Protein AF-A0A933DGE7-F1 (afdb_monomer_lite)

pLDDT: mean 88.8, std 14.91, range [28.47, 98.62]

Sequence (410 aa):
MTINRAILLAAWLMPRGAAAQETPPLGPQDVALLETTIRLQEKTGAEVWPGFDSYRPVVLFFNDNGQFLLNAQTAPSYYQVYSATAPFWSKTSWWTKELRKQDGSFFSDDEFNKSVINSAYSSEETGYRFPYSIFLIDSLERYRRKGHPWTAEDWMAIFWHEVFHVYQDSQYKPELTASEKTSIEPIKNLLDDPVYLELLQQEQALMKEALLQPKLPKKNETVCQKYLPQRRLRHEGLKIKGRQGALQNELFYEVSEGTARYVEEITALTAAKLPAIELKKLDAGLYGGPDYSRFQKFKSRPLAYHYAQVDQFPQGTPYYYVTGFSLALLLDQLDPAWKKDIFQTENFFDAKLESYCQKYQQELIAQKRAQAKKHAEMKKRAQQKRLKEAKNPENAKQHDQRRTDNQLPR

Secondary structure (DSSP, 8-state):
------------------------SS-HHHHHHHHHHHHHHHHHHHHHSTTGGG---EEEEEETTEEEEES-S---TT-EE--SS--TT-SSEEEESS-B-TTSPBPPHHHHHHS--EEEE-TTTTTTSSSS-EEEEE-HHHHHHTT----HHHHHHHHHHHHHHHHHHHHS-GGGS-TTTS-SHHHHHHHT-HHHHHHHHHHHHHHHHHHH--SHHHHHHIIIIIIHHHHHHHHHHHHHTT-HHHHHHHHHHHHHHHHHHHHHHHHHHHHHTS-HHHHHHH--SSS-SS---TTHHHHTS-HHHHHHHTT---TTS-HHHHHHHHHHHHHHHH-TTGGGTGGGSTTHHHHHHHHHHHHHHHHHHHHHHHHHHHHHHHHHHHHHHHHHHHT-HHHHHHHHHHHHHT----

Foldseek 3Di:
DDDDDDDDDPDPPDPPPPPPPPDQLQDLLLLLLVLLLLLLQLVCVCVLFNPRNVQDFFEFEDDQSFTKTFQAPDAPPQWDWRPPDHHPNGPTMTTHSFAADLLRHGDDPCCQQQPFAWAKDACVRSVVNDVAIYTYHYDPVSCVSNVNPDDSLNVSLSVQLRSVLSVLNVLADPVLVPPLLQDCVLQPVLQPDVVNVVLVLLLLVLLLVLLPDPDPVVSLCSLLVPNLVSVVVSQVVCVVVVSPSNSSNLLSLLQSLQSSNSRSLSSLLSSVPDDLVVSVVSRPCNPVDSDCCRSVVSVVCPPNNLSNCLSPDPPPRRNSNSNSNSLVSSCCVQPVCLSVCQSPDPSRSSVVSVVSSVVVVVVVVVVVVVVVVVVVVVVVVVVVVVVVCVPDVVSVVVVVVVVVVVPDDD

Radius of gyration: 33.35 Å; chains: 1; bounding box: 102×51×155 Å

Structure (mmCIF, N/CA/C/O backbone):
data_AF-A0A933DGE7-F1
#
_entry.id   AF-A0A933DGE7-F1
#
loop_
_atom_site.group_PDB
_atom_site.id
_atom_site.type_symbol
_atom_site.label_atom_id
_atom_site.label_alt_id
_atom_site.label_comp_id
_atom_site.label_asym_id
_atom_site.label_entity_id
_atom_site.label_seq_id
_atom_site.pdbx_PDB_ins_code
_atom_site.Cartn_x
_atom_site.Cartn_y
_atom_site.Cartn_z
_atom_site.occupancy
_atom_site.B_iso_or_equiv
_atom_site.auth_seq_id
_atom_site.auth_comp_id
_atom_site.auth_asym_id
_atom_site.auth_atom_id
_atom_site.pdbx_PDB_model_num
ATOM 1 N N . MET A 1 1 ? 58.328 -17.829 -79.009 1.00 36.62 1 MET A N 1
ATOM 2 C CA . MET A 1 1 ? 57.147 -18.694 -78.818 1.00 36.62 1 MET A CA 1
ATOM 3 C C . MET A 1 1 ? 57.373 -19.450 -77.517 1.00 36.62 1 MET A C 1
ATOM 5 O O . MET A 1 1 ? 58.036 -20.474 -77.513 1.00 36.62 1 MET A O 1
ATOM 9 N N . THR A 1 2 ? 56.946 -18.864 -76.400 1.00 29.45 2 THR A N 1
ATOM 10 C CA . THR A 1 2 ? 57.132 -19.425 -75.054 1.00 29.45 2 THR A CA 1
ATOM 11 C C . THR A 1 2 ? 56.019 -18.847 -74.190 1.00 29.45 2 THR A C 1
ATOM 13 O O . THR A 1 2 ? 56.002 -17.654 -73.902 1.00 29.45 2 THR A O 1
ATOM 16 N N . ILE A 1 3 ? 55.021 -19.678 -73.892 1.00 29.75 3 ILE A N 1
ATOM 17 C CA . ILE A 1 3 ? 53.828 -19.318 -73.123 1.00 29.75 3 ILE A CA 1
ATOM 18 C C . ILE A 1 3 ? 54.120 -19.639 -71.656 1.00 29.75 3 ILE A C 1
ATOM 20 O O . ILE A 1 3 ? 54.246 -20.806 -71.292 1.00 29.75 3 ILE A O 1
ATOM 24 N N . ASN A 1 4 ? 54.217 -18.604 -70.820 1.00 28.47 4 ASN A N 1
ATOM 25 C CA . ASN A 1 4 ? 54.231 -18.739 -69.366 1.00 28.47 4 ASN A CA 1
ATOM 26 C C . ASN A 1 4 ? 52.800 -18.986 -68.868 1.00 28.47 4 ASN A C 1
ATOM 28 O O . ASN A 1 4 ? 51.921 -18.140 -69.025 1.00 28.47 4 ASN A O 1
ATOM 32 N N . ARG A 1 5 ? 52.572 -20.153 -68.257 1.00 35.66 5 ARG A N 1
ATOM 33 C CA . ARG A 1 5 ? 51.358 -20.476 -67.498 1.00 35.66 5 ARG A CA 1
ATOM 34 C C . ARG A 1 5 ? 51.486 -19.901 -66.087 1.00 35.66 5 ARG A C 1
ATOM 36 O O . ARG A 1 5 ? 52.197 -20.466 -65.263 1.00 35.66 5 ARG A O 1
ATOM 43 N N . ALA A 1 6 ? 50.767 -18.820 -65.804 1.00 32.69 6 ALA A N 1
ATOM 44 C CA . ALA A 1 6 ? 50.463 -18.399 -64.442 1.00 32.69 6 ALA A CA 1
ATOM 45 C C . ALA A 1 6 ? 49.058 -18.906 -64.082 1.00 32.69 6 ALA A C 1
ATOM 47 O O . ALA A 1 6 ? 48.059 -18.450 -64.634 1.00 32.69 6 ALA A O 1
ATOM 48 N N . ILE A 1 7 ? 48.997 -19.893 -63.188 1.00 36.25 7 ILE A N 1
ATOM 49 C CA . ILE A 1 7 ? 47.763 -20.360 -62.553 1.00 36.25 7 ILE A CA 1
ATOM 50 C C . ILE A 1 7 ? 47.460 -19.380 -61.414 1.00 36.25 7 ILE A C 1
ATOM 52 O O . ILE A 1 7 ? 48.142 -19.380 -60.392 1.00 36.25 7 ILE A O 1
ATOM 56 N N . LEU A 1 8 ? 46.456 -18.527 -61.607 1.00 35.97 8 LEU A N 1
ATOM 57 C CA . LEU A 1 8 ? 45.871 -17.684 -60.565 1.00 35.97 8 LEU A CA 1
ATOM 58 C C . LEU A 1 8 ? 44.787 -18.498 -59.844 1.00 35.97 8 LEU A C 1
ATOM 60 O O . LEU A 1 8 ? 43.696 -18.706 -60.372 1.00 35.97 8 LEU A O 1
ATOM 64 N N . LEU A 1 9 ? 45.105 -18.981 -58.640 1.00 39.12 9 LEU A N 1
ATOM 65 C CA . LEU A 1 9 ? 44.121 -19.483 -57.682 1.00 39.12 9 LEU A CA 1
ATOM 66 C C . LEU A 1 9 ? 43.303 -18.291 -57.160 1.00 39.12 9 LEU A C 1
ATOM 68 O O . LEU A 1 9 ? 43.772 -17.517 -56.327 1.00 39.12 9 LEU A O 1
ATOM 72 N N . ALA A 1 10 ? 42.071 -18.146 -57.643 1.00 40.09 10 ALA A N 1
ATOM 73 C CA . ALA A 1 10 ? 41.085 -17.251 -57.053 1.00 40.09 10 ALA A CA 1
ATOM 74 C C . ALA A 1 10 ? 40.515 -17.899 -55.780 1.00 40.09 10 ALA A C 1
ATOM 76 O O . ALA A 1 10 ? 39.552 -18.664 -55.827 1.00 40.09 10 ALA A O 1
ATOM 77 N N . ALA A 1 11 ? 41.127 -17.606 -54.632 1.00 41.44 11 ALA A N 1
ATOM 78 C CA . ALA A 1 11 ? 40.528 -17.867 -53.331 1.00 41.44 11 ALA A CA 1
ATOM 79 C C . ALA A 1 11 ? 39.369 -16.879 -53.111 1.00 41.44 11 ALA A C 1
ATOM 81 O O . ALA A 1 11 ? 39.581 -15.700 -52.830 1.00 41.44 11 ALA A O 1
ATOM 82 N N . TRP A 1 12 ? 38.135 -17.364 -53.256 1.00 43.34 12 TRP A N 1
ATOM 83 C CA . TRP A 1 12 ? 36.921 -16.682 -52.806 1.00 43.34 12 TRP A CA 1
ATOM 84 C C . TRP A 1 12 ? 36.924 -16.595 -51.271 1.00 43.34 12 TRP A C 1
ATOM 86 O O . TRP A 1 12 ? 36.406 -17.463 -50.571 1.00 43.34 12 TRP A O 1
ATOM 96 N N . LEU A 1 13 ? 37.526 -15.537 -50.733 1.00 44.84 13 LEU A N 1
ATOM 97 C CA . LEU A 1 13 ? 37.311 -15.097 -49.358 1.00 44.84 13 LEU A CA 1
ATOM 98 C C . LEU A 1 13 ? 35.974 -14.351 -49.309 1.00 44.84 13 LEU A C 1
ATOM 100 O O . LEU A 1 13 ? 35.931 -13.128 -49.418 1.00 44.84 13 LEU A O 1
ATOM 104 N N . MET A 1 14 ? 34.865 -15.081 -49.162 1.00 45.72 14 MET A N 1
ATOM 105 C CA . MET A 1 14 ? 33.646 -14.445 -48.662 1.00 45.72 14 MET A CA 1
ATOM 106 C C . MET A 1 14 ? 33.913 -14.018 -47.214 1.00 45.72 14 MET A C 1
ATOM 108 O O . MET A 1 14 ? 34.300 -14.874 -46.407 1.00 45.72 14 MET A O 1
ATOM 112 N N . PRO A 1 15 ? 33.712 -12.743 -46.840 1.00 53.47 15 PRO A N 1
ATOM 113 C CA . PRO A 1 15 ? 33.705 -12.375 -45.440 1.00 53.47 15 PRO A CA 1
ATOM 114 C C . PRO A 1 15 ? 32.522 -13.105 -44.805 1.00 53.47 15 PRO A C 1
ATOM 116 O O . PRO A 1 15 ? 31.362 -12.782 -45.057 1.00 53.47 15 PRO A O 1
ATOM 119 N N . ARG A 1 16 ? 32.807 -14.123 -43.986 1.00 50.28 16 ARG A N 1
ATOM 120 C CA . ARG A 1 16 ? 31.865 -14.568 -42.961 1.00 50.28 16 ARG A CA 1
ATOM 121 C C . ARG A 1 16 ? 31.674 -13.366 -42.046 1.00 50.28 16 ARG A C 1
ATOM 123 O O . ARG A 1 16 ? 32.448 -13.176 -41.113 1.00 50.28 16 ARG A O 1
ATOM 130 N N . GLY A 1 17 ? 30.692 -12.525 -42.363 1.00 49.88 17 GLY A N 1
ATOM 131 C CA . GLY A 1 17 ? 30.129 -11.595 -41.406 1.00 49.88 17 GLY A CA 1
ATOM 132 C C . GLY A 1 17 ? 29.643 -12.453 -40.257 1.00 49.88 17 GLY A C 1
ATOM 133 O O . GLY A 1 17 ? 28.605 -13.101 -40.365 1.00 49.88 17 GLY A O 1
ATOM 134 N N . ALA A 1 18 ? 30.454 -12.558 -39.206 1.00 50.00 18 ALA A N 1
ATOM 135 C CA . ALA A 1 18 ? 29.975 -13.030 -37.930 1.00 50.00 18 ALA A CA 1
ATOM 136 C C . ALA A 1 18 ? 28.840 -12.070 -37.592 1.00 50.00 18 ALA A C 1
ATOM 138 O O . ALA A 1 18 ? 29.098 -10.907 -37.284 1.00 50.00 18 ALA A O 1
ATOM 139 N N . ALA A 1 19 ? 27.595 -12.518 -37.782 1.00 54.19 19 ALA A N 1
ATOM 140 C CA . ALA A 1 19 ? 26.448 -11.843 -37.213 1.00 54.19 19 ALA A CA 1
ATOM 141 C C . ALA A 1 19 ? 26.829 -11.650 -35.752 1.00 54.19 19 ALA A C 1
ATOM 143 O O . ALA A 1 19 ? 27.069 -12.643 -35.057 1.00 54.19 19 ALA A O 1
ATOM 144 N N . ALA A 1 20 ? 27.057 -10.395 -35.353 1.00 50.19 20 ALA A N 1
ATOM 145 C CA . ALA A 1 20 ? 27.368 -10.081 -33.977 1.00 50.19 20 ALA A CA 1
ATOM 146 C C . ALA A 1 20 ? 26.287 -10.788 -33.169 1.00 50.19 20 ALA A C 1
ATOM 148 O O . ALA A 1 20 ? 25.104 -10.574 -33.427 1.00 50.19 20 ALA A O 1
ATOM 149 N N . GLN A 1 21 ? 26.689 -11.733 -32.318 1.00 48.62 21 GLN A N 1
ATOM 150 C CA . GLN A 1 21 ? 25.767 -12.362 -31.391 1.00 48.62 21 GLN A CA 1
ATOM 151 C C . GLN A 1 21 ? 25.242 -11.210 -30.549 1.00 48.62 21 GLN A C 1
ATOM 153 O O . GLN A 1 21 ? 25.953 -10.712 -29.678 1.00 48.62 21 GLN A O 1
ATOM 158 N N . GLU A 1 22 ? 24.065 -10.703 -30.915 1.00 62.47 22 GLU A N 1
ATOM 159 C CA . GLU A 1 22 ? 23.420 -9.627 -30.193 1.00 62.47 22 GLU A CA 1
ATOM 160 C C . GLU A 1 22 ? 23.268 -10.138 -28.768 1.00 62.47 22 GLU A C 1
ATOM 162 O O . GLU A 1 22 ? 22.634 -11.169 -28.524 1.00 62.47 22 GLU A O 1
ATOM 167 N N . THR A 1 23 ? 23.967 -9.481 -27.843 1.00 55.69 23 THR A N 1
ATOM 168 C CA . THR A 1 23 ? 23.901 -9.776 -26.418 1.00 55.69 23 THR A CA 1
ATOM 169 C C . THR A 1 23 ? 22.427 -9.902 -26.045 1.00 55.69 23 THR A C 1
ATOM 171 O O . THR A 1 23 ? 21.660 -9.018 -26.439 1.00 55.69 23 THR A O 1
ATOM 174 N N . PRO A 1 24 ? 21.998 -10.973 -25.344 1.00 62.00 24 PRO A N 1
ATOM 175 C CA . PRO A 1 24 ? 20.593 -11.166 -25.022 1.00 62.00 24 PRO A CA 1
ATOM 176 C C . PRO A 1 24 ? 20.057 -9.887 -24.370 1.00 62.00 24 PRO A C 1
ATOM 178 O O . PRO A 1 24 ? 20.612 -9.456 -23.356 1.00 62.00 24 PRO A O 1
ATOM 181 N N . PRO A 1 25 ? 19.020 -9.260 -24.954 1.00 75.94 25 PRO A N 1
ATOM 182 C CA . PRO A 1 25 ? 18.558 -7.959 -24.494 1.00 75.94 25 PRO A CA 1
ATOM 183 C C . PRO A 1 25 ? 18.224 -7.934 -22.987 1.00 75.94 25 PRO A C 1
ATOM 185 O O . PRO A 1 25 ? 18.604 -6.998 -22.284 1.00 75.94 25 PRO A O 1
ATOM 188 N N . LEU A 1 26 ? 17.597 -8.986 -22.449 1.00 89.50 26 LEU A N 1
ATOM 189 C CA . LEU A 1 26 ? 17.353 -9.139 -21.013 1.00 89.50 26 LEU A CA 1
ATOM 190 C C . LEU A 1 26 ? 18.420 -10.046 -20.378 1.00 89.50 26 LEU A C 1
ATOM 192 O O . LEU A 1 26 ? 18.598 -11.191 -20.800 1.00 89.50 26 LEU A O 1
ATOM 196 N N . GLY A 1 27 ? 19.140 -9.540 -19.373 1.00 90.25 27 GLY A N 1
ATOM 197 C CA . GLY A 1 27 ? 20.215 -10.287 -18.717 1.00 90.25 27 GLY A CA 1
ATOM 198 C C . GLY A 1 27 ? 19.685 -11.410 -17.807 1.00 90.25 27 GLY A C 1
ATOM 199 O O . GLY A 1 27 ? 18.633 -11.241 -17.191 1.00 90.25 27 GLY A O 1
ATOM 200 N N . PRO A 1 28 ? 20.412 -12.534 -17.624 1.00 90.44 28 PRO A N 1
ATOM 201 C CA . PRO A 1 28 ? 19.978 -13.622 -16.737 1.00 90.44 28 PRO A CA 1
ATOM 202 C C . PRO A 1 28 ? 19.710 -13.190 -15.287 1.00 90.44 28 PRO A C 1
ATOM 204 O O . PRO A 1 28 ? 18.831 -13.744 -14.636 1.00 90.44 28 PRO A O 1
ATOM 207 N N . GLN A 1 29 ? 20.442 -12.189 -14.784 1.00 90.62 29 GLN A N 1
ATOM 208 C CA . GLN A 1 29 ? 20.232 -11.641 -13.439 1.00 90.62 29 GLN A CA 1
ATOM 209 C C . GLN A 1 29 ? 18.919 -10.855 -13.329 1.00 90.62 29 GLN A C 1
ATOM 211 O O . GLN A 1 29 ? 18.218 -11.003 -12.331 1.00 90.62 29 GLN A O 1
ATOM 216 N N . ASP A 1 30 ? 18.556 -10.077 -14.357 1.00 93.56 30 ASP A N 1
ATOM 217 C CA . ASP A 1 30 ? 17.275 -9.358 -14.411 1.00 93.56 30 ASP A CA 1
ATOM 218 C C . ASP A 1 30 ? 16.108 -10.353 -14.394 1.00 93.56 30 ASP A C 1
ATOM 220 O O . ASP A 1 30 ? 15.163 -10.202 -13.620 1.00 93.56 30 ASP A O 1
ATOM 224 N N . VAL A 1 31 ? 16.209 -11.413 -15.208 1.00 93.44 31 VAL A N 1
ATOM 225 C CA . VAL A 1 31 ? 15.219 -12.500 -15.246 1.00 93.44 31 VAL A CA 1
ATOM 226 C C . VAL A 1 31 ? 15.112 -13.164 -13.877 1.00 93.44 31 VAL A C 1
ATOM 228 O O . VAL A 1 31 ? 14.017 -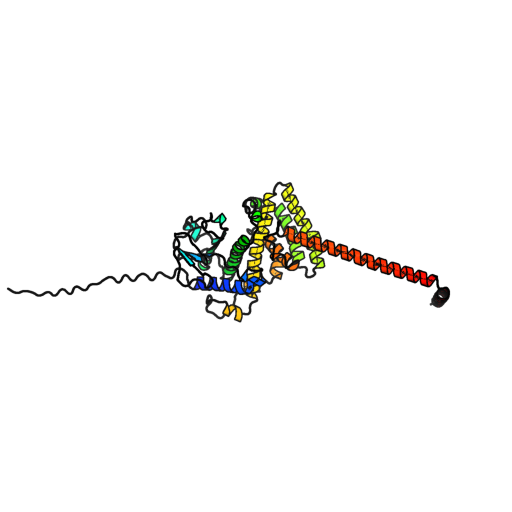13.244 -13.327 1.00 93.44 31 VAL A O 1
ATOM 231 N N . ALA A 1 32 ? 16.236 -13.583 -13.288 1.00 92.69 32 ALA A N 1
ATOM 232 C CA . ALA A 1 32 ? 16.243 -14.236 -11.983 1.00 92.69 32 ALA A CA 1
ATOM 233 C C . ALA A 1 32 ? 15.641 -13.350 -10.878 1.00 92.69 32 ALA A C 1
ATOM 235 O O . ALA A 1 32 ? 14.919 -13.853 -10.012 1.00 92.69 32 ALA A O 1
ATOM 236 N N . LEU A 1 33 ? 15.896 -12.037 -10.915 1.00 94.12 33 LEU A N 1
ATOM 237 C CA . LEU A 1 33 ? 15.302 -11.073 -9.992 1.00 94.12 33 LEU A CA 1
ATOM 238 C C . LEU A 1 33 ? 13.787 -11.001 -10.163 1.00 94.12 33 LEU A C 1
ATOM 240 O O . LEU A 1 33 ? 13.070 -11.286 -9.208 1.00 94.12 33 LEU A O 1
ATOM 244 N N . LEU A 1 34 ? 13.303 -10.720 -11.374 1.00 95.31 34 LEU A N 1
ATOM 245 C CA . LEU A 1 34 ? 11.872 -10.651 -11.688 1.00 95.31 34 LEU A CA 1
ATOM 246 C C . LEU A 1 34 ? 11.128 -11.938 -11.305 1.00 95.31 34 LEU A C 1
ATOM 248 O O . LEU A 1 34 ? 10.048 -11.887 -10.714 1.00 95.31 34 LEU A O 1
ATOM 252 N N . GLU A 1 35 ? 11.697 -13.102 -11.621 1.00 94.62 35 GLU A N 1
ATOM 253 C CA . GLU A 1 35 ? 11.099 -14.392 -11.284 1.00 94.62 35 GLU A CA 1
ATOM 254 C C . GLU A 1 35 ? 11.044 -14.630 -9.777 1.00 94.62 35 GLU A C 1
ATOM 256 O O . GLU A 1 35 ? 10.017 -15.077 -9.265 1.00 94.62 35 GLU A O 1
ATOM 261 N N . THR A 1 36 ? 12.123 -14.312 -9.059 1.00 94.25 36 THR A N 1
ATOM 262 C CA . THR A 1 36 ? 12.162 -14.447 -7.599 1.00 94.25 36 THR A CA 1
ATOM 263 C C . THR A 1 36 ? 11.130 -13.525 -6.946 1.00 94.25 36 THR A C 1
ATOM 265 O O . THR A 1 36 ? 10.401 -13.967 -6.056 1.00 94.25 36 THR A O 1
ATOM 268 N N . THR A 1 37 ? 11.001 -12.280 -7.417 1.00 95.75 37 THR A N 1
ATOM 269 C CA . THR A 1 37 ? 10.006 -11.314 -6.926 1.00 95.75 37 THR A CA 1
ATOM 270 C C . THR A 1 37 ? 8.577 -11.827 -7.089 1.00 95.75 37 THR A C 1
ATOM 272 O O . THR A 1 37 ? 7.795 -11.786 -6.137 1.00 95.75 37 THR A O 1
ATOM 275 N N . ILE A 1 38 ? 8.239 -12.366 -8.266 1.00 97.00 38 ILE A N 1
ATOM 276 C CA . ILE A 1 38 ? 6.896 -12.895 -8.539 1.00 97.00 38 ILE A CA 1
ATOM 277 C C . ILE A 1 38 ? 6.621 -14.188 -7.771 1.00 97.00 38 ILE A C 1
ATOM 279 O O . ILE A 1 38 ? 5.532 -14.347 -7.231 1.00 97.00 38 ILE A O 1
ATOM 283 N N . ARG A 1 39 ? 7.595 -15.094 -7.639 1.00 96.06 39 ARG A N 1
ATOM 284 C CA . ARG A 1 39 ? 7.428 -16.315 -6.828 1.00 96.06 39 ARG A CA 1
ATOM 285 C C . ARG A 1 39 ? 7.211 -16.004 -5.351 1.00 96.06 39 ARG A C 1
ATOM 287 O O . ARG A 1 39 ? 6.452 -16.692 -4.672 1.00 96.06 39 ARG A O 1
ATOM 294 N N . LEU A 1 40 ? 7.879 -14.974 -4.835 1.00 96.12 40 LEU A N 1
ATOM 295 C CA . LEU A 1 40 ? 7.635 -14.488 -3.481 1.00 96.12 40 LEU A CA 1
ATOM 296 C C . LEU A 1 40 ? 6.232 -13.887 -3.360 1.00 96.12 40 LEU A C 1
ATOM 298 O O . LEU A 1 40 ? 5.529 -14.246 -2.422 1.00 96.12 40 LEU A O 1
ATOM 302 N N . GLN A 1 41 ? 5.792 -13.079 -4.331 1.00 97.69 41 GLN A N 1
ATOM 303 C CA . GLN A 1 41 ? 4.418 -12.567 -4.382 1.00 97.69 41 GLN A CA 1
ATOM 304 C C . GLN A 1 41 ? 3.382 -13.703 -4.415 1.00 97.69 41 GLN A C 1
ATOM 306 O O . GLN A 1 41 ? 2.431 -13.677 -3.647 1.00 97.69 41 GLN A O 1
ATOM 311 N N . GLU A 1 42 ? 3.575 -14.734 -5.241 1.00 97.44 42 GLU A N 1
ATOM 312 C CA . GLU A 1 42 ? 2.730 -15.940 -5.267 1.00 97.44 42 GLU A CA 1
ATOM 313 C C . GLU A 1 42 ? 2.662 -16.619 -3.904 1.00 97.44 42 GLU A C 1
ATOM 315 O O . GLU A 1 42 ? 1.614 -17.102 -3.477 1.00 97.44 42 GLU A O 1
ATOM 320 N N . LYS A 1 43 ? 3.801 -16.669 -3.212 1.00 97.81 43 LYS A N 1
ATOM 321 C CA . LYS A 1 43 ? 3.917 -17.365 -1.939 1.00 97.81 43 LYS A CA 1
ATOM 322 C C . LYS A 1 43 ? 3.243 -16.617 -0.792 1.00 97.81 43 LYS A C 1
ATOM 324 O O . LYS A 1 43 ? 2.699 -17.271 0.097 1.00 97.81 43 LYS A O 1
ATOM 329 N N . THR A 1 44 ? 3.340 -15.292 -0.762 1.00 97.62 44 THR A N 1
ATOM 330 C CA . THR A 1 44 ? 2.950 -14.477 0.400 1.00 97.62 44 THR A CA 1
ATOM 331 C C . THR A 1 44 ? 1.736 -13.590 0.136 1.00 97.62 44 THR A C 1
ATOM 333 O O . THR A 1 44 ? 1.059 -13.193 1.081 1.00 97.62 44 THR A O 1
ATOM 336 N N . GLY A 1 45 ? 1.412 -13.314 -1.127 1.00 97.94 45 GLY A N 1
ATOM 337 C CA . GLY A 1 45 ? 0.446 -12.298 -1.534 1.00 97.94 45 GLY A CA 1
ATOM 338 C C . GLY A 1 45 ? -0.949 -12.506 -0.957 1.00 97.94 45 GLY A C 1
ATOM 339 O O . GLY A 1 45 ? -1.520 -11.553 -0.447 1.00 97.94 45 GLY A O 1
ATOM 340 N N . ALA A 1 46 ? -1.465 -13.739 -0.930 1.00 97.88 46 ALA A N 1
ATOM 341 C CA . ALA A 1 46 ? -2.806 -14.038 -0.416 1.00 97.88 46 ALA A CA 1
ATOM 342 C C . ALA A 1 46 ? -2.953 -13.773 1.094 1.00 97.88 46 ALA A C 1
ATOM 344 O O . ALA A 1 46 ? -4.047 -13.454 1.558 1.00 97.88 46 ALA A O 1
ATOM 345 N N . GLU A 1 47 ? -1.864 -13.910 1.862 1.00 97.50 47 GLU A N 1
ATOM 346 C CA . GLU A 1 47 ? -1.831 -13.576 3.293 1.00 97.50 47 GLU A CA 1
ATOM 347 C C . GLU A 1 47 ? -1.840 -12.055 3.501 1.00 97.50 47 GLU A C 1
ATOM 349 O O . GLU A 1 47 ? -2.460 -11.552 4.438 1.00 97.50 47 GLU A O 1
ATOM 354 N N . VAL A 1 48 ? -1.173 -11.322 2.608 1.00 98.00 48 VAL A N 1
ATOM 355 C CA . VAL A 1 48 ? -1.034 -9.864 2.671 1.00 98.00 48 VAL A CA 1
ATOM 356 C C . VAL A 1 48 ? -2.319 -9.179 2.204 1.00 98.00 48 VAL A C 1
ATOM 358 O O . VAL A 1 48 ? -2.911 -8.379 2.937 1.00 98.00 48 VAL A O 1
ATOM 361 N N . TRP A 1 49 ? -2.769 -9.510 0.994 1.00 98.44 49 TRP A N 1
ATOM 362 C CA . TRP A 1 49 ? -3.930 -8.923 0.341 1.00 98.44 49 TRP A CA 1
ATOM 363 C C . TRP A 1 49 ? -4.686 -9.961 -0.509 1.00 98.44 49 TRP A C 1
ATOM 365 O O . TRP A 1 49 ? -4.091 -10.578 -1.395 1.00 98.44 49 TRP A O 1
ATOM 375 N N . PRO A 1 50 ? -6.006 -10.151 -0.308 1.00 97.88 50 PRO A N 1
ATOM 376 C CA . PRO A 1 50 ? -6.774 -11.140 -1.065 1.00 97.88 50 PRO A CA 1
ATOM 377 C C . PRO A 1 50 ? -6.668 -10.941 -2.584 1.00 97.88 50 PRO A C 1
ATOM 379 O O . PRO A 1 50 ? -7.003 -9.871 -3.081 1.00 97.88 50 PRO A O 1
ATOM 382 N N . GLY A 1 51 ? -6.233 -11.978 -3.309 1.00 97.56 51 GLY A N 1
ATOM 383 C CA . GLY A 1 51 ? -6.100 -11.986 -4.773 1.00 97.56 51 GLY A CA 1
ATOM 384 C C . GLY A 1 51 ? -4.739 -11.524 -5.307 1.00 97.56 51 GLY A C 1
ATOM 385 O O . GLY A 1 51 ? -4.427 -11.782 -6.473 1.00 97.56 51 GLY A O 1
ATOM 386 N N . PHE A 1 52 ? -3.904 -10.894 -4.476 1.00 97.94 52 PHE A N 1
ATOM 387 C CA . PHE A 1 52 ? -2.631 -10.317 -4.914 1.00 97.94 52 PHE A CA 1
ATOM 388 C C . PHE A 1 52 ? -1.585 -11.364 -5.329 1.00 97.94 52 PHE A C 1
ATOM 390 O O . PHE A 1 52 ? -0.800 -11.128 -6.244 1.00 97.94 52 PHE A O 1
ATOM 397 N N . ASP A 1 53 ? -1.609 -12.556 -4.736 1.00 98.06 53 ASP A N 1
ATOM 398 C CA . ASP A 1 53 ? -0.765 -13.705 -5.100 1.00 98.06 53 ASP A CA 1
ATOM 399 C C . ASP A 1 53 ? -0.894 -14.117 -6.572 1.00 98.06 53 ASP A C 1
ATOM 401 O O . ASP A 1 53 ? 0.080 -14.528 -7.211 1.00 98.06 53 ASP A O 1
ATOM 405 N N . SER A 1 54 ? -2.092 -13.973 -7.132 1.00 97.31 54 SER A N 1
ATOM 406 C CA . SER A 1 54 ? -2.408 -14.380 -8.503 1.00 97.31 54 SER A CA 1
ATOM 407 C C . SER A 1 54 ? -2.309 -13.245 -9.527 1.00 97.31 54 SER A C 1
ATOM 409 O O . SER A 1 54 ? -2.353 -13.494 -10.731 1.00 97.31 54 SER A O 1
ATOM 411 N N . TYR A 1 55 ? -2.145 -12.001 -9.070 1.00 97.31 55 TYR A N 1
ATOM 412 C CA . TYR A 1 55 ? -2.155 -10.831 -9.939 1.00 97.31 55 TYR A CA 1
ATOM 413 C C . TYR A 1 55 ? -0.835 -10.653 -10.705 1.00 97.31 55 TYR A C 1
ATOM 415 O O . TYR A 1 55 ? 0.248 -10.638 -10.116 1.00 97.31 55 TYR A O 1
ATOM 423 N N . ARG A 1 56 ? -0.908 -10.511 -12.034 1.00 95.31 56 ARG A N 1
ATOM 424 C CA . ARG A 1 56 ? 0.256 -10.327 -12.918 1.00 95.31 56 ARG A CA 1
ATOM 425 C C . ARG A 1 56 ? 0.035 -9.103 -13.807 1.00 95.31 56 ARG A C 1
ATOM 427 O O . ARG A 1 56 ? -0.680 -9.232 -14.803 1.00 95.31 56 ARG A O 1
ATOM 434 N N . PRO A 1 57 ? 0.610 -7.935 -13.478 1.00 93.75 57 PRO A N 1
ATOM 435 C CA . PRO A 1 57 ? 0.451 -6.755 -14.316 1.00 93.75 57 PRO A CA 1
ATOM 436 C C . PRO A 1 57 ? 1.321 -6.839 -15.569 1.00 93.75 57 PRO A C 1
ATOM 438 O O . PRO A 1 57 ? 2.158 -7.736 -15.718 1.00 93.75 57 PRO A O 1
ATOM 441 N N . VAL A 1 58 ? 1.131 -5.870 -16.459 1.00 96.62 58 VAL A N 1
ATOM 442 C CA . VAL A 1 58 ? 2.101 -5.583 -17.509 1.00 96.62 58 VAL A CA 1
ATOM 443 C C . VAL A 1 58 ? 3.224 -4.738 -16.921 1.00 96.62 58 VAL A C 1
ATOM 445 O O . VAL A 1 58 ? 2.977 -3.698 -16.309 1.00 96.62 58 VAL A O 1
ATOM 448 N N . VAL A 1 59 ? 4.462 -5.192 -17.110 1.00 97.06 59 VAL A N 1
ATOM 449 C CA . VAL A 1 59 ? 5.653 -4.516 -16.582 1.00 97.06 59 VAL A CA 1
ATOM 450 C C . VAL A 1 59 ? 6.478 -3.972 -17.732 1.00 97.06 59 VAL A C 1
ATOM 452 O O . VAL A 1 59 ? 6.859 -4.709 -18.641 1.00 97.06 59 VAL A O 1
ATOM 455 N N . LEU A 1 60 ? 6.777 -2.682 -17.668 1.00 97.25 60 LEU A N 1
ATOM 456 C CA . LEU A 1 60 ? 7.664 -1.984 -18.572 1.00 97.25 60 LEU A CA 1
ATOM 457 C C . LEU A 1 60 ? 9.040 -1.830 -17.913 1.00 97.25 60 LEU A C 1
ATOM 459 O O . LEU A 1 60 ? 9.310 -0.894 -17.167 1.00 97.25 60 LEU A O 1
ATOM 463 N N . PHE A 1 61 ? 9.897 -2.813 -18.154 1.00 97.50 61 PHE A N 1
ATOM 464 C CA . PHE A 1 61 ? 11.203 -2.945 -17.523 1.00 97.50 61 PHE A CA 1
ATOM 465 C C . PHE A 1 61 ? 12.298 -2.279 -18.363 1.00 97.50 61 PHE A C 1
ATOM 467 O O . PHE A 1 61 ? 12.342 -2.455 -19.582 1.00 97.50 61 PHE A O 1
ATOM 474 N N . PHE A 1 62 ? 13.208 -1.547 -17.721 1.00 97.00 62 PHE A N 1
ATOM 475 C CA . PHE A 1 62 ? 14.310 -0.844 -18.381 1.00 97.00 62 PHE A CA 1
ATOM 476 C C . PHE A 1 62 ? 15.668 -1.372 -17.919 1.00 97.00 62 PHE A C 1
ATOM 478 O O . PHE A 1 62 ? 15.969 -1.385 -16.728 1.00 97.00 62 PHE A O 1
ATOM 485 N N . ASN A 1 63 ? 16.539 -1.733 -18.859 1.00 95.38 63 ASN A N 1
ATOM 486 C CA . ASN A 1 63 ? 17.958 -1.979 -18.592 1.00 95.38 63 ASN A CA 1
ATOM 487 C C . ASN A 1 63 ? 18.829 -1.247 -19.630 1.00 95.38 63 ASN A C 1
ATOM 489 O O . ASN A 1 63 ? 18.342 -0.398 -20.373 1.00 95.38 63 ASN A O 1
ATOM 493 N N . ASP A 1 64 ? 20.130 -1.531 -19.669 1.00 92.69 64 ASP A N 1
ATOM 494 C CA . ASP A 1 64 ? 21.043 -0.851 -20.605 1.00 92.69 64 ASP A CA 1
ATOM 495 C C . ASP A 1 64 ? 20.870 -1.254 -22.065 1.00 92.69 64 ASP A C 1
ATOM 497 O O . ASP A 1 64 ? 21.317 -0.547 -22.966 1.00 92.69 64 ASP A O 1
ATOM 501 N N . ASN A 1 65 ? 20.222 -2.387 -22.304 1.00 92.94 65 ASN A N 1
ATOM 502 C CA . ASN A 1 65 ? 19.998 -2.913 -23.640 1.00 92.94 65 ASN A CA 1
ATOM 503 C C . ASN A 1 65 ? 18.658 -2.442 -24.224 1.00 92.94 65 ASN A C 1
ATOM 505 O O . ASN A 1 65 ? 18.373 -2.709 -25.394 1.00 92.94 65 ASN A O 1
ATOM 509 N N . GLY A 1 66 ? 17.828 -1.754 -23.434 1.00 94.56 66 GLY A N 1
ATOM 510 C CA . GLY A 1 66 ? 16.599 -1.126 -23.900 1.00 94.56 66 GLY A CA 1
ATOM 511 C C . GLY A 1 66 ? 15.421 -1.302 -22.950 1.00 94.56 66 GLY A C 1
ATOM 512 O O . GLY A 1 66 ? 15.564 -1.364 -21.727 1.00 94.56 66 GLY A O 1
ATOM 513 N N . GLN A 1 67 ? 14.241 -1.361 -23.556 1.00 95.69 67 GLN A N 1
ATOM 514 C CA . GLN A 1 67 ? 12.947 -1.352 -22.893 1.00 95.69 67 GLN A CA 1
ATOM 515 C C . GLN A 1 67 ? 12.179 -2.638 -23.211 1.00 95.69 67 GLN A C 1
ATOM 517 O O . GLN A 1 67 ? 12.053 -3.041 -24.370 1.00 95.69 67 GLN A O 1
ATOM 522 N N . PHE A 1 68 ? 11.640 -3.267 -22.172 1.00 96.56 68 PHE A N 1
ATOM 523 C CA . PHE A 1 68 ? 10.975 -4.564 -22.225 1.00 96.56 68 PHE A CA 1
ATOM 524 C C . PHE A 1 68 ? 9.546 -4.424 -21.740 1.00 96.56 68 PHE A C 1
ATOM 526 O O . PHE A 1 68 ? 9.315 -3.928 -20.646 1.00 96.56 68 PHE A O 1
ATOM 533 N N . LEU A 1 69 ? 8.592 -4.891 -22.532 1.00 96.38 69 LEU A N 1
ATOM 534 C CA . LEU A 1 69 ? 7.192 -4.957 -22.145 1.00 96.38 69 LEU A CA 1
ATOM 535 C C . LEU A 1 69 ? 6.845 -6.417 -21.846 1.00 96.38 69 LEU A C 1
ATOM 537 O O . LEU A 1 69 ? 6.772 -7.248 -22.752 1.00 96.38 69 LEU A O 1
ATOM 541 N N . LEU A 1 70 ? 6.688 -6.735 -20.567 1.00 96.56 70 LEU A N 1
ATOM 542 C CA . LEU A 1 70 ? 6.502 -8.088 -20.051 1.00 96.56 70 LEU A CA 1
ATOM 543 C C . LEU A 1 70 ? 5.022 -8.343 -19.752 1.00 96.56 70 LEU A C 1
ATOM 545 O O . LEU A 1 70 ? 4.343 -7.479 -19.203 1.00 96.56 70 LEU A O 1
ATOM 549 N N . ASN A 1 71 ? 4.545 -9.546 -20.080 1.00 95.94 71 ASN A N 1
ATOM 550 C CA . ASN A 1 71 ? 3.173 -10.026 -19.882 1.00 95.94 71 ASN A CA 1
ATOM 551 C C . ASN A 1 71 ? 2.094 -9.218 -20.627 1.00 95.94 71 ASN A C 1
ATOM 553 O O . ASN A 1 71 ? 0.919 -9.228 -20.266 1.00 95.94 71 ASN A O 1
ATOM 557 N N . ALA A 1 72 ? 2.482 -8.540 -21.704 1.00 95.62 72 ALA A N 1
ATOM 558 C CA . ALA A 1 72 ? 1.580 -7.768 -22.545 1.00 95.62 72 ALA A CA 1
ATOM 559 C C . ALA A 1 72 ? 1.014 -8.605 -23.695 1.00 95.62 72 ALA A C 1
ATOM 561 O O . ALA A 1 72 ? 1.764 -9.197 -24.472 1.00 95.62 72 ALA A O 1
ATOM 562 N N . GLN A 1 73 ? -0.310 -8.593 -23.862 1.00 94.12 73 GLN A N 1
ATOM 563 C CA . GLN A 1 73 ? -0.970 -9.273 -24.987 1.00 94.12 73 GLN A CA 1
ATOM 564 C C . GLN A 1 73 ? -0.693 -8.584 -26.330 1.00 94.12 73 GLN A C 1
ATOM 566 O O . GLN A 1 73 ? -0.549 -9.246 -27.354 1.00 94.12 73 GLN A O 1
ATOM 571 N N . THR A 1 74 ? -0.604 -7.256 -26.313 1.00 95.06 74 THR A N 1
ATOM 572 C CA . THR A 1 74 ? -0.320 -6.403 -27.469 1.00 95.06 74 THR A CA 1
ATOM 573 C C . THR A 1 74 ? 0.707 -5.352 -27.079 1.00 95.06 74 THR A C 1
ATOM 575 O O . THR A 1 74 ? 0.798 -4.982 -25.908 1.00 95.06 74 THR A O 1
ATOM 578 N N . ALA A 1 75 ? 1.465 -4.859 -28.054 1.00 95.38 75 ALA A N 1
ATOM 579 C CA . ALA A 1 75 ? 2.420 -3.778 -27.862 1.00 95.38 75 ALA A CA 1
ATOM 580 C C . ALA A 1 75 ? 2.301 -2.742 -28.991 1.00 95.38 75 ALA A C 1
ATOM 582 O O . ALA A 1 75 ? 1.857 -3.086 -30.092 1.00 95.38 75 ALA A O 1
ATOM 583 N N . PRO A 1 76 ? 2.714 -1.485 -28.751 1.00 95.06 76 PRO A N 1
ATOM 584 C CA . PRO A 1 76 ? 2.889 -0.503 -29.815 1.00 95.06 76 PRO A CA 1
ATOM 585 C C . PRO A 1 76 ? 3.794 -1.012 -30.948 1.00 95.06 76 PRO A C 1
ATOM 587 O O . PRO A 1 76 ? 4.712 -1.795 -30.720 1.00 95.06 76 PRO A O 1
ATOM 590 N N . SER A 1 77 ? 3.590 -0.514 -32.171 1.00 95.25 77 SER A N 1
ATOM 591 C CA . SER A 1 77 ? 4.234 -1.037 -33.391 1.00 95.25 77 SER A CA 1
ATOM 592 C C . SER A 1 77 ? 5.764 -0.927 -33.445 1.00 95.25 77 SER A C 1
ATOM 594 O O . SER A 1 77 ? 6.379 -1.545 -34.306 1.00 95.25 77 SER A O 1
ATOM 596 N N . TYR A 1 78 ? 6.381 -0.124 -32.574 1.00 94.19 78 TYR A N 1
ATOM 597 C CA . TYR A 1 78 ? 7.841 0.000 -32.453 1.00 94.19 78 TYR A CA 1
ATOM 598 C C . TYR A 1 78 ? 8.467 -1.047 -31.519 1.00 94.19 78 TYR A C 1
ATOM 600 O O . TYR A 1 78 ? 9.686 -1.062 -31.339 1.00 94.19 78 TYR A O 1
ATOM 608 N N . TYR A 1 79 ? 7.652 -1.901 -30.900 1.00 95.50 79 TYR A N 1
ATOM 609 C CA . TYR A 1 79 ? 8.127 -3.096 -30.224 1.00 95.50 79 TYR A CA 1
ATOM 610 C C . TYR A 1 79 ? 8.192 -4.271 -31.190 1.00 95.50 79 TYR A C 1
ATOM 612 O O . TYR A 1 79 ? 7.331 -4.450 -32.049 1.00 95.50 79 TYR A O 1
ATOM 620 N N . GLN A 1 80 ? 9.174 -5.134 -30.968 1.00 94.44 80 GLN A N 1
ATOM 621 C CA . GLN A 1 80 ? 9.255 -6.443 -31.598 1.00 94.44 80 GLN A CA 1
ATOM 622 C C . GLN A 1 80 ? 9.065 -7.550 -30.565 1.00 94.44 80 GLN A C 1
ATOM 624 O O . GLN A 1 80 ? 9.353 -7.370 -29.379 1.00 94.44 80 GLN A O 1
ATOM 629 N N . VAL A 1 81 ? 8.560 -8.698 -31.017 1.00 93.12 81 VAL A N 1
ATOM 630 C CA . VAL A 1 81 ? 8.366 -9.869 -30.157 1.00 93.12 81 VAL A CA 1
ATOM 631 C C . VAL A 1 81 ? 9.718 -10.311 -29.603 1.00 93.12 81 VAL A C 1
ATOM 633 O O . VAL A 1 81 ? 10.678 -10.507 -30.346 1.00 93.12 81 VAL A O 1
ATOM 636 N N . TYR A 1 82 ? 9.783 -10.483 -28.288 1.00 89.19 82 TYR A N 1
ATOM 637 C CA . TYR A 1 82 ? 10.963 -10.943 -27.575 1.00 89.19 82 TYR A CA 1
ATOM 638 C C . TYR A 1 82 ? 10.789 -12.415 -27.196 1.00 89.19 82 TYR A C 1
ATOM 640 O O . TYR A 1 82 ? 10.058 -12.744 -26.264 1.00 89.19 82 TYR A O 1
ATOM 648 N N . SER A 1 83 ? 11.451 -13.307 -27.937 1.00 78.06 83 SER A N 1
ATOM 649 C CA . SER A 1 83 ? 11.317 -14.765 -27.786 1.00 78.06 83 SER A CA 1
ATOM 650 C C . SER A 1 83 ? 12.462 -15.435 -27.017 1.00 78.06 83 SER A C 1
ATOM 652 O O . SER A 1 83 ? 12.513 -16.662 -26.957 1.00 78.06 83 SER A O 1
ATOM 654 N N . ALA A 1 84 ? 13.419 -14.666 -26.487 1.00 80.19 84 ALA A N 1
ATOM 655 C CA . ALA A 1 84 ? 14.500 -15.208 -25.661 1.00 80.19 84 ALA A CA 1
ATOM 656 C C . ALA A 1 84 ? 13.997 -15.532 -24.235 1.00 80.19 84 ALA A C 1
ATOM 658 O O . ALA A 1 84 ? 12.792 -15.560 -23.996 1.00 80.19 84 ALA A O 1
ATOM 659 N N . THR A 1 85 ? 14.904 -15.818 -23.295 1.00 80.31 85 THR A N 1
ATOM 660 C CA . THR A 1 85 ? 14.609 -16.127 -21.881 1.00 80.31 85 THR A CA 1
ATOM 661 C C . THR A 1 85 ? 13.843 -14.994 -21.192 1.00 80.31 85 THR A C 1
ATOM 663 O O . THR A 1 85 ? 14.429 -14.135 -20.540 1.00 80.31 85 THR A O 1
ATOM 666 N N . ALA A 1 86 ? 12.525 -14.980 -21.360 1.00 85.88 86 ALA A N 1
ATOM 667 C CA . ALA A 1 86 ? 11.602 -14.140 -20.619 1.00 85.88 86 ALA A CA 1
ATOM 668 C C . ALA A 1 86 ? 11.288 -14.771 -19.249 1.00 85.88 86 ALA A C 1
ATOM 670 O O . ALA A 1 86 ? 11.387 -15.993 -19.112 1.00 85.88 86 ALA A O 1
ATOM 671 N N . PRO A 1 87 ? 10.868 -13.970 -18.251 1.00 90.19 87 PRO A N 1
ATOM 672 C CA . PRO A 1 87 ? 10.385 -14.504 -16.981 1.00 90.19 87 PRO A CA 1
ATOM 673 C C . PRO A 1 87 ? 9.213 -15.475 -17.179 1.00 90.19 87 PRO A C 1
ATOM 675 O O . PRO A 1 87 ? 8.318 -15.193 -17.977 1.00 90.19 87 PRO A O 1
ATOM 678 N N . PHE A 1 88 ? 9.167 -16.567 -16.410 1.00 92.94 88 PHE A N 1
ATOM 679 C CA . PHE A 1 88 ? 8.181 -17.653 -16.571 1.00 92.94 88 PHE A CA 1
ATOM 680 C C . PHE A 1 88 ? 6.704 -17.216 -16.592 1.00 92.94 88 PHE A C 1
ATOM 682 O O . PHE A 1 88 ? 5.862 -17.900 -17.171 1.00 92.94 88 PHE A O 1
ATOM 689 N N . TRP A 1 89 ? 6.368 -16.112 -15.918 1.00 92.19 89 TRP A N 1
ATOM 690 C CA . TRP A 1 89 ? 5.000 -15.602 -15.799 1.00 92.19 89 TRP A CA 1
ATOM 691 C C . TRP A 1 89 ? 4.578 -14.740 -16.997 1.00 92.19 89 TRP A C 1
ATOM 693 O O . TRP A 1 89 ? 3.387 -14.496 -17.185 1.00 92.19 89 TRP A O 1
ATOM 703 N N . SER A 1 90 ? 5.533 -14.289 -17.815 1.00 93.19 90 SER A N 1
ATOM 704 C CA . SER A 1 90 ? 5.275 -13.498 -19.014 1.00 93.19 90 SER A CA 1
ATOM 705 C C . SER A 1 90 ? 4.954 -14.421 -20.187 1.00 93.19 90 SER A C 1
ATOM 707 O O . SER A 1 90 ? 5.846 -15.039 -20.767 1.00 93.19 90 SER A O 1
ATOM 709 N N . LYS A 1 91 ? 3.673 -14.509 -20.565 1.00 91.31 91 LYS A N 1
ATOM 710 C CA . LYS A 1 91 ? 3.252 -15.313 -21.731 1.00 91.31 91 LYS A CA 1
ATOM 711 C C . LYS A 1 91 ? 3.804 -14.768 -23.047 1.00 91.31 91 LYS A C 1
ATOM 713 O O . LYS A 1 91 ? 4.176 -15.538 -23.926 1.00 91.31 91 LYS A O 1
ATOM 718 N N . THR A 1 92 ? 3.840 -13.444 -23.156 1.00 93.56 92 THR A N 1
ATOM 719 C CA . THR A 1 92 ? 4.356 -12.718 -24.313 1.00 93.56 92 THR A CA 1
ATOM 720 C C . THR A 1 92 ? 5.187 -11.555 -23.805 1.00 93.56 92 THR A C 1
ATOM 722 O O . THR A 1 92 ? 4.737 -10.783 -22.955 1.00 93.56 92 THR A O 1
ATOM 725 N N . SER A 1 93 ? 6.392 -11.433 -24.346 1.00 94.88 93 SER A N 1
ATOM 726 C CA . SER A 1 93 ? 7.305 -10.340 -24.047 1.00 94.88 93 SER A CA 1
ATOM 727 C C . SER A 1 93 ? 7.622 -9.585 -25.323 1.00 94.88 93 SER A C 1
ATOM 729 O O . SER A 1 93 ? 7.697 -10.169 -26.407 1.00 94.88 93 SER A O 1
ATOM 731 N N . TRP A 1 94 ? 7.850 -8.290 -25.183 1.00 95.88 94 TRP A N 1
ATOM 732 C CA . TRP A 1 94 ? 8.224 -7.419 -26.282 1.00 95.88 94 TRP A CA 1
ATOM 733 C C . TRP A 1 94 ? 9.448 -6.606 -25.909 1.00 95.88 94 TRP A C 1
ATOM 735 O O . TRP A 1 94 ? 9.682 -6.324 -24.735 1.00 95.88 94 TRP A O 1
ATOM 745 N N . TRP A 1 95 ? 10.228 -6.221 -26.907 1.00 95.44 95 TRP A N 1
ATOM 746 C CA . TRP A 1 95 ? 11.445 -5.451 -26.710 1.00 95.44 95 TRP A CA 1
ATOM 747 C C . TRP A 1 95 ? 11.565 -4.346 -27.752 1.00 95.44 95 TRP A C 1
ATOM 749 O O . TRP A 1 95 ? 11.132 -4.492 -28.895 1.00 95.44 95 TRP A O 1
ATOM 759 N N . THR A 1 96 ? 12.171 -3.239 -27.348 1.00 94.75 96 THR A N 1
ATOM 760 C CA . THR A 1 96 ? 12.670 -2.210 -28.250 1.00 94.75 96 THR A CA 1
ATOM 761 C C . THR A 1 96 ? 13.949 -1.607 -27.678 1.00 94.75 96 THR A C 1
ATOM 763 O O . THR A 1 96 ? 14.141 -1.538 -26.462 1.00 94.75 96 THR A O 1
ATOM 766 N N . LYS A 1 97 ? 14.846 -1.174 -28.565 1.00 94.06 97 LYS A N 1
ATOM 767 C CA . LYS A 1 97 ? 16.047 -0.423 -28.179 1.00 94.06 97 LYS A CA 1
ATOM 768 C C . LYS A 1 97 ? 15.724 1.044 -27.879 1.00 94.06 97 LYS A C 1
ATOM 770 O O . LYS A 1 97 ? 16.491 1.719 -27.201 1.00 94.06 97 LYS A O 1
ATOM 775 N N . GLU A 1 98 ? 14.608 1.541 -28.407 1.00 94.25 98 GLU A N 1
ATOM 776 C CA . GLU A 1 98 ? 14.159 2.909 -28.186 1.00 94.25 98 GLU A CA 1
ATOM 777 C C . GLU A 1 98 ? 13.651 3.084 -26.756 1.00 94.25 98 GLU A C 1
ATOM 779 O O . GLU A 1 98 ? 12.844 2.298 -26.276 1.00 94.25 98 GLU A O 1
ATOM 784 N N . LEU A 1 99 ? 14.099 4.138 -26.080 1.00 95.38 99 LEU A N 1
ATOM 785 C CA . LEU A 1 99 ? 13.708 4.416 -24.705 1.00 95.38 99 LEU A CA 1
ATOM 786 C C . LEU A 1 99 ? 12.551 5.405 -24.707 1.00 95.38 99 LEU A C 1
ATOM 788 O O . LEU A 1 99 ? 12.732 6.593 -24.987 1.00 95.38 99 LEU A O 1
ATOM 792 N N . ARG A 1 100 ? 11.351 4.909 -24.414 1.00 95.69 100 ARG A N 1
ATOM 793 C CA . ARG A 1 100 ? 10.118 5.693 -24.473 1.00 95.69 100 ARG A CA 1
ATOM 794 C C . ARG A 1 100 ? 9.402 5.743 -23.132 1.00 95.69 100 ARG A C 1
ATOM 796 O O . ARG A 1 100 ? 9.314 4.742 -22.419 1.00 95.69 100 ARG A O 1
ATOM 803 N N . LYS A 1 101 ? 8.859 6.922 -22.841 1.00 95.00 101 LYS A N 1
ATOM 804 C CA . LYS A 1 101 ? 7.952 7.213 -21.730 1.00 95.00 101 LYS A CA 1
ATOM 805 C C . LYS A 1 101 ? 6.607 6.506 -21.929 1.00 95.00 101 LYS A C 1
ATOM 807 O O . LYS A 1 101 ? 6.321 5.962 -22.999 1.00 95.00 101 LYS A O 1
ATOM 812 N N . GLN A 1 102 ? 5.764 6.545 -20.904 1.00 92.94 102 GLN A N 1
ATOM 813 C CA . GLN A 1 102 ? 4.418 5.969 -20.904 1.00 92.94 102 GLN A CA 1
ATOM 814 C C . GLN A 1 102 ? 3.494 6.572 -21.980 1.00 92.94 102 GLN A C 1
ATOM 816 O O . GLN A 1 102 ? 2.667 5.863 -22.545 1.00 92.94 102 GLN A O 1
ATOM 821 N N . ASP A 1 103 ? 3.689 7.846 -22.336 1.00 92.38 103 ASP A N 1
ATOM 822 C CA . ASP A 1 103 ? 2.971 8.538 -23.421 1.00 92.38 103 ASP A CA 1
ATOM 823 C C . ASP A 1 103 ? 3.539 8.220 -24.829 1.00 92.38 103 ASP A C 1
ATOM 825 O O . ASP A 1 103 ? 2.992 8.613 -25.867 1.00 92.38 103 ASP A O 1
ATOM 829 N N . GLY A 1 104 ? 4.640 7.464 -24.885 1.00 93.19 104 GLY A N 1
ATOM 830 C CA . GLY A 1 104 ? 5.378 7.087 -26.087 1.00 93.19 104 GLY A CA 1
ATOM 831 C C . GLY A 1 104 ? 6.347 8.140 -26.614 1.00 93.19 104 GLY A C 1
ATOM 832 O O . GLY A 1 104 ? 7.007 7.878 -27.625 1.00 93.19 104 GLY A O 1
ATOM 833 N N . SER A 1 105 ? 6.465 9.299 -25.964 1.00 95.69 105 SER A N 1
ATOM 834 C CA . SER A 1 105 ? 7.562 10.232 -26.220 1.00 95.69 105 SER A CA 1
ATOM 835 C C . SER A 1 105 ? 8.902 9.596 -25.836 1.00 95.69 105 SER A C 1
ATOM 837 O O . SER A 1 105 ? 8.960 8.646 -25.055 1.00 95.69 105 SER A O 1
ATOM 839 N N . PHE A 1 106 ? 9.998 10.074 -26.419 1.00 96.69 106 PHE A N 1
ATOM 840 C CA . PHE A 1 106 ? 11.326 9.571 -26.076 1.00 96.69 106 PHE A CA 1
ATOM 841 C C . PHE A 1 106 ? 11.794 10.150 -24.743 1.00 96.69 106 PHE A C 1
ATOM 843 O O . PHE A 1 106 ? 11.565 11.328 -24.458 1.00 96.69 106 PHE A O 1
ATOM 850 N N . PHE A 1 107 ? 12.495 9.340 -23.954 1.00 95.56 107 PHE A N 1
ATOM 851 C CA . PHE A 1 107 ? 13.349 9.888 -22.909 1.00 95.56 107 PHE A CA 1
ATOM 852 C C . PHE A 1 107 ? 14.514 10.643 -23.550 1.00 95.56 107 PHE A C 1
ATOM 854 O O . PHE A 1 107 ? 15.120 10.167 -24.511 1.00 95.56 107 PHE A O 1
ATOM 861 N N . SER A 1 108 ? 14.856 11.802 -22.997 1.00 95.56 108 SER A N 1
ATOM 862 C CA . SER A 1 108 ? 16.193 12.356 -23.191 1.00 95.56 108 SER A CA 1
ATOM 863 C C . SER A 1 108 ? 17.230 11.505 -22.455 1.00 95.56 108 SER A C 1
ATOM 865 O O . SER A 1 108 ? 16.917 10.847 -21.457 1.00 95.56 108 SER A O 1
ATOM 867 N N . ASP A 1 109 ? 18.485 11.554 -22.909 1.00 91.81 109 ASP A N 1
ATOM 868 C CA . ASP A 1 109 ? 19.590 10.871 -22.226 1.00 91.81 109 ASP A CA 1
ATOM 869 C C . ASP A 1 109 ? 19.712 11.317 -20.764 1.00 91.81 109 ASP A C 1
ATOM 871 O O . ASP A 1 109 ? 20.039 10.514 -19.893 1.00 91.81 109 ASP A O 1
ATOM 875 N N . ASP A 1 110 ? 19.427 12.591 -20.486 1.00 94.12 110 ASP A N 1
ATOM 876 C CA . ASP A 1 110 ? 19.496 13.146 -19.139 1.00 94.12 110 ASP A CA 1
ATOM 877 C C . ASP A 1 110 ? 18.404 12.571 -18.235 1.00 94.12 110 ASP A C 1
ATOM 879 O O . ASP A 1 110 ? 18.708 12.040 -17.168 1.00 94.12 110 ASP A O 1
ATOM 883 N N . GLU A 1 111 ? 17.147 12.601 -18.693 1.00 93.19 111 GLU A N 1
ATOM 884 C CA . GLU A 1 111 ? 16.016 12.014 -17.967 1.00 93.19 111 GLU A CA 1
ATOM 885 C C . GLU A 1 111 ? 16.260 10.525 -17.704 1.00 93.19 111 GLU A C 1
ATOM 887 O O . GLU A 1 111 ? 16.148 10.072 -16.566 1.00 93.19 111 GLU A O 1
ATOM 892 N N . PHE A 1 112 ? 16.642 9.762 -18.734 1.00 93.12 112 PHE A N 1
ATOM 893 C CA . PHE A 1 112 ? 16.817 8.320 -18.596 1.00 93.12 112 PHE A CA 1
ATOM 894 C C . PHE A 1 112 ? 17.966 7.955 -17.656 1.00 93.12 112 PHE A C 1
ATOM 896 O O . PHE A 1 112 ? 17.867 6.972 -16.916 1.00 93.12 112 PHE A O 1
ATOM 903 N N . ASN A 1 113 ? 19.070 8.703 -17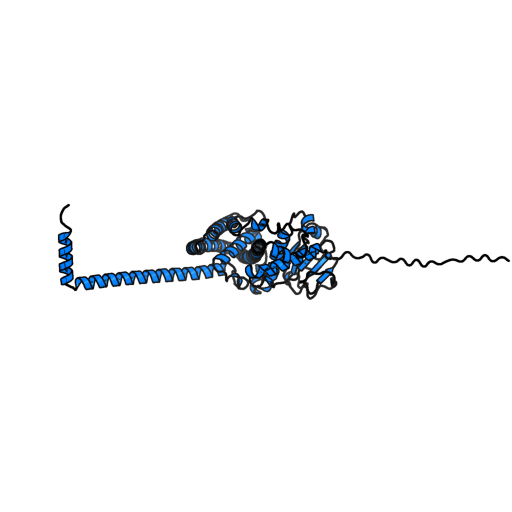.681 1.00 92.00 113 ASN A N 1
ATOM 904 C CA . ASN A 1 113 ? 20.255 8.363 -16.899 1.00 92.00 113 ASN A CA 1
ATOM 905 C C . ASN A 1 113 ? 20.257 8.963 -15.493 1.00 92.00 113 ASN A C 1
ATOM 907 O O . ASN A 1 113 ? 20.930 8.403 -14.631 1.00 92.00 113 ASN A O 1
ATOM 911 N N . LYS A 1 114 ? 19.507 10.040 -15.229 1.00 91.50 114 LYS A N 1
ATOM 912 C CA . LYS A 1 114 ? 19.465 10.679 -13.903 1.00 91.50 114 LYS A CA 1
ATOM 913 C C . LYS A 1 114 ? 18.215 10.359 -13.096 1.00 91.50 114 LYS A C 1
ATOM 915 O O . LYS A 1 114 ? 18.323 10.212 -11.883 1.00 91.50 114 LYS A O 1
ATOM 920 N N . SER A 1 115 ? 17.049 10.243 -13.729 1.00 90.38 115 SER A N 1
ATOM 921 C CA . SER A 1 115 ? 15.800 10.010 -13.000 1.00 90.38 115 SER A CA 1
ATOM 922 C C . SER A 1 115 ? 15.580 8.529 -12.770 1.00 90.38 115 SER A C 1
ATOM 924 O O . SER A 1 115 ? 15.704 7.727 -13.691 1.00 90.38 115 SER A O 1
ATOM 926 N N . VAL A 1 116 ? 15.240 8.154 -11.544 1.00 91.62 116 VAL A N 1
ATOM 927 C CA . VAL A 1 116 ? 14.758 6.810 -11.230 1.00 91.62 116 VAL A CA 1
ATOM 928 C C . VAL A 1 116 ? 13.393 6.586 -11.876 1.00 91.62 116 VAL A C 1
ATOM 930 O O . VAL A 1 116 ? 12.540 7.469 -11.835 1.00 91.62 116 VAL A O 1
ATOM 933 N N . ILE A 1 117 ? 13.194 5.399 -12.449 1.00 93.25 117 ILE A N 1
ATOM 934 C CA . ILE A 1 117 ? 11.912 4.978 -13.009 1.00 93.25 117 ILE A CA 1
ATOM 935 C C . ILE A 1 117 ? 11.324 3.878 -12.117 1.00 93.25 117 ILE A C 1
ATOM 937 O O . ILE A 1 117 ? 11.854 2.768 -12.081 1.00 93.25 117 ILE A O 1
ATOM 941 N N . ASN A 1 118 ? 10.238 4.201 -11.418 1.00 94.25 118 ASN A N 1
ATOM 942 C CA . ASN A 1 118 ? 9.354 3.306 -10.662 1.00 94.25 118 ASN A CA 1
ATOM 943 C C . ASN A 1 118 ? 7.981 3.959 -10.543 1.00 94.25 118 ASN A C 1
ATOM 945 O O . ASN A 1 118 ? 7.722 4.693 -9.596 1.00 94.25 118 ASN A O 1
ATOM 949 N N . SER A 1 119 ? 7.120 3.775 -11.533 1.00 95.25 119 SER A N 1
ATOM 950 C CA . SER A 1 119 ? 5.781 4.363 -11.458 1.00 95.25 119 SER A CA 1
ATOM 951 C C . SER A 1 119 ? 4.769 3.506 -12.189 1.00 95.25 119 SER A C 1
ATOM 953 O O . SER A 1 119 ? 5.020 3.045 -13.309 1.00 95.25 119 SER A O 1
ATOM 955 N N . ALA A 1 120 ? 3.626 3.299 -11.550 1.00 95.50 120 ALA A N 1
ATOM 956 C CA . ALA A 1 120 ? 2.429 2.787 -12.188 1.00 95.50 120 ALA A CA 1
ATOM 957 C C . ALA A 1 120 ? 1.663 3.900 -12.918 1.00 95.50 120 ALA A C 1
ATOM 959 O O . ALA A 1 120 ? 1.648 5.047 -12.481 1.00 95.50 120 ALA A O 1
ATOM 960 N N . TYR A 1 121 ? 1.021 3.537 -14.027 1.00 93.50 121 TYR A N 1
ATOM 961 C CA . TYR A 1 121 ? 0.147 4.409 -14.804 1.00 93.50 121 TYR A CA 1
ATOM 962 C C . TYR A 1 121 ? -1.097 3.639 -15.233 1.00 93.50 121 TYR A C 1
ATOM 964 O O . TYR A 1 121 ? -0.992 2.491 -15.684 1.00 93.50 121 TYR A O 1
ATOM 972 N N . SER A 1 122 ? -2.260 4.276 -15.143 1.00 92.38 122 SER A N 1
ATOM 973 C CA . SER A 1 122 ? -3.498 3.747 -15.709 1.00 92.38 122 SER A CA 1
ATOM 974 C C . SER A 1 122 ? -3.484 3.787 -17.240 1.00 92.38 122 SER A C 1
ATOM 976 O O . SER A 1 122 ? -2.668 4.474 -17.865 1.00 92.38 122 SER A O 1
ATOM 978 N N . SER A 1 123 ? -4.411 3.072 -17.879 1.00 91.25 123 SER A N 1
ATOM 979 C CA . SER A 1 123 ? -4.548 3.118 -19.341 1.00 91.25 123 SER A CA 1
ATOM 980 C C . SER A 1 123 ? -4.782 4.550 -19.856 1.00 91.25 123 SER A C 1
ATOM 982 O O . SER A 1 123 ? -4.187 4.968 -20.852 1.00 91.25 123 SER A O 1
ATOM 984 N N . GLU A 1 124 ? -5.559 5.337 -19.119 1.00 89.94 124 GLU A N 1
ATOM 985 C CA . GLU A 1 124 ? -5.893 6.733 -19.370 1.00 89.94 124 GLU A CA 1
ATOM 986 C C . GLU A 1 124 ? -4.652 7.628 -19.302 1.00 89.94 124 GLU A C 1
ATOM 988 O O . GLU A 1 124 ? -4.435 8.453 -20.191 1.00 89.94 124 GLU A O 1
ATOM 993 N N . GLU A 1 125 ? -3.803 7.436 -18.290 1.00 89.06 125 GLU A N 1
ATOM 994 C CA . GLU A 1 125 ? -2.559 8.195 -18.103 1.00 89.06 125 GLU A CA 1
ATOM 995 C C . GLU A 1 125 ? -1.523 7.902 -19.195 1.00 89.06 125 GLU A C 1
ATOM 997 O O . GLU A 1 125 ? -0.683 8.748 -19.506 1.00 89.06 125 GLU A O 1
ATOM 1002 N N . THR A 1 126 ? -1.612 6.736 -19.841 1.00 89.25 126 THR A N 1
ATOM 1003 C CA . THR A 1 126 ? -0.812 6.421 -21.037 1.00 89.25 126 THR A CA 1
ATOM 1004 C C . THR A 1 126 ? -1.392 7.010 -22.329 1.00 89.25 126 THR A C 1
ATOM 1006 O O . THR A 1 126 ? -0.854 6.778 -23.414 1.00 89.25 126 THR A O 1
ATOM 1009 N N . GLY A 1 127 ? -2.520 7.727 -22.258 1.00 90.25 127 GLY A N 1
ATOM 1010 C CA . GLY A 1 127 ? -3.271 8.167 -23.434 1.00 90.25 127 GLY A CA 1
ATOM 1011 C C . GLY A 1 127 ? -3.820 6.994 -24.250 1.00 90.25 127 GLY A C 1
ATOM 1012 O O . GLY A 1 127 ? -3.874 7.075 -25.477 1.00 90.25 127 GLY A O 1
ATOM 1013 N N . TYR A 1 128 ? -4.159 5.883 -23.582 1.00 91.44 128 TYR A N 1
ATOM 1014 C CA . TYR A 1 128 ? -4.586 4.606 -24.169 1.00 91.44 128 TYR A CA 1
ATOM 1015 C C . TYR A 1 128 ? -3.589 3.981 -25.149 1.00 91.44 128 TYR A C 1
ATOM 1017 O O . TYR A 1 128 ? -3.935 3.100 -25.940 1.00 91.44 128 TYR A O 1
ATOM 1025 N N . ARG A 1 129 ? -2.324 4.411 -25.101 1.00 90.38 129 ARG A N 1
ATOM 1026 C CA . ARG A 1 129 ? -1.243 3.790 -25.870 1.00 90.38 129 ARG A CA 1
ATOM 1027 C C . ARG A 1 129 ? -1.026 2.343 -25.429 1.00 90.38 129 ARG A C 1
ATOM 1029 O O . ARG A 1 129 ? -0.672 1.497 -26.253 1.00 90.38 129 ARG A O 1
ATOM 1036 N N . PHE A 1 130 ? -1.287 2.070 -24.155 1.00 91.75 130 PHE A N 1
ATOM 1037 C CA . PHE A 1 130 ? -1.477 0.733 -23.626 1.00 91.75 130 PHE A CA 1
ATOM 1038 C C . PHE A 1 130 ? -2.963 0.564 -23.271 1.00 91.75 130 PHE A C 1
ATOM 1040 O O . PHE A 1 130 ? -3.516 1.405 -22.564 1.00 91.75 130 PHE A O 1
ATOM 1047 N N . PRO A 1 131 ? -3.641 -0.504 -23.735 1.00 90.25 131 PRO A N 1
ATOM 1048 C CA . PRO A 1 131 ? -5.056 -0.742 -23.427 1.00 90.25 131 PRO A CA 1
ATOM 1049 C C . PRO A 1 131 ? -5.269 -1.303 -22.007 1.00 90.25 131 PRO A C 1
ATOM 1051 O O . PRO A 1 131 ? -6.293 -1.915 -21.719 1.00 90.25 131 PRO A O 1
ATOM 1054 N N . TYR A 1 132 ? -4.262 -1.175 -21.150 1.00 92.75 132 TYR A N 1
ATOM 1055 C CA . TYR A 1 132 ? -4.188 -1.695 -19.795 1.00 92.75 132 TYR A CA 1
ATOM 1056 C C . TYR A 1 132 ? -3.235 -0.810 -18.995 1.00 92.75 132 TYR A C 1
ATOM 1058 O O . TYR A 1 132 ? -2.380 -0.123 -19.558 1.00 92.75 132 TYR A O 1
ATOM 1066 N N . SER A 1 133 ? -3.362 -0.879 -17.681 1.00 94.81 133 SER A N 1
ATOM 1067 C CA . SER A 1 133 ? -2.486 -0.186 -16.746 1.00 94.81 133 SER A CA 1
ATOM 1068 C C . SER A 1 133 ? -1.126 -0.877 -16.695 1.00 94.81 133 SER A C 1
ATOM 1070 O O . SER A 1 133 ? -1.020 -2.105 -16.806 1.00 94.81 133 SER A O 1
ATOM 1072 N N . ILE A 1 134 ? -0.072 -0.078 -16.591 1.00 95.75 134 ILE A N 1
ATOM 1073 C CA . ILE A 1 134 ? 1.315 -0.532 -16.679 1.00 95.75 134 ILE A CA 1
ATOM 1074 C C . ILE A 1 134 ? 2.106 -0.059 -15.475 1.00 95.75 134 ILE A C 1
ATOM 1076 O O . ILE A 1 134 ? 1.807 0.970 -14.883 1.00 95.75 134 ILE A O 1
ATOM 1080 N N . PHE A 1 135 ? 3.168 -0.786 -15.163 1.00 95.25 135 PHE A N 1
ATOM 1081 C CA . PHE A 1 135 ? 4.163 -0.365 -14.190 1.00 95.25 135 PHE A CA 1
ATOM 1082 C C . PHE A 1 135 ? 5.539 -0.296 -14.846 1.00 95.25 135 PHE A C 1
ATOM 1084 O O . PHE A 1 135 ? 5.989 -1.271 -15.445 1.00 95.25 135 PHE A O 1
ATOM 1091 N N . LEU A 1 136 ? 6.202 0.855 -14.739 1.00 97.00 136 LEU A N 1
ATOM 1092 C CA . LEU A 1 136 ? 7.542 1.100 -15.258 1.00 97.00 136 LEU A CA 1
ATOM 1093 C C . LEU A 1 136 ? 8.582 0.909 -14.160 1.00 97.00 136 LEU A C 1
ATOM 1095 O O . LEU A 1 136 ? 8.447 1.535 -13.116 1.00 97.00 136 LEU A O 1
ATOM 1099 N N . ILE A 1 137 ? 9.651 0.147 -14.414 1.00 97.75 137 ILE A N 1
ATOM 1100 C CA . ILE A 1 137 ? 10.753 -0.004 -13.452 1.00 97.75 137 ILE A CA 1
ATOM 1101 C C . ILE A 1 137 ? 12.131 -0.140 -14.102 1.00 97.75 137 ILE A C 1
ATOM 1103 O O . ILE A 1 137 ? 12.321 -0.890 -15.060 1.00 97.75 137 ILE A O 1
ATOM 1107 N N . ASP A 1 138 ? 13.115 0.563 -13.547 1.00 97.62 138 ASP A N 1
ATOM 1108 C CA . ASP A 1 138 ? 14.533 0.364 -13.852 1.00 97.62 138 ASP A CA 1
ATOM 1109 C C . ASP A 1 138 ? 15.064 -0.965 -13.286 1.00 97.62 138 ASP A C 1
ATOM 1111 O O . ASP A 1 138 ? 14.722 -1.379 -12.181 1.00 97.62 138 ASP A O 1
ATOM 1115 N N . SER A 1 139 ? 16.000 -1.603 -13.988 1.00 96.56 139 SER A N 1
ATOM 1116 C CA . SER A 1 139 ? 16.804 -2.706 -13.446 1.00 96.56 139 SER A CA 1
ATOM 1117 C C . SER A 1 139 ? 17.560 -2.283 -12.181 1.00 96.56 139 SER A C 1
ATOM 1119 O O . SER A 1 139 ? 17.958 -1.124 -12.025 1.00 96.56 139 SER A O 1
ATOM 1121 N N . LEU A 1 140 ? 17.836 -3.242 -11.295 1.00 95.12 140 LEU A N 1
ATOM 1122 C CA . LEU A 1 140 ? 18.585 -2.997 -10.059 1.00 95.12 140 LEU A CA 1
ATOM 1123 C C . LEU A 1 140 ? 19.957 -2.345 -10.309 1.00 95.12 140 LEU A C 1
ATOM 1125 O O . LEU A 1 140 ? 20.388 -1.482 -9.546 1.00 95.12 140 LEU A O 1
ATOM 1129 N N . GLU A 1 141 ? 20.646 -2.722 -11.386 1.00 94.56 141 GLU A N 1
ATOM 1130 C CA . GLU A 1 141 ? 21.949 -2.139 -11.716 1.00 94.56 141 GLU A CA 1
ATOM 1131 C C . GLU A 1 141 ? 21.838 -0.661 -12.117 1.00 94.56 141 GLU A C 1
ATOM 1133 O O . GLU A 1 141 ? 22.666 0.169 -11.734 1.00 94.56 141 GLU A O 1
ATOM 1138 N N . ARG A 1 142 ? 20.762 -0.291 -12.820 1.00 95.00 142 ARG A N 1
ATOM 1139 C CA . ARG A 1 142 ? 20.490 1.110 -13.160 1.00 95.00 142 ARG A CA 1
ATOM 1140 C C . ARG A 1 142 ? 20.222 1.952 -11.921 1.00 95.00 142 ARG A C 1
ATOM 1142 O O . ARG A 1 142 ? 20.784 3.040 -11.816 1.00 95.00 142 ARG A O 1
ATOM 1149 N N . TYR A 1 143 ? 19.459 1.432 -10.961 1.00 94.56 143 TYR A N 1
ATOM 1150 C CA . TYR A 1 143 ? 19.289 2.069 -9.651 1.00 94.56 143 TYR A CA 1
ATOM 1151 C C . TYR A 1 143 ? 20.629 2.366 -8.972 1.00 94.56 143 TYR A C 1
ATOM 1153 O O . TYR A 1 143 ? 20.880 3.496 -8.547 1.00 94.56 143 TYR A O 1
ATOM 1161 N N . ARG A 1 144 ? 21.522 1.372 -8.930 1.00 94.38 144 ARG A N 1
ATOM 1162 C CA . ARG A 1 144 ? 22.845 1.508 -8.305 1.00 94.38 144 ARG A CA 1
ATOM 1163 C C . ARG A 1 144 ? 23.701 2.573 -8.972 1.00 94.38 144 ARG A C 1
ATOM 1165 O O . ARG A 1 144 ? 24.283 3.403 -8.276 1.00 94.38 144 ARG A O 1
ATOM 1172 N N . ARG A 1 145 ? 23.730 2.618 -10.306 1.00 94.94 145 ARG A N 1
ATOM 1173 C CA . ARG A 1 145 ? 24.467 3.663 -11.039 1.00 94.94 145 ARG A CA 1
ATOM 1174 C C . ARG A 1 145 ? 23.905 5.065 -10.849 1.00 94.94 145 ARG A C 1
ATOM 1176 O O . ARG A 1 145 ? 24.668 6.022 -10.900 1.00 94.94 145 ARG A O 1
ATOM 1183 N N . LYS A 1 146 ? 22.606 5.185 -10.576 1.00 94.94 146 LYS A N 1
ATOM 1184 C CA . LYS A 1 146 ? 21.949 6.453 -10.222 1.00 94.94 146 LYS A CA 1
ATOM 1185 C C . LYS A 1 146 ? 22.222 6.890 -8.778 1.00 94.94 146 LYS A C 1
ATOM 1187 O O . LYS A 1 146 ? 21.654 7.871 -8.317 1.00 94.94 146 LYS A O 1
ATOM 1192 N N . GLY A 1 147 ? 23.095 6.184 -8.054 1.00 94.62 147 GLY A N 1
ATOM 1193 C CA . GLY A 1 147 ? 23.477 6.528 -6.686 1.00 94.62 147 GLY A CA 1
ATOM 1194 C C . GLY A 1 147 ? 22.508 6.015 -5.622 1.00 94.62 147 GLY A C 1
ATOM 1195 O O . GLY A 1 147 ? 22.637 6.397 -4.461 1.00 94.62 147 GLY A O 1
ATOM 1196 N N . HIS A 1 148 ? 21.567 5.136 -5.980 1.00 92.75 148 HIS A N 1
ATOM 1197 C CA . HIS A 1 148 ? 20.682 4.480 -5.021 1.00 92.75 148 HIS A CA 1
ATOM 1198 C C . HIS A 1 148 ? 21.296 3.132 -4.619 1.00 92.75 148 HIS A C 1
ATOM 1200 O O . HIS A 1 148 ? 21.287 2.203 -5.428 1.00 92.75 148 HIS A O 1
ATOM 1206 N N . PRO A 1 149 ? 21.833 2.974 -3.391 1.00 91.38 149 PRO A N 1
ATOM 1207 C CA . PRO A 1 149 ? 22.518 1.754 -2.956 1.00 91.38 149 PRO A CA 1
ATOM 1208 C C . PRO A 1 149 ? 21.518 0.641 -2.601 1.00 91.38 149 PRO A C 1
ATOM 1210 O O . PRO A 1 149 ? 21.585 0.041 -1.531 1.00 91.38 149 PRO A O 1
ATOM 1213 N N . TRP A 1 150 ? 20.547 0.400 -3.479 1.00 91.44 150 TRP A N 1
ATOM 1214 C CA . TRP A 1 150 ? 19.486 -0.566 -3.260 1.00 91.44 150 TRP A CA 1
ATOM 1215 C C . TRP A 1 150 ? 20.025 -1.992 -3.314 1.00 91.44 150 TRP A C 1
ATOM 1217 O O . TRP A 1 150 ? 20.841 -2.387 -4.164 1.00 91.44 150 TRP A O 1
ATOM 1227 N N . THR A 1 151 ? 19.534 -2.776 -2.366 1.00 92.00 151 THR A N 1
ATOM 1228 C CA . THR A 1 151 ? 19.608 -4.232 -2.397 1.00 92.00 151 THR A CA 1
ATOM 1229 C C . THR A 1 151 ? 18.530 -4.777 -3.336 1.00 92.00 151 THR A C 1
ATOM 1231 O O . THR A 1 151 ? 17.637 -4.042 -3.765 1.00 92.00 151 THR A O 1
ATOM 1234 N N . ALA A 1 152 ? 18.595 -6.063 -3.684 1.00 92.19 152 ALA A N 1
ATOM 1235 C CA . ALA A 1 152 ? 17.516 -6.639 -4.484 1.00 92.19 152 ALA A CA 1
ATOM 1236 C C . ALA A 1 152 ? 16.210 -6.718 -3.678 1.00 92.19 152 ALA A C 1
ATOM 1238 O O . ALA A 1 152 ? 15.141 -6.632 -4.261 1.00 92.19 152 ALA A O 1
ATOM 1239 N N . GLU A 1 153 ? 16.281 -6.790 -2.349 1.00 92.06 153 GLU A N 1
ATOM 1240 C CA . GLU A 1 153 ? 15.125 -6.720 -1.462 1.00 92.06 153 GLU A CA 1
ATOM 1241 C C . GLU A 1 153 ? 14.456 -5.342 -1.473 1.00 92.06 153 GLU A C 1
ATOM 1243 O O . GLU A 1 153 ? 13.231 -5.277 -1.473 1.00 92.06 153 GLU A O 1
ATOM 1248 N N . ASP A 1 154 ? 15.232 -4.252 -1.515 1.00 93.12 154 ASP A N 1
ATOM 1249 C CA . ASP A 1 154 ? 14.670 -2.901 -1.676 1.00 93.12 154 ASP A CA 1
ATOM 1250 C C . ASP A 1 154 ? 13.967 -2.771 -3.038 1.00 93.12 154 ASP A C 1
ATOM 1252 O O . ASP A 1 154 ? 12.862 -2.245 -3.129 1.00 93.12 154 ASP A O 1
ATOM 1256 N N . TRP A 1 155 ? 14.576 -3.324 -4.090 1.00 95.62 155 TRP A N 1
ATOM 1257 C CA . TRP A 1 155 ? 13.984 -3.355 -5.427 1.00 95.62 155 TRP A CA 1
ATOM 1258 C C . TRP A 1 155 ? 12.711 -4.212 -5.488 1.00 95.62 155 TRP A C 1
ATOM 1260 O O . TRP A 1 155 ? 11.723 -3.795 -6.083 1.00 95.62 155 TRP A O 1
ATOM 1270 N N . MET A 1 156 ? 12.701 -5.386 -4.844 1.00 96.12 156 MET A N 1
ATOM 1271 C CA . MET A 1 156 ? 11.523 -6.258 -4.725 1.00 96.12 156 MET A CA 1
ATOM 1272 C C . MET A 1 156 ? 10.373 -5.561 -3.996 1.00 96.12 156 MET A C 1
ATOM 1274 O O . MET A 1 156 ? 9.228 -5.675 -4.423 1.00 96.12 156 MET A O 1
ATOM 1278 N N . ALA A 1 157 ? 10.680 -4.840 -2.915 1.00 95.94 157 ALA A N 1
ATOM 1279 C CA . ALA A 1 157 ? 9.697 -4.091 -2.144 1.00 95.94 157 ALA A CA 1
ATOM 1280 C C . ALA A 1 157 ? 9.005 -3.034 -3.022 1.00 95.94 157 ALA A C 1
ATOM 1282 O O . ALA A 1 157 ? 7.784 -3.065 -3.171 1.00 95.94 157 ALA A O 1
ATOM 1283 N N . ILE A 1 158 ? 9.787 -2.195 -3.708 1.00 96.44 158 ILE A N 1
ATOM 1284 C CA . ILE A 1 158 ? 9.256 -1.196 -4.646 1.00 96.44 158 ILE A CA 1
ATOM 1285 C C . ILE A 1 158 ? 8.523 -1.841 -5.820 1.00 96.44 158 ILE A C 1
ATOM 1287 O O . ILE A 1 158 ? 7.482 -1.346 -6.237 1.00 96.44 158 ILE A O 1
ATOM 1291 N N . PHE A 1 159 ? 9.000 -2.978 -6.326 1.00 97.56 159 PHE A N 1
ATOM 1292 C CA . PHE A 1 159 ? 8.261 -3.725 -7.336 1.00 97.56 159 PHE A CA 1
ATOM 1293 C C . PHE A 1 159 ? 6.856 -4.093 -6.836 1.00 97.56 159 PHE A C 1
ATOM 1295 O O . PHE A 1 159 ? 5.886 -3.863 -7.550 1.00 97.56 159 PHE A O 1
ATOM 1302 N N . TRP A 1 160 ? 6.712 -4.626 -5.618 1.00 98.25 160 TRP A N 1
ATOM 1303 C CA . TRP A 1 160 ? 5.390 -4.958 -5.075 1.00 98.25 160 TRP A CA 1
ATOM 1304 C C . TRP A 1 160 ? 4.521 -3.726 -4.817 1.00 98.25 160 TRP A C 1
ATOM 1306 O O . TRP A 1 160 ? 3.324 -3.809 -5.082 1.00 98.25 160 TRP A O 1
ATOM 1316 N N . HIS A 1 161 ? 5.101 -2.613 -4.347 1.00 98.31 161 HIS A N 1
ATOM 1317 C CA . HIS A 1 161 ? 4.399 -1.330 -4.174 1.00 98.31 161 HIS A CA 1
ATOM 1318 C C . HIS A 1 161 ? 3.713 -0.911 -5.477 1.00 98.31 161 HIS A C 1
ATOM 1320 O O . HIS A 1 161 ? 2.499 -0.736 -5.538 1.00 98.31 161 HIS A O 1
ATOM 1326 N N . GLU A 1 162 ? 4.481 -0.855 -6.558 1.00 97.50 162 GLU A N 1
ATOM 1327 C CA . GLU A 1 162 ? 3.999 -0.350 -7.839 1.00 97.50 162 GLU A CA 1
ATOM 1328 C C . GLU A 1 162 ? 3.090 -1.347 -8.567 1.00 97.50 162 GLU A C 1
ATOM 1330 O O . GLU A 1 162 ? 2.072 -0.970 -9.146 1.00 97.50 162 GLU A O 1
ATOM 1335 N N . VAL A 1 163 ? 3.383 -2.650 -8.483 1.00 97.69 163 VAL A N 1
ATOM 1336 C CA . VAL A 1 163 ? 2.459 -3.695 -8.955 1.00 97.69 163 VAL A CA 1
ATOM 1337 C C . VAL A 1 163 ? 1.117 -3.603 -8.229 1.00 97.69 163 VAL A C 1
ATOM 1339 O O . VAL A 1 163 ? 0.072 -3.862 -8.834 1.00 97.69 163 VAL A O 1
ATOM 1342 N N . PHE A 1 164 ? 1.119 -3.205 -6.956 1.00 98.31 164 PHE A N 1
ATOM 1343 C CA . PHE A 1 164 ? -0.111 -3.015 -6.210 1.00 98.31 164 PHE A CA 1
ATOM 1344 C C . PHE A 1 164 ? -0.910 -1.794 -6.677 1.00 98.31 164 PHE A C 1
ATOM 1346 O O . PHE A 1 164 ? -2.133 -1.875 -6.688 1.00 98.31 164 PHE A O 1
ATOM 1353 N N . HIS A 1 165 ? -0.282 -0.723 -7.167 1.00 97.44 165 HIS A N 1
ATOM 1354 C CA . HIS A 1 165 ? -1.016 0.365 -7.826 1.00 97.44 165 HIS A CA 1
ATOM 1355 C C . HIS A 1 165 ? -1.752 -0.102 -9.087 1.00 97.44 165 HIS A C 1
ATOM 1357 O O . HIS A 1 165 ? -2.929 0.208 -9.267 1.00 97.44 165 HIS A O 1
ATOM 1363 N N . VAL A 1 166 ? -1.119 -0.936 -9.920 1.00 96.75 166 VAL A N 1
ATOM 1364 C CA . VAL A 1 166 ? -1.803 -1.528 -11.087 1.00 96.75 166 VAL A CA 1
ATOM 1365 C C . VAL A 1 166 ? -2.954 -2.446 -10.640 1.00 96.75 166 VAL A C 1
ATOM 1367 O O . VAL A 1 166 ? -4.029 -2.458 -11.245 1.00 96.75 166 VAL A O 1
ATOM 1370 N N . TYR A 1 167 ? -2.767 -3.188 -9.539 1.00 97.19 167 TYR A N 1
ATOM 1371 C CA . TYR A 1 167 ? -3.841 -3.971 -8.927 1.00 97.19 167 TYR A CA 1
ATOM 1372 C C . TYR A 1 167 ? -5.001 -3.073 -8.485 1.00 97.19 167 TYR A C 1
ATOM 1374 O O . TYR A 1 167 ? -6.136 -3.336 -8.872 1.00 97.19 167 TYR A O 1
ATOM 1382 N N . GLN A 1 168 ? -4.732 -2.008 -7.728 1.00 96.00 168 GLN A N 1
ATOM 1383 C CA . GLN A 1 168 ? -5.733 -1.050 -7.253 1.00 96.00 168 GLN A CA 1
ATOM 1384 C C . GLN A 1 168 ? -6.555 -0.465 -8.397 1.00 96.00 168 GLN A C 1
ATOM 1386 O O . GLN A 1 168 ? -7.778 -0.439 -8.300 1.00 96.00 168 GLN A O 1
ATOM 1391 N N . ASP A 1 169 ? -5.904 -0.058 -9.486 1.00 94.25 169 ASP A N 1
ATOM 1392 C CA . ASP A 1 169 ? -6.568 0.490 -10.667 1.00 94.25 169 ASP A CA 1
ATOM 1393 C C . ASP A 1 169 ? -7.614 -0.480 -11.243 1.00 94.25 169 ASP A C 1
ATOM 1395 O O . ASP A 1 169 ? -8.756 -0.100 -11.491 1.00 94.25 169 ASP A O 1
ATOM 1399 N N . SER A 1 170 ? -7.298 -1.781 -11.287 1.00 93.38 170 SER A N 1
ATOM 1400 C CA . SER A 1 170 ? -8.263 -2.819 -11.689 1.00 93.38 170 SER A CA 1
ATOM 1401 C C . SER A 1 170 ? -9.414 -3.044 -10.698 1.00 93.38 170 SER A C 1
ATOM 1403 O O . SER A 1 170 ? -10.393 -3.718 -11.027 1.00 93.38 170 SER A O 1
ATOM 1405 N N . GLN A 1 171 ? -9.274 -2.553 -9.466 1.00 95.00 171 GLN A N 1
ATOM 1406 C CA . GLN A 1 171 ? -10.222 -2.749 -8.373 1.00 95.00 171 GLN A CA 1
ATOM 1407 C C . GLN A 1 171 ? -11.015 -1.493 -8.025 1.00 95.00 171 GLN A C 1
ATOM 1409 O O . GLN A 1 171 ? -11.951 -1.604 -7.236 1.00 95.00 171 GLN A O 1
ATOM 1414 N N . TYR A 1 172 ? -10.671 -0.310 -8.526 1.00 93.25 172 TYR A N 1
ATOM 1415 C CA . TYR A 1 172 ? -11.434 0.891 -8.211 1.00 93.25 172 TYR A CA 1
ATOM 1416 C C . TYR A 1 172 ? -12.775 0.909 -8.942 1.00 93.25 172 TYR A C 1
ATOM 1418 O O . TYR A 1 172 ? -12.911 0.477 -10.086 1.00 93.25 172 TYR A O 1
ATOM 1426 N N . LYS A 1 173 ? -13.790 1.469 -8.281 1.00 89.94 173 LYS A N 1
ATOM 1427 C CA . LYS A 1 173 ? -14.981 1.940 -8.993 1.00 89.94 173 LYS A CA 1
ATOM 1428 C C . LYS A 1 173 ? -14.617 3.167 -9.839 1.00 89.94 173 LYS A C 1
ATOM 1430 O O . LYS A 1 173 ? -13.984 4.068 -9.281 1.00 89.94 173 LYS A O 1
ATOM 1435 N N . PRO A 1 174 ? -15.054 3.266 -11.109 1.00 86.25 174 PRO A N 1
ATOM 1436 C CA . PRO A 1 174 ? -14.727 4.404 -11.973 1.00 86.25 174 PRO A CA 1
ATOM 1437 C C . PRO A 1 174 ? -15.047 5.778 -11.359 1.00 86.25 174 PRO A C 1
ATOM 1439 O O . PRO A 1 174 ? -14.337 6.753 -11.583 1.00 86.25 174 PRO A O 1
ATOM 1442 N N . GLU A 1 175 ? -16.085 5.880 -10.522 1.00 86.00 175 GLU A N 1
ATOM 1443 C CA . GLU A 1 175 ? -16.472 7.139 -9.873 1.00 86.00 175 GLU A CA 1
ATOM 1444 C C . GLU A 1 175 ? -15.479 7.595 -8.786 1.00 86.00 175 GLU A C 1
ATOM 1446 O O . GLU A 1 175 ? -15.503 8.755 -8.354 1.00 86.00 175 GLU A O 1
ATOM 1451 N N . LEU A 1 176 ? -14.615 6.695 -8.307 1.00 83.06 176 LEU A N 1
ATOM 1452 C CA . LEU A 1 176 ? -13.599 6.971 -7.289 1.00 83.06 176 LEU A CA 1
ATOM 1453 C C . LEU A 1 176 ? -12.265 7.428 -7.889 1.00 83.06 176 LEU A C 1
ATOM 1455 O O . LEU A 1 176 ? -11.502 8.075 -7.178 1.00 83.06 176 LEU A O 1
ATOM 1459 N N . THR A 1 177 ? -12.024 7.167 -9.176 1.00 79.88 177 THR A N 1
ATOM 1460 C CA . THR A 1 177 ? -10.782 7.498 -9.902 1.00 79.88 177 THR A CA 1
ATOM 1461 C C . THR A 1 177 ? -10.944 8.635 -10.912 1.00 79.88 177 THR A C 1
ATOM 1463 O O . THR A 1 177 ? -10.054 8.879 -11.721 1.00 79.88 177 THR A O 1
ATOM 1466 N N . ALA A 1 178 ? -12.058 9.374 -10.865 1.00 75.38 178 ALA A N 1
ATOM 1467 C CA . ALA A 1 178 ? -12.230 10.574 -11.682 1.00 75.38 178 ALA A CA 1
ATOM 1468 C C . ALA A 1 178 ? -11.051 11.550 -11.480 1.00 75.38 178 ALA A C 1
ATOM 1470 O O . ALA A 1 178 ? -10.661 11.817 -10.344 1.00 75.38 178 ALA A O 1
ATOM 1471 N N . SER A 1 179 ? -10.521 12.112 -12.572 1.00 64.19 179 SER A N 1
ATOM 1472 C CA . SER A 1 179 ? -9.250 12.864 -12.614 1.00 64.19 179 SER A CA 1
ATOM 1473 C C . SER A 1 179 ? -9.134 14.029 -11.623 1.00 64.19 179 SER A C 1
ATOM 1475 O O . SER A 1 179 ? -8.037 14.411 -11.227 1.00 64.19 179 SER A O 1
ATOM 1477 N N . GLU A 1 180 ? -10.254 14.615 -11.198 1.00 59.56 180 GLU A N 1
ATOM 1478 C CA . GLU A 1 180 ? -10.262 15.671 -10.177 1.00 59.56 180 GLU A CA 1
ATOM 1479 C C . GLU A 1 180 ? -9.800 15.160 -8.798 1.00 59.56 180 GLU A C 1
ATOM 1481 O O . GLU A 1 180 ? -9.177 15.914 -8.048 1.00 59.56 180 GLU A O 1
ATOM 1486 N N . LYS A 1 181 ? -10.052 13.876 -8.495 1.00 69.00 181 LYS A N 1
ATOM 1487 C CA . LYS A 1 181 ? -9.720 13.209 -7.223 1.00 69.00 181 LYS A CA 1
ATOM 1488 C C . LYS A 1 181 ? -8.277 12.703 -7.147 1.00 69.00 181 LYS A C 1
ATOM 1490 O O . LYS A 1 181 ? -7.776 12.438 -6.058 1.00 69.00 181 LYS A O 1
ATOM 1495 N N . THR A 1 182 ? -7.613 12.553 -8.292 1.00 78.00 182 THR A N 1
ATOM 1496 C CA . THR A 1 182 ? -6.261 11.977 -8.397 1.00 78.00 182 THR A CA 1
ATOM 1497 C C . THR A 1 182 ? -5.175 13.035 -8.609 1.00 78.00 182 THR A C 1
ATOM 1499 O O . THR A 1 182 ? -4.007 12.707 -8.783 1.00 78.00 182 THR A O 1
ATOM 1502 N N . SER A 1 183 ? -5.531 14.324 -8.576 1.00 83.94 183 SER A N 1
ATOM 1503 C CA . SER A 1 183 ? -4.573 15.426 -8.696 1.00 83.94 183 SER A CA 1
ATOM 1504 C C . SER A 1 183 ? -3.810 15.664 -7.389 1.00 83.94 183 SER A C 1
ATOM 1506 O O . SER A 1 183 ? -4.401 15.882 -6.332 1.00 83.94 183 SER A O 1
ATOM 1508 N N . ILE A 1 184 ? -2.481 15.720 -7.453 1.00 87.50 184 ILE A N 1
ATOM 1509 C CA . ILE A 1 184 ? -1.647 16.079 -6.296 1.00 87.50 184 ILE A CA 1
ATOM 1510 C C . ILE A 1 184 ? -1.736 17.576 -5.944 1.00 87.50 184 ILE A C 1
ATOM 1512 O O . ILE A 1 184 ? -1.491 17.965 -4.802 1.00 87.50 184 ILE A O 1
ATOM 1516 N N . GLU A 1 185 ? -2.100 18.442 -6.900 1.00 90.00 185 GLU A N 1
ATOM 1517 C CA . GLU A 1 185 ? -1.998 19.899 -6.722 1.00 90.00 185 GLU A CA 1
ATOM 1518 C C . GLU A 1 185 ? -2.779 20.440 -5.515 1.00 90.00 185 GLU A C 1
ATOM 1520 O O . GLU A 1 185 ? -2.206 21.210 -4.739 1.00 90.00 185 GLU A O 1
ATOM 1525 N N . PRO A 1 186 ? -4.036 20.020 -5.263 1.00 89.62 186 PRO A N 1
ATOM 1526 C CA . PRO A 1 186 ? -4.795 20.509 -4.116 1.00 89.62 186 PRO A CA 1
ATOM 1527 C C . PRO A 1 186 ? -4.162 20.195 -2.757 1.00 89.62 186 PRO A C 1
ATOM 1529 O O . PRO A 1 186 ? -4.415 20.930 -1.802 1.00 89.62 186 PRO A O 1
ATOM 1532 N N . ILE A 1 187 ? -3.334 19.148 -2.656 1.00 92.44 187 ILE A N 1
ATOM 1533 C CA . ILE A 1 187 ? -2.690 18.765 -1.393 1.00 92.44 187 ILE A CA 1
ATOM 1534 C C . ILE A 1 187 ? -1.265 19.286 -1.240 1.00 92.44 187 ILE A C 1
ATOM 1536 O O . ILE A 1 187 ? -0.767 19.280 -0.117 1.00 92.44 187 ILE A O 1
ATOM 1540 N N . LYS A 1 188 ? -0.620 19.810 -2.294 1.00 91.69 188 LYS A N 1
ATOM 1541 C CA . LYS A 1 188 ? 0.751 20.348 -2.187 1.00 91.69 188 LYS A CA 1
ATOM 1542 C C . LYS A 1 188 ? 0.878 21.405 -1.097 1.00 91.69 188 LYS A C 1
ATOM 1544 O O . LYS A 1 188 ? 1.770 21.329 -0.264 1.00 91.69 188 LYS A O 1
ATOM 1549 N N . ASN A 1 189 ? -0.081 22.326 -1.034 1.00 89.38 189 ASN A N 1
ATOM 1550 C CA . ASN A 1 189 ? -0.096 23.377 -0.014 1.00 89.38 189 ASN A CA 1
ATOM 1551 C C . ASN A 1 189 ? -0.299 22.842 1.413 1.00 89.38 189 ASN A C 1
ATOM 1553 O O . ASN A 1 189 ? -0.042 23.569 2.366 1.00 89.38 189 ASN A O 1
ATOM 1557 N N . LEU A 1 190 ? -0.798 21.612 1.579 1.00 91.12 190 LEU A N 1
ATOM 1558 C CA . LEU A 1 190 ? -0.931 20.972 2.890 1.00 91.12 190 LEU A CA 1
ATOM 1559 C C . LEU A 1 190 ? 0.381 20.336 3.357 1.00 91.12 190 LEU A C 1
ATOM 1561 O O . LEU A 1 190 ? 0.576 20.203 4.562 1.00 91.12 190 LEU A O 1
ATOM 1565 N N . LEU A 1 191 ? 1.270 19.957 2.431 1.00 88.94 191 LEU A N 1
ATOM 1566 C CA . LEU A 1 191 ? 2.555 19.329 2.757 1.00 88.94 191 LEU A CA 1
ATOM 1567 C C . LEU A 1 191 ? 3.476 20.267 3.547 1.00 88.94 191 LEU A C 1
ATOM 1569 O O . LEU A 1 191 ? 4.282 19.780 4.332 1.00 88.94 191 LEU A O 1
ATOM 1573 N N . ASP A 1 192 ? 3.302 21.581 3.382 1.00 88.31 192 ASP A N 1
ATOM 1574 C CA . ASP A 1 192 ? 4.117 22.619 4.021 1.00 88.31 192 ASP A CA 1
ATOM 1575 C C . ASP A 1 192 ? 3.331 23.490 5.026 1.00 88.31 192 ASP A C 1
ATOM 1577 O O . ASP A 1 192 ? 3.872 24.460 5.556 1.00 88.31 192 ASP A O 1
ATOM 1581 N N . ASP A 1 193 ? 2.053 23.191 5.302 1.00 92.19 193 ASP A N 1
ATOM 1582 C CA . ASP A 1 193 ? 1.223 23.967 6.242 1.00 92.19 193 ASP A CA 1
ATOM 1583 C C . ASP A 1 193 ? 1.504 23.506 7.690 1.00 92.19 193 ASP A C 1
ATOM 1585 O O . ASP A 1 193 ? 1.049 22.434 8.096 1.00 92.19 193 ASP A O 1
ATOM 1589 N N . PRO A 1 194 ? 2.236 24.284 8.515 1.00 93.06 194 PRO A N 1
ATOM 1590 C CA . PRO A 1 194 ? 2.708 23.812 9.817 1.00 93.06 194 PRO A CA 1
ATOM 1591 C C . PRO A 1 194 ? 1.567 23.542 10.802 1.00 93.06 194 PRO A C 1
ATOM 1593 O O . PRO A 1 194 ? 1.649 22.608 11.596 1.00 93.06 194 PRO A O 1
ATOM 1596 N N . VAL A 1 195 ? 0.482 24.321 10.731 1.00 93.25 195 VAL A N 1
ATOM 1597 C CA . VAL A 1 195 ? -0.701 24.120 11.583 1.00 93.25 195 VAL A CA 1
ATOM 1598 C C . VAL A 1 195 ? -1.395 22.818 11.199 1.00 93.25 195 VAL A C 1
ATOM 1600 O O . VAL A 1 195 ? -1.855 22.063 12.052 1.00 93.25 195 VAL A O 1
ATOM 1603 N N . TYR A 1 196 ? -1.470 22.549 9.899 1.00 94.12 196 TYR A N 1
ATOM 1604 C CA . TYR A 1 196 ? -2.043 21.319 9.383 1.00 94.12 196 TYR A CA 1
ATOM 1605 C C . TYR A 1 196 ? -1.223 20.082 9.788 1.00 94.12 196 TYR A C 1
ATOM 1607 O O . TYR A 1 196 ? -1.784 19.108 10.296 1.00 94.12 196 TYR A O 1
ATOM 1615 N N . LEU A 1 197 ? 0.103 20.150 9.642 1.00 93.75 197 LEU A N 1
ATOM 1616 C CA . LEU A 1 197 ? 1.021 19.083 10.045 1.00 93.75 197 LEU A CA 1
ATOM 1617 C C . LEU A 1 197 ? 0.996 18.826 11.558 1.00 93.75 197 LEU A C 1
ATOM 1619 O O . LEU A 1 197 ? 1.064 17.674 11.978 1.00 93.75 197 LEU A O 1
ATOM 1623 N N . GLU A 1 198 ? 0.842 19.862 12.388 1.00 94.88 198 GLU A N 1
ATOM 1624 C CA . GLU A 1 198 ? 0.692 19.694 13.837 1.00 94.88 198 GLU A CA 1
ATOM 1625 C C . GLU A 1 198 ? -0.574 18.893 14.189 1.00 94.88 198 GLU A C 1
ATOM 1627 O O . GLU A 1 198 ? -0.524 17.972 15.009 1.00 94.88 198 GLU A O 1
ATOM 1632 N N . LEU A 1 199 ? -1.705 19.182 13.538 1.00 96.06 199 LEU A N 1
ATOM 1633 C CA . LEU A 1 199 ? -2.945 18.423 13.735 1.00 96.06 199 LEU A CA 1
ATOM 1634 C C . LEU A 1 199 ? -2.796 16.962 13.285 1.00 96.06 199 LEU A C 1
ATOM 1636 O O . LEU A 1 199 ? -3.238 16.054 13.993 1.00 96.06 199 LEU A O 1
ATOM 1640 N N . LEU A 1 200 ? -2.130 16.722 12.150 1.00 96.56 200 LEU A N 1
ATOM 1641 C CA . LEU A 1 200 ? -1.804 15.369 11.688 1.00 96.56 200 LEU A CA 1
ATOM 1642 C C . LEU A 1 200 ? -0.897 14.623 12.672 1.00 96.56 200 LEU A C 1
ATOM 1644 O O . LEU A 1 200 ? -1.110 13.440 12.935 1.00 96.56 200 LEU A O 1
ATOM 1648 N N . GLN A 1 201 ? 0.087 15.305 13.256 1.00 96.56 201 GLN A N 1
ATOM 1649 C CA . GLN A 1 201 ? 0.971 14.730 14.266 1.00 96.56 201 GLN A CA 1
ATOM 1650 C C . GLN A 1 201 ? 0.196 14.308 15.523 1.00 96.56 201 GLN A C 1
ATOM 1652 O O . GLN A 1 201 ? 0.439 13.229 16.067 1.00 96.56 201 GLN A O 1
ATOM 1657 N N . GLN A 1 202 ? -0.770 15.119 15.966 1.00 97.31 202 GLN A N 1
ATOM 1658 C CA . GLN A 1 202 ? -1.659 14.774 17.082 1.00 97.31 202 GLN A CA 1
ATOM 1659 C C . GLN A 1 202 ? -2.517 13.537 16.763 1.00 97.31 202 GLN A C 1
ATOM 1661 O O . GLN A 1 202 ? -2.670 12.651 17.607 1.00 97.31 202 GLN A O 1
ATOM 1666 N N . GLU A 1 203 ? -3.034 13.431 15.536 1.00 97.88 203 GLU A N 1
ATOM 1667 C CA . GLU A 1 203 ? -3.751 12.237 15.075 1.00 97.88 203 GLU A CA 1
ATOM 1668 C C . GLU A 1 203 ? -2.862 10.994 15.048 1.00 97.88 203 GLU A C 1
ATOM 1670 O O . GLU A 1 203 ? -3.271 9.942 15.543 1.00 97.88 203 GLU A O 1
ATOM 1675 N N . GLN A 1 204 ? -1.640 11.095 14.516 1.00 98.00 204 GLN A N 1
ATOM 1676 C CA . GLN A 1 204 ? -0.726 9.954 14.465 1.00 98.00 204 GLN A CA 1
ATOM 1677 C C . GLN A 1 204 ? -0.225 9.530 15.851 1.00 98.00 204 GLN A C 1
ATOM 1679 O O . GLN A 1 204 ? 0.002 8.342 16.077 1.00 98.00 204 GLN A O 1
ATOM 1684 N N . ALA A 1 205 ? -0.140 10.442 16.823 1.00 98.06 205 ALA A N 1
ATOM 1685 C CA . ALA A 1 205 ? 0.129 10.070 18.212 1.00 98.06 205 ALA A CA 1
ATOM 1686 C C . ALA A 1 205 ? -0.994 9.185 18.796 1.00 98.06 205 ALA A C 1
ATOM 1688 O O . ALA A 1 205 ? -0.716 8.167 19.435 1.00 98.06 205 ALA A O 1
ATOM 1689 N N . LEU A 1 206 ? -2.264 9.515 18.523 1.00 98.50 206 LEU A N 1
ATOM 1690 C CA . LEU A 1 206 ? -3.414 8.680 18.903 1.00 98.50 206 LEU A CA 1
ATOM 1691 C C . LEU A 1 206 ? -3.444 7.354 18.127 1.00 98.50 206 LEU A C 1
ATOM 1693 O O . LEU A 1 206 ? -3.799 6.317 18.690 1.00 98.50 206 LEU A O 1
ATOM 1697 N N . MET A 1 207 ? -3.043 7.371 16.853 1.00 98.31 207 MET A N 1
ATOM 1698 C CA . MET A 1 207 ? -2.901 6.174 16.021 1.00 98.31 207 MET A CA 1
ATOM 1699 C C . MET A 1 207 ? -1.851 5.214 16.593 1.00 98.31 207 MET A C 1
ATOM 1701 O O . MET A 1 207 ? -2.120 4.025 16.766 1.00 98.31 207 MET A O 1
ATOM 1705 N N . LYS A 1 208 ? -0.680 5.735 16.973 1.00 98.38 208 LYS A N 1
ATOM 1706 C CA . LYS A 1 208 ? 0.373 4.984 17.664 1.00 98.38 208 LYS A CA 1
ATOM 1707 C C . LYS A 1 208 ? -0.111 4.413 18.988 1.00 98.38 208 LYS A C 1
ATOM 1709 O O . LYS A 1 208 ? 0.106 3.231 19.249 1.00 98.38 208 LYS A O 1
ATOM 1714 N N . GLU A 1 209 ? -0.792 5.224 19.808 1.00 98.19 209 GLU A N 1
ATOM 1715 C CA . GLU A 1 209 ? -1.414 4.754 21.051 1.00 98.19 209 GLU A CA 1
ATOM 1716 C C . GLU A 1 209 ? -2.312 3.547 20.758 1.00 98.19 209 GLU A C 1
ATOM 1718 O O . GLU A 1 209 ? -2.147 2.510 21.397 1.00 98.19 209 GLU A O 1
ATOM 1723 N N . ALA A 1 210 ? -3.208 3.652 19.770 1.00 98.25 210 ALA A N 1
ATOM 1724 C CA . ALA A 1 210 ? -4.143 2.594 19.396 1.00 98.25 210 ALA A CA 1
ATOM 1725 C C . ALA A 1 210 ? -3.444 1.321 18.889 1.00 98.25 210 ALA A C 1
ATOM 1727 O O . ALA A 1 210 ? -3.758 0.232 19.374 1.00 98.25 210 ALA A O 1
ATOM 1728 N N . LEU A 1 211 ? -2.487 1.438 17.963 1.00 98.06 211 LEU A N 1
ATOM 1729 C CA . LEU A 1 211 ? -1.756 0.302 17.383 1.00 98.06 211 LEU A CA 1
ATOM 1730 C C . LEU A 1 211 ? -0.954 -0.482 18.427 1.00 98.06 211 LEU A C 1
ATOM 1732 O O . LEU A 1 211 ? -0.848 -1.708 18.336 1.00 98.06 211 LEU A O 1
ATOM 1736 N N . LEU A 1 212 ? -0.431 0.214 19.441 1.00 97.06 212 LEU A N 1
ATOM 1737 C CA . LEU A 1 212 ? 0.295 -0.386 20.559 1.00 97.06 212 LEU A CA 1
ATOM 1738 C C . LEU A 1 212 ? -0.628 -0.970 21.644 1.00 97.06 212 LEU A C 1
ATOM 1740 O O . LEU A 1 212 ? -0.140 -1.689 22.517 1.00 97.06 212 LEU A O 1
ATOM 1744 N N . GLN A 1 213 ? -1.948 -0.721 21.617 1.00 97.50 213 GLN A N 1
ATOM 1745 C CA . GLN A 1 213 ? -2.873 -1.333 22.578 1.00 97.50 213 GLN A CA 1
ATOM 1746 C C . GLN A 1 213 ? -3.105 -2.824 22.263 1.00 97.50 213 GLN A C 1
ATOM 1748 O O . GLN A 1 213 ? -3.720 -3.156 21.245 1.00 97.50 213 GLN A O 1
ATOM 1753 N N . PRO A 1 214 ? -2.761 -3.758 23.173 1.00 94.12 214 PRO A N 1
ATOM 1754 C CA . PRO A 1 214 ? -3.022 -5.181 22.949 1.00 94.12 214 PRO A CA 1
ATOM 1755 C C . PRO A 1 214 ? -4.495 -5.555 23.175 1.00 94.12 214 PRO A C 1
ATOM 1757 O O . PRO A 1 214 ? -4.969 -6.568 22.668 1.00 94.12 214 PRO A O 1
ATOM 1760 N N . LYS A 1 215 ? -5.235 -4.764 23.966 1.00 95.31 215 LYS A N 1
ATOM 1761 C CA . LYS A 1 215 ? -6.620 -5.062 24.360 1.00 95.31 215 LYS A CA 1
ATOM 1762 C C . LYS A 1 215 ? -7.609 -4.275 23.510 1.00 95.31 215 LYS A C 1
ATOM 1764 O O . LYS A 1 215 ? -7.628 -3.046 23.573 1.00 95.31 215 LYS A O 1
ATOM 1769 N N . LEU A 1 216 ? -8.498 -4.996 22.825 1.00 93.69 216 LEU A N 1
ATOM 1770 C CA . LEU A 1 216 ? -9.502 -4.412 21.936 1.00 93.69 216 LEU A CA 1
ATOM 1771 C C . LEU A 1 216 ? -10.383 -3.335 22.604 1.00 93.69 216 LEU A C 1
ATOM 1773 O O . LEU A 1 216 ? -10.524 -2.278 22.010 1.00 93.69 216 LEU A O 1
ATOM 1777 N N . PRO A 1 217 ? -10.892 -3.479 23.849 1.00 94.88 217 PRO A N 1
ATOM 1778 C CA . PRO A 1 217 ? -11.721 -2.427 24.451 1.00 94.88 217 PRO A CA 1
ATOM 1779 C C . PRO A 1 217 ? -11.014 -1.071 24.592 1.00 94.88 217 PRO A C 1
ATOM 1781 O O . PRO A 1 217 ? -11.600 -0.041 24.273 1.00 94.88 217 PRO A O 1
ATOM 1784 N N . LYS A 1 218 ? -9.743 -1.068 25.023 1.00 96.12 218 LYS A N 1
ATOM 1785 C CA . LYS A 1 218 ? -8.946 0.165 25.137 1.00 96.12 218 LYS A CA 1
ATOM 1786 C C . LYS A 1 218 ? -8.616 0.742 23.765 1.00 96.12 218 LYS A C 1
ATOM 1788 O O . LYS A 1 218 ? -8.692 1.946 23.577 1.00 96.12 218 LYS A O 1
ATOM 1793 N N . LYS A 1 219 ? -8.297 -0.124 22.800 1.00 97.69 219 LYS A N 1
ATOM 1794 C CA . LYS A 1 219 ? -8.084 0.280 21.408 1.00 97.69 219 LYS A CA 1
ATOM 1795 C C . LYS A 1 219 ? -9.328 0.951 20.829 1.00 97.69 219 LYS A C 1
ATOM 1797 O O . LYS A 1 219 ? -9.226 2.040 20.285 1.00 97.69 219 LYS A O 1
ATOM 1802 N N . ASN A 1 220 ? -10.502 0.354 21.024 1.00 97.31 220 ASN A N 1
ATOM 1803 C CA . ASN A 1 220 ? -11.774 0.891 20.546 1.00 97.31 220 ASN A CA 1
ATOM 1804 C C . ASN A 1 220 ? -12.107 2.231 21.201 1.00 97.31 220 ASN A C 1
ATOM 1806 O O . ASN A 1 220 ? -12.649 3.115 20.545 1.00 97.31 220 ASN A O 1
ATOM 1810 N N . GLU A 1 221 ? -11.778 2.402 22.481 1.00 96.44 221 GLU A N 1
ATOM 1811 C CA . GLU A 1 221 ? -11.878 3.694 23.157 1.00 96.44 221 GLU A CA 1
ATOM 1812 C C . GLU A 1 221 ? -10.971 4.741 22.495 1.00 96.44 221 GLU A C 1
ATOM 1814 O O . GLU A 1 221 ? -11.472 5.770 22.046 1.00 96.44 221 GLU A O 1
ATOM 1819 N N . THR A 1 222 ? -9.671 4.463 22.347 1.00 98.12 222 THR A N 1
ATOM 1820 C CA . THR A 1 222 ? -8.722 5.382 21.698 1.00 98.12 222 THR A CA 1
ATOM 1821 C C . THR A 1 222 ? -9.153 5.720 20.267 1.00 98.12 222 THR A C 1
ATOM 1823 O O . THR A 1 222 ? -9.216 6.893 19.908 1.00 98.12 222 THR A O 1
ATOM 1826 N N . VAL A 1 223 ? -9.529 4.725 19.462 1.00 98.31 223 VAL A N 1
ATOM 1827 C CA . VAL A 1 223 ? -9.921 4.925 18.059 1.00 98.31 223 VAL A CA 1
ATOM 1828 C C . VAL A 1 223 ? -11.237 5.695 17.953 1.00 98.31 223 VAL A C 1
ATOM 1830 O O . VAL A 1 223 ? -11.299 6.744 17.315 1.00 98.31 223 VAL A O 1
ATOM 1833 N N . CYS A 1 224 ? -12.298 5.204 18.592 1.00 98.25 224 CYS A N 1
ATOM 1834 C CA . CYS A 1 224 ? -13.646 5.719 18.360 1.00 98.25 224 CYS A CA 1
ATOM 1835 C C . CYS A 1 224 ? -13.986 6.965 19.173 1.00 98.25 224 CYS A C 1
ATOM 1837 O O . CYS A 1 224 ? -14.903 7.692 18.793 1.00 98.25 224 CYS A O 1
ATOM 1839 N N . GLN A 1 225 ? -13.304 7.202 20.297 1.00 96.94 225 GLN A N 1
ATOM 1840 C CA . GLN A 1 225 ? -13.595 8.337 21.178 1.00 96.94 225 GLN A CA 1
ATOM 1841 C C . GLN A 1 225 ? -12.534 9.436 21.118 1.00 96.94 225 GLN A C 1
ATOM 1843 O O . GLN A 1 225 ? -12.842 10.559 21.507 1.00 96.94 225 GLN A O 1
ATOM 1848 N N . LYS A 1 226 ? -11.317 9.149 20.631 1.00 98.12 226 LYS A N 1
ATOM 1849 C CA . LYS A 1 226 ? -10.246 10.153 20.522 1.00 98.12 226 LYS A CA 1
ATOM 1850 C C . LYS A 1 226 ? -9.821 10.394 19.073 1.00 98.12 226 LYS A C 1
ATOM 1852 O O . LYS A 1 226 ? -10.001 11.500 18.574 1.00 98.12 226 LYS A O 1
ATOM 1857 N N . TYR A 1 227 ? -9.311 9.367 18.390 1.00 98.50 227 TYR A N 1
ATOM 1858 C CA . TYR A 1 227 ? -8.739 9.498 17.044 1.00 98.50 227 TYR A CA 1
ATOM 1859 C C . TYR A 1 227 ? -9.767 9.972 16.011 1.00 98.50 227 TYR A C 1
ATOM 1861 O O . TYR A 1 227 ? -9.565 10.995 15.364 1.00 98.50 227 TYR A O 1
ATOM 1869 N N . LEU A 1 228 ? -10.893 9.264 15.880 1.00 98.12 228 LEU A N 1
ATOM 1870 C CA . LEU A 1 228 ? -11.893 9.579 14.861 1.00 98.12 228 LEU A CA 1
ATOM 1871 C C . LEU A 1 228 ? -12.521 10.978 15.059 1.00 98.12 228 LEU A C 1
ATOM 1873 O O . LEU A 1 228 ? -12.651 11.704 14.073 1.00 98.12 228 LEU A O 1
ATOM 1877 N N . PRO A 1 229 ? -12.868 11.421 16.287 1.00 97.81 229 PRO A N 1
ATOM 1878 C CA . PRO A 1 229 ? -13.255 12.812 16.526 1.00 97.81 229 PRO A CA 1
ATOM 1879 C C . PRO A 1 229 ? -12.181 13.837 16.145 1.00 97.81 229 PRO A C 1
ATOM 1881 O O . PRO A 1 229 ? -12.518 14.819 15.489 1.00 97.81 229 PRO A O 1
ATOM 1884 N N . GLN A 1 230 ? -10.910 13.609 16.501 1.00 97.94 230 GLN A N 1
ATOM 1885 C CA . GLN A 1 230 ? -9.805 14.508 16.138 1.00 97.94 230 GLN A CA 1
ATOM 1886 C C . GLN A 1 230 ? -9.678 14.647 14.615 1.00 97.94 230 GLN A C 1
ATOM 1888 O O . GLN A 1 230 ? -9.638 15.758 14.088 1.00 97.94 230 GLN A O 1
ATOM 1893 N N . ARG A 1 231 ? -9.720 13.517 13.906 1.00 97.88 231 ARG A N 1
ATOM 1894 C CA . ARG A 1 231 ? -9.668 13.471 12.444 1.00 97.88 231 ARG A CA 1
ATOM 1895 C C . ARG A 1 231 ? -10.826 14.210 11.786 1.00 97.88 231 ARG A C 1
ATOM 1897 O O . ARG A 1 231 ? -10.617 15.019 10.886 1.00 97.88 231 ARG A O 1
ATOM 1904 N N . ARG A 1 232 ? -12.048 14.019 12.293 1.00 96.69 232 ARG A N 1
ATOM 1905 C CA . ARG A 1 232 ? -13.220 14.781 11.835 1.00 96.69 232 ARG A CA 1
ATOM 1906 C C . ARG A 1 232 ? -13.039 16.282 12.036 1.00 96.69 232 ARG A C 1
ATOM 1908 O O . ARG A 1 232 ? -13.363 17.041 11.131 1.00 96.69 232 ARG A O 1
ATOM 1915 N N . LEU A 1 233 ? -12.503 16.715 13.178 1.00 96.25 233 LEU A N 1
ATOM 1916 C CA . LEU A 1 233 ? -12.237 18.135 13.430 1.00 96.25 233 LEU A CA 1
ATOM 1917 C C . LEU A 1 233 ? -11.251 18.718 12.406 1.00 96.25 233 LEU A C 1
ATOM 1919 O O . LEU A 1 233 ? -11.509 19.799 11.873 1.00 96.25 233 LEU A O 1
ATOM 1923 N N . ARG A 1 234 ? -10.170 17.999 12.069 1.00 96.44 234 ARG A N 1
ATOM 1924 C CA . ARG A 1 234 ? -9.230 18.429 11.019 1.00 96.44 234 ARG A CA 1
ATOM 1925 C C . ARG A 1 234 ? -9.899 18.485 9.644 1.00 96.44 234 ARG A C 1
ATOM 1927 O O . ARG A 1 234 ? -9.764 19.492 8.947 1.00 96.44 234 ARG A O 1
ATOM 1934 N N . HIS A 1 235 ? -10.656 17.452 9.272 1.00 95.88 235 HIS A N 1
ATOM 1935 C CA . HIS A 1 235 ? -11.361 17.390 7.987 1.00 95.88 235 HIS A CA 1
ATOM 1936 C C . HIS A 1 235 ? -12.388 18.525 7.843 1.00 95.88 235 HIS A C 1
ATOM 1938 O O . HIS A 1 235 ? -12.439 19.185 6.805 1.00 95.88 235 HIS A O 1
ATOM 1944 N N . GLU A 1 236 ? -13.163 18.818 8.890 1.00 94.44 236 GLU A N 1
ATOM 1945 C CA . GLU A 1 236 ? -14.079 19.966 8.899 1.00 94.44 236 GLU A CA 1
ATOM 1946 C C . GLU A 1 236 ? -13.325 21.300 8.816 1.00 94.44 236 GLU A C 1
ATOM 1948 O O . GLU A 1 236 ? -13.739 22.203 8.089 1.00 94.44 236 GLU A O 1
ATOM 1953 N N . GLY A 1 237 ? -12.162 21.409 9.464 1.00 93.12 237 GLY A N 1
ATOM 1954 C CA . GLY A 1 237 ? -11.276 22.565 9.328 1.00 93.12 237 GLY A CA 1
ATOM 1955 C C . GLY A 1 237 ? -10.827 22.826 7.883 1.00 93.12 237 GLY A C 1
ATOM 1956 O O . GLY A 1 237 ? -10.771 23.983 7.461 1.00 93.12 237 GLY A O 1
ATOM 1957 N N . LEU A 1 238 ? -10.556 21.775 7.098 1.00 89.81 238 LEU A N 1
ATOM 1958 C CA . LEU A 1 238 ? -10.252 21.901 5.666 1.00 89.81 238 LEU A CA 1
ATOM 1959 C C . LEU A 1 238 ? -11.468 22.383 4.865 1.00 89.81 238 LEU A C 1
ATOM 1961 O O . LEU A 1 238 ? -11.332 23.287 4.036 1.00 89.81 238 LEU A O 1
ATOM 1965 N N . LYS A 1 239 ? -12.659 21.835 5.133 1.00 89.81 239 LYS A N 1
ATOM 1966 C CA . LYS A 1 239 ? -13.902 22.239 4.453 1.00 89.81 239 LYS A CA 1
ATOM 1967 C C . LYS A 1 239 ? -14.241 23.706 4.707 1.00 89.81 239 LYS A C 1
ATOM 1969 O O . LYS A 1 239 ? -14.507 24.436 3.757 1.00 89.81 239 LYS A O 1
ATOM 1974 N N . ILE A 1 240 ? -14.158 24.161 5.960 1.00 86.31 240 ILE A N 1
ATOM 1975 C CA . ILE A 1 240 ? -14.423 25.558 6.347 1.00 86.31 240 ILE A CA 1
ATOM 1976 C C . ILE A 1 240 ? -13.475 26.526 5.625 1.00 86.31 240 ILE A C 1
ATOM 1978 O O . ILE A 1 240 ? -13.882 27.614 5.227 1.00 86.31 240 ILE A O 1
ATOM 1982 N N . LYS A 1 241 ? -12.221 26.119 5.396 1.00 88.88 241 LYS A N 1
ATOM 1983 C CA . LYS A 1 241 ? -11.227 26.894 4.637 1.00 88.88 241 LYS A CA 1
ATOM 1984 C C . LYS A 1 241 ? -11.410 26.815 3.110 1.00 88.88 241 LYS A C 1
ATOM 1986 O O . LYS A 1 241 ? -10.532 27.271 2.382 1.00 88.88 241 LYS A O 1
ATOM 1991 N N . GLY A 1 242 ? -12.493 26.211 2.613 1.00 88.69 242 GLY A N 1
ATOM 1992 C CA . GLY A 1 242 ? -12.749 26.034 1.180 1.00 88.69 242 GLY A CA 1
ATOM 1993 C C . GLY A 1 242 ? -11.827 25.016 0.498 1.00 88.69 242 GLY A C 1
ATOM 1994 O O . GLY A 1 242 ? -11.713 25.016 -0.723 1.00 88.69 242 GLY A O 1
ATOM 1995 N N . ARG A 1 243 ? -11.155 24.140 1.259 1.00 90.44 243 ARG A N 1
ATOM 1996 C CA . ARG A 1 243 ? -10.171 23.163 0.753 1.00 90.44 243 ARG A CA 1
ATOM 1997 C C . ARG A 1 243 ? -10.777 21.767 0.545 1.00 90.44 243 ARG A C 1
ATOM 1999 O O . ARG A 1 243 ? -10.132 20.760 0.821 1.00 90.44 243 ARG A O 1
ATOM 2006 N N . GLN A 1 244 ? -12.021 21.684 0.066 1.00 90.38 244 GLN A N 1
ATOM 2007 C CA . GLN A 1 244 ? -12.714 20.398 -0.107 1.00 90.38 244 GLN A CA 1
ATOM 2008 C C . GLN A 1 244 ? -12.010 19.467 -1.110 1.00 90.38 244 GLN A C 1
ATOM 2010 O O . GLN A 1 244 ? -11.912 18.272 -0.845 1.00 90.38 244 GLN A O 1
ATOM 2015 N N . GLY A 1 245 ? -11.472 20.006 -2.210 1.00 90.69 245 GLY A N 1
ATOM 2016 C CA . GLY A 1 245 ? -10.690 19.212 -3.167 1.00 90.69 245 GLY A CA 1
ATOM 2017 C C . GLY A 1 245 ? -9.420 18.619 -2.543 1.00 90.69 245 GLY A C 1
ATOM 2018 O O . GLY A 1 245 ? -9.095 17.465 -2.787 1.00 90.69 245 GLY A O 1
ATOM 2019 N N . ALA A 1 246 ? -8.752 19.360 -1.651 1.00 92.69 246 ALA A N 1
ATOM 2020 C CA . ALA A 1 246 ? -7.583 18.854 -0.933 1.00 92.69 246 ALA A CA 1
ATOM 2021 C C . ALA A 1 246 ? -7.942 17.673 -0.018 1.00 92.69 246 ALA A C 1
ATOM 2023 O O . ALA A 1 246 ? -7.232 16.677 -0.006 1.00 92.69 246 ALA A O 1
ATOM 2024 N N . LEU A 1 247 ? -9.077 17.750 0.689 1.00 93.44 247 LEU A N 1
ATOM 2025 C CA . LEU A 1 247 ? -9.564 16.639 1.510 1.00 93.44 247 LEU A CA 1
ATOM 2026 C C . LEU A 1 247 ? -9.870 15.392 0.664 1.00 93.44 247 LEU A C 1
ATOM 2028 O O . LEU A 1 247 ? -9.505 14.288 1.050 1.00 93.44 247 LEU A O 1
ATOM 2032 N N .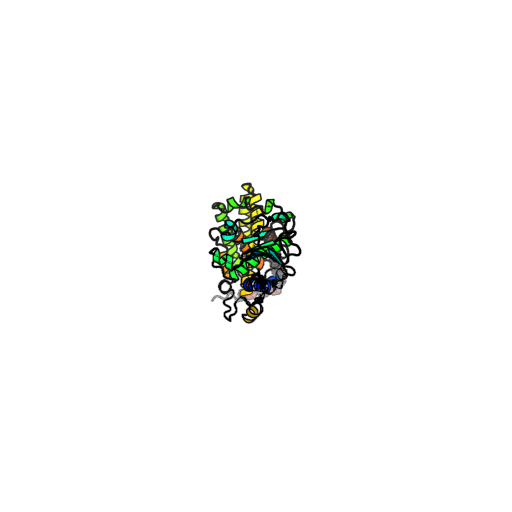 GLN A 1 248 ? -10.535 15.548 -0.483 1.00 92.56 248 GLN A N 1
ATOM 2033 C CA . GLN A 1 248 ? -10.845 14.410 -1.359 1.00 92.56 248 GLN A CA 1
ATOM 2034 C C . GLN A 1 248 ? -9.575 13.728 -1.876 1.00 92.56 248 GLN A C 1
ATOM 2036 O O . GLN A 1 248 ? -9.497 12.500 -1.858 1.00 92.56 248 GLN A O 1
ATOM 2041 N N . ASN A 1 249 ? -8.579 14.520 -2.268 1.00 93.12 249 ASN A N 1
ATOM 2042 C CA . ASN A 1 249 ? -7.324 14.003 -2.804 1.00 93.12 249 ASN A CA 1
ATOM 2043 C C . ASN A 1 249 ? -6.479 13.369 -1.701 1.00 93.12 249 ASN A C 1
ATOM 2045 O O . ASN A 1 249 ? -5.913 12.306 -1.909 1.00 93.12 249 ASN A O 1
ATOM 2049 N N . GLU A 1 250 ? -6.449 13.952 -0.502 1.00 95.12 250 GLU A N 1
ATOM 2050 C CA . GLU A 1 250 ? -5.817 13.327 0.660 1.00 95.12 250 GLU A CA 1
ATOM 2051 C C . GLU A 1 250 ? -6.408 11.948 0.956 1.00 95.12 250 GLU A C 1
ATOM 2053 O O . GLU A 1 250 ? -5.659 10.982 1.053 1.00 95.12 250 GLU A O 1
ATOM 2058 N N . LEU A 1 251 ? -7.739 11.837 1.044 1.00 95.19 251 LEU A N 1
ATOM 2059 C CA . LEU A 1 251 ? -8.407 10.559 1.305 1.00 95.19 251 LEU A CA 1
ATOM 2060 C C . LEU A 1 251 ? -8.089 9.515 0.224 1.00 95.19 251 LEU A C 1
ATOM 2062 O O . LEU A 1 251 ? -7.929 8.334 0.537 1.00 95.19 251 LEU A O 1
ATOM 2066 N N . PHE A 1 252 ? -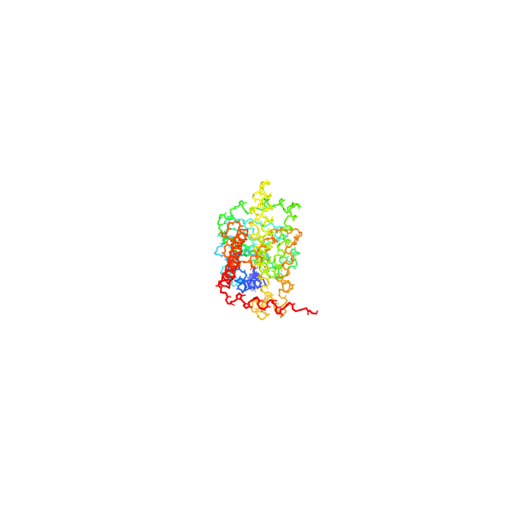7.999 9.946 -1.039 1.00 95.25 252 PHE A N 1
ATOM 2067 C CA . PHE A 1 252 ? -7.591 9.090 -2.149 1.00 95.25 252 PHE A CA 1
ATOM 2068 C C . PHE A 1 252 ? -6.132 8.636 -2.008 1.00 95.25 252 PHE A C 1
ATOM 2070 O O . PHE A 1 252 ? -5.871 7.434 -2.022 1.00 95.25 252 PHE A O 1
ATOM 2077 N N . TYR A 1 253 ? -5.189 9.564 -1.819 1.00 96.06 253 TYR A N 1
ATOM 2078 C CA . TYR A 1 253 ? -3.761 9.251 -1.703 1.00 96.06 253 TYR A CA 1
ATOM 2079 C C . TYR A 1 253 ? -3.434 8.430 -0.457 1.00 96.06 253 TYR A C 1
ATOM 2081 O O . TYR A 1 253 ? -2.580 7.552 -0.521 1.00 96.06 253 TYR A O 1
ATOM 2089 N N . GLU A 1 254 ? -4.129 8.641 0.661 1.00 97.38 254 GLU A N 1
ATOM 2090 C CA . GLU A 1 254 ? -3.986 7.783 1.836 1.00 97.38 254 GLU A CA 1
ATOM 2091 C C . GLU A 1 254 ? -4.343 6.330 1.513 1.00 97.38 254 GLU A C 1
ATOM 2093 O O . GLU A 1 254 ? -3.610 5.430 1.916 1.00 97.38 254 GLU A O 1
ATOM 2098 N N . VAL A 1 255 ? -5.419 6.064 0.763 1.00 97.31 255 VAL A N 1
ATOM 2099 C CA . VAL A 1 255 ? -5.709 4.688 0.333 1.00 97.31 255 VAL A CA 1
ATOM 2100 C C . VAL A 1 255 ? -4.739 4.211 -0.729 1.00 97.31 255 VAL A C 1
ATOM 2102 O O . VAL A 1 255 ? -4.183 3.130 -0.557 1.00 97.31 255 VAL A O 1
ATOM 2105 N N . SER A 1 256 ? -4.515 4.981 -1.790 1.00 96.56 256 SER A N 1
ATOM 2106 C CA . SER A 1 256 ? -3.652 4.574 -2.900 1.00 96.56 256 SER A CA 1
ATOM 2107 C C . SER A 1 256 ? -2.234 4.262 -2.410 1.00 96.56 256 SER A C 1
ATOM 2109 O O . SER A 1 256 ? -1.785 3.118 -2.450 1.00 96.56 256 SER A O 1
ATOM 2111 N N . GLU A 1 257 ? -1.555 5.242 -1.822 1.00 96.88 257 GLU A N 1
ATOM 2112 C CA . GLU A 1 257 ? -0.158 5.112 -1.397 1.00 96.88 257 GLU A CA 1
ATOM 2113 C C . GLU A 1 257 ? -0.029 4.331 -0.095 1.00 96.88 257 GLU A C 1
ATOM 2115 O O . GLU A 1 257 ? 0.888 3.532 0.079 1.00 96.88 257 GLU A O 1
ATOM 2120 N N . GLY A 1 258 ? -0.970 4.514 0.834 1.00 98.12 258 GLY A N 1
ATOM 2121 C CA . GLY A 1 258 ? -0.936 3.822 2.116 1.00 98.12 258 GLY A CA 1
ATOM 2122 C C . GLY A 1 258 ? -1.166 2.321 1.998 1.00 98.12 258 GLY A C 1
ATOM 2123 O O . GLY A 1 258 ? -0.503 1.553 2.698 1.00 98.12 258 GLY A O 1
ATOM 2124 N N . THR A 1 259 ? -2.069 1.877 1.114 1.00 98.50 259 THR A N 1
ATOM 2125 C CA . THR A 1 259 ? -2.267 0.436 0.888 1.00 98.50 259 THR A CA 1
ATOM 2126 C C . THR A 1 259 ? -1.174 -0.176 0.010 1.00 98.50 259 THR A C 1
ATOM 2128 O O . THR A 1 259 ? -0.802 -1.320 0.262 1.00 98.50 259 THR A O 1
ATOM 2131 N N . ALA A 1 260 ? -0.584 0.575 -0.928 1.00 98.31 260 ALA A N 1
ATOM 2132 C CA . ALA A 1 260 ? 0.605 0.135 -1.664 1.00 98.31 260 ALA A CA 1
ATOM 2133 C C . ALA A 1 260 ? 1.811 -0.049 -0.733 1.00 98.31 260 ALA A C 1
ATOM 2135 O O . ALA A 1 260 ? 2.377 -1.143 -0.680 1.00 98.31 260 ALA A O 1
ATOM 2136 N N . ARG A 1 261 ? 2.083 0.929 0.140 1.00 97.88 261 ARG A N 1
ATOM 2137 C CA . ARG A 1 261 ? 3.110 0.812 1.185 1.00 97.88 261 ARG A CA 1
ATOM 2138 C C . ARG A 1 261 ? 2.815 -0.314 2.177 1.00 97.88 261 ARG A C 1
ATOM 2140 O O . ARG A 1 261 ? 3.725 -0.986 2.659 1.00 97.88 261 ARG A O 1
ATOM 2147 N N . TYR A 1 262 ? 1.541 -0.538 2.505 1.00 98.38 262 TYR A N 1
ATOM 2148 C CA . TYR A 1 262 ? 1.141 -1.691 3.309 1.00 98.38 262 TYR A CA 1
ATOM 2149 C C . TYR A 1 262 ? 1.537 -3.001 2.621 1.00 98.38 262 TYR A C 1
ATOM 2151 O O . TYR A 1 262 ? 2.146 -3.863 3.253 1.00 98.38 262 TYR A O 1
ATOM 2159 N N . VAL A 1 263 ? 1.226 -3.156 1.334 1.00 98.56 263 VAL A N 1
ATOM 2160 C CA . VAL A 1 263 ? 1.579 -4.364 0.586 1.00 98.56 263 VAL A CA 1
ATOM 2161 C C . VAL A 1 263 ? 3.088 -4.517 0.460 1.00 98.56 263 VAL A C 1
ATOM 2163 O O . VAL A 1 263 ? 3.579 -5.617 0.699 1.00 98.56 263 VAL A O 1
ATOM 2166 N N . GLU A 1 264 ? 3.824 -3.444 0.185 1.00 97.56 264 GLU A N 1
ATOM 2167 C CA . GLU A 1 264 ? 5.289 -3.414 0.186 1.00 97.56 264 GLU A CA 1
ATOM 2168 C C . GLU A 1 264 ? 5.867 -4.007 1.484 1.00 97.56 264 GLU A C 1
ATOM 2170 O O . GLU A 1 264 ? 6.545 -5.041 1.471 1.00 97.56 264 GLU A O 1
ATOM 2175 N N . GLU A 1 265 ? 5.559 -3.375 2.619 1.00 97.00 265 GLU A N 1
ATOM 2176 C CA . GLU A 1 265 ? 6.173 -3.693 3.909 1.00 97.00 265 GLU A CA 1
ATOM 2177 C C . GLU A 1 265 ? 5.710 -5.059 4.429 1.00 97.00 265 GLU A C 1
ATOM 2179 O O . GLU A 1 265 ? 6.520 -5.871 4.885 1.00 97.00 265 GLU A O 1
ATOM 2184 N N . ILE A 1 266 ? 4.411 -5.368 4.342 1.00 97.69 266 ILE A N 1
ATOM 2185 C CA . ILE A 1 266 ? 3.883 -6.634 4.865 1.00 97.69 266 ILE A CA 1
ATOM 2186 C C . ILE A 1 266 ? 4.305 -7.816 3.983 1.00 97.69 266 ILE A C 1
ATOM 2188 O O . ILE A 1 266 ? 4.639 -8.869 4.527 1.00 97.69 266 ILE A O 1
ATOM 2192 N N . THR A 1 267 ? 4.397 -7.659 2.657 1.00 97.38 267 THR A N 1
ATOM 2193 C CA . THR A 1 267 ? 4.938 -8.713 1.776 1.00 97.38 267 THR A CA 1
ATOM 2194 C C . THR A 1 267 ? 6.399 -8.996 2.105 1.00 97.38 267 THR A C 1
ATOM 2196 O O . THR A 1 267 ? 6.768 -10.162 2.280 1.00 97.38 267 THR A O 1
ATOM 2199 N N . ALA A 1 268 ? 7.215 -7.951 2.277 1.00 95.81 268 ALA A N 1
ATOM 2200 C CA . ALA A 1 268 ? 8.615 -8.094 2.659 1.00 95.81 268 ALA A CA 1
ATOM 2201 C C . ALA A 1 268 ? 8.774 -8.761 4.037 1.00 95.81 268 ALA A C 1
ATOM 2203 O O . ALA A 1 268 ? 9.590 -9.673 4.194 1.00 95.81 268 ALA A O 1
ATOM 2204 N N . LEU A 1 269 ? 7.958 -8.385 5.028 1.00 95.38 269 LEU A N 1
ATOM 2205 C CA . LEU A 1 269 ? 7.952 -9.013 6.354 1.00 95.38 269 LEU A CA 1
ATOM 2206 C C . LEU A 1 269 ? 7.500 -10.474 6.324 1.00 95.38 269 LEU A C 1
ATOM 2208 O O . LEU A 1 269 ? 8.043 -11.300 7.061 1.00 95.38 269 LEU A O 1
ATOM 2212 N N . THR A 1 270 ? 6.509 -10.815 5.506 1.00 96.00 270 THR A N 1
ATOM 2213 C CA . THR A 1 270 ? 6.042 -12.198 5.361 1.00 96.00 270 THR A CA 1
ATOM 2214 C C . THR A 1 270 ? 7.091 -13.047 4.645 1.00 96.00 270 THR A C 1
ATOM 2216 O O . THR A 1 270 ? 7.419 -14.136 5.119 1.00 96.00 270 THR A O 1
ATOM 2219 N N . ALA A 1 271 ? 7.722 -12.520 3.591 1.00 94.62 271 ALA A N 1
ATOM 2220 C CA . ALA A 1 271 ? 8.851 -13.163 2.919 1.00 94.62 271 ALA A CA 1
ATOM 2221 C C . ALA A 1 271 ? 10.034 -13.386 3.878 1.00 94.62 271 ALA A C 1
ATOM 2223 O O . ALA A 1 271 ? 10.630 -14.463 3.901 1.00 94.62 271 ALA A O 1
ATOM 2224 N N . ALA A 1 272 ? 10.325 -12.407 4.737 1.00 92.88 272 ALA A N 1
ATOM 2225 C CA . ALA A 1 272 ? 11.372 -12.483 5.750 1.00 92.88 272 ALA A CA 1
ATOM 2226 C C . ALA A 1 272 ? 11.167 -13.617 6.769 1.00 92.88 272 ALA A C 1
ATOM 2228 O O . ALA A 1 272 ? 12.139 -14.118 7.336 1.00 92.88 272 ALA A O 1
ATOM 2229 N N . LYS A 1 273 ? 9.921 -14.036 7.013 1.00 93.44 273 LYS A N 1
ATOM 2230 C CA . LYS A 1 273 ? 9.586 -15.133 7.936 1.00 93.44 273 LYS A CA 1
ATOM 2231 C C . LYS A 1 273 ? 9.680 -16.515 7.288 1.00 93.44 273 LYS A C 1
ATOM 2233 O O . LYS A 1 273 ? 9.613 -17.514 8.006 1.00 93.44 273 LYS A O 1
ATOM 2238 N N . LEU A 1 274 ? 9.826 -16.601 5.963 1.00 93.00 274 LEU A N 1
ATOM 2239 C CA . LEU A 1 274 ? 9.925 -17.886 5.278 1.00 93.00 274 LEU A CA 1
ATOM 2240 C C . LEU A 1 274 ? 11.190 -18.647 5.721 1.00 93.00 274 LEU A C 1
ATOM 2242 O O . LEU A 1 274 ? 12.266 -18.051 5.845 1.00 93.00 274 LEU A O 1
ATOM 2246 N N . PRO A 1 275 ? 11.104 -19.976 5.922 1.00 91.00 275 PRO A N 1
ATOM 2247 C CA . PRO A 1 275 ? 12.277 -20.798 6.193 1.00 91.00 275 PRO A CA 1
ATOM 2248 C C . PRO A 1 275 ? 13.324 -20.675 5.079 1.00 91.00 275 PRO A C 1
ATOM 2250 O O . PRO A 1 275 ? 12.978 -20.613 3.899 1.00 91.00 275 PRO A O 1
ATOM 2253 N N . ALA A 1 276 ? 14.614 -20.732 5.426 1.00 88.00 276 ALA A N 1
ATOM 2254 C CA . ALA A 1 276 ? 15.706 -20.615 4.449 1.00 88.00 276 ALA A CA 1
ATOM 2255 C C . ALA A 1 276 ? 15.602 -21.639 3.300 1.00 88.00 276 ALA A C 1
ATOM 2257 O O . ALA A 1 276 ? 15.891 -21.314 2.151 1.00 88.00 276 ALA A O 1
ATOM 2258 N N . ILE A 1 277 ? 15.129 -22.858 3.591 1.00 89.25 277 ILE A N 1
ATOM 2259 C CA . ILE A 1 277 ? 14.904 -23.897 2.576 1.00 89.25 277 ILE A CA 1
ATOM 2260 C C . ILE A 1 277 ? 13.818 -23.507 1.563 1.00 89.25 277 ILE A C 1
ATOM 2262 O O . ILE A 1 277 ? 13.937 -23.844 0.390 1.00 89.25 277 ILE A O 1
ATOM 2266 N N . GLU A 1 278 ? 12.785 -22.780 1.989 1.00 91.75 278 GLU A N 1
ATOM 2267 C CA . GLU A 1 278 ? 11.734 -22.284 1.097 1.00 91.75 278 GLU A CA 1
ATOM 2268 C C . GLU A 1 278 ? 12.253 -21.114 0.263 1.00 91.75 278 GLU A C 1
ATOM 2270 O O . GLU A 1 278 ? 12.116 -21.126 -0.956 1.00 91.75 278 GLU A O 1
ATOM 2275 N N . LEU A 1 279 ? 12.963 -20.164 0.881 1.00 88.62 279 LEU A N 1
ATOM 2276 C CA . LEU A 1 279 ? 13.615 -19.071 0.153 1.00 88.62 279 LEU A CA 1
ATOM 2277 C C . LEU A 1 279 ? 14.575 -19.597 -0.925 1.00 88.62 279 LEU A C 1
ATOM 2279 O O . LEU A 1 279 ? 14.583 -19.086 -2.043 1.00 88.62 279 LEU A O 1
ATOM 2283 N N . LYS A 1 280 ? 15.333 -20.661 -0.634 1.00 87.19 280 LYS A N 1
ATOM 2284 C CA . LYS A 1 280 ? 16.196 -21.334 -1.614 1.00 87.19 280 LYS A CA 1
ATOM 2285 C C . LYS A 1 280 ? 15.431 -21.867 -2.826 1.00 87.19 280 LYS A C 1
ATOM 2287 O O . LYS A 1 280 ? 15.933 -21.752 -3.934 1.00 87.19 280 LYS A O 1
ATOM 2292 N N . LYS A 1 281 ? 14.241 -22.444 -2.634 1.00 90.06 281 LYS A N 1
ATOM 2293 C CA . LYS A 1 281 ? 13.413 -22.967 -3.737 1.00 90.06 281 LYS A CA 1
ATOM 2294 C C . LYS A 1 281 ? 12.838 -21.854 -4.615 1.00 90.06 281 LYS A C 1
ATOM 2296 O O . LYS A 1 281 ? 12.630 -22.060 -5.808 1.00 90.06 281 LYS A O 1
ATOM 2301 N N . LEU A 1 282 ? 12.554 -20.698 -4.016 1.00 88.69 282 LEU A N 1
ATOM 2302 C CA . LEU A 1 282 ? 11.994 -19.541 -4.717 1.00 88.69 282 LEU A CA 1
ATOM 2303 C C . LEU A 1 282 ? 13.066 -18.724 -5.456 1.00 88.69 282 LEU A C 1
ATOM 2305 O O . LEU A 1 282 ? 12.715 -17.948 -6.336 1.00 88.69 282 LEU A O 1
ATOM 2309 N N . ASP A 1 283 ? 14.348 -18.919 -5.131 1.00 84.88 283 ASP A N 1
ATOM 2310 C CA . ASP A 1 283 ? 15.474 -18.276 -5.809 1.00 84.88 283 ASP A CA 1
ATOM 2311 C C . ASP A 1 283 ? 15.662 -18.816 -7.227 1.00 84.88 283 ASP A C 1
ATOM 2313 O O . ASP A 1 283 ? 16.071 -19.963 -7.413 1.00 84.88 283 ASP A O 1
ATOM 2317 N N . ALA A 1 284 ? 15.442 -17.973 -8.230 1.00 83.25 284 ALA A N 1
ATOM 2318 C CA . ALA A 1 284 ? 15.691 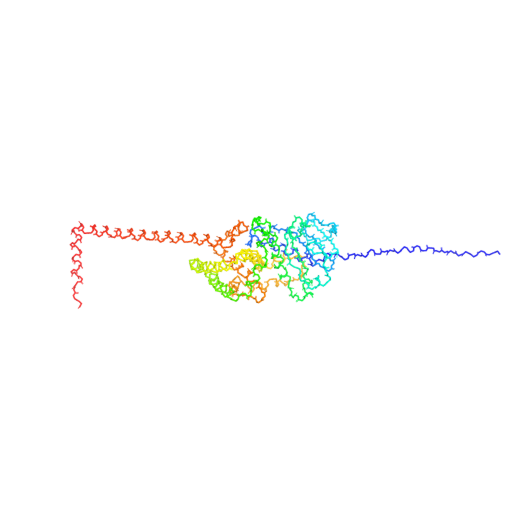-18.304 -9.631 1.00 83.25 284 ALA A CA 1
ATOM 2319 C C . ALA A 1 284 ? 17.183 -18.192 -10.026 1.00 83.25 284 ALA A C 1
ATOM 2321 O O . ALA A 1 284 ? 17.517 -17.929 -11.177 1.00 83.25 284 ALA A O 1
ATOM 2322 N N . GLY A 1 285 ? 18.097 -18.395 -9.071 1.00 80.44 285 GLY A N 1
ATOM 2323 C CA . GLY A 1 285 ? 19.544 -18.325 -9.285 1.00 80.44 285 GLY A CA 1
ATOM 2324 C C . GLY A 1 285 ? 20.128 -16.917 -9.173 1.00 80.44 285 GLY A C 1
ATOM 2325 O O . GLY A 1 285 ? 21.259 -16.703 -9.603 1.00 80.44 285 GLY A O 1
ATOM 2326 N N . LEU A 1 286 ? 19.398 -15.974 -8.571 1.00 76.12 286 LEU A N 1
ATOM 2327 C CA . LEU A 1 286 ? 19.812 -14.577 -8.433 1.00 76.12 286 LEU A CA 1
ATOM 2328 C C . LEU A 1 286 ? 21.102 -14.432 -7.608 1.00 76.12 286 LEU A C 1
ATOM 2330 O O . LEU A 1 286 ? 21.906 -13.544 -7.880 1.00 76.12 286 LEU A O 1
ATOM 2334 N N . TYR A 1 287 ? 21.322 -15.307 -6.620 1.00 61.91 287 TYR A N 1
ATOM 2335 C CA . TYR A 1 287 ? 22.400 -15.122 -5.640 1.00 61.91 287 TYR A CA 1
ATOM 2336 C C . TYR A 1 287 ? 23.490 -16.191 -5.635 1.00 61.91 287 TYR A C 1
ATOM 2338 O O . TYR A 1 287 ? 24.499 -15.992 -4.966 1.00 61.91 287 TYR A O 1
ATOM 2346 N N . GLY A 1 288 ? 23.322 -17.313 -6.346 1.00 56.62 288 GLY A N 1
ATOM 2347 C CA . GLY A 1 288 ? 24.367 -18.333 -6.542 1.00 56.62 288 GLY A CA 1
ATOM 2348 C C . GLY A 1 288 ? 25.065 -18.895 -5.283 1.00 56.62 288 GLY A C 1
ATOM 2349 O O . GLY A 1 288 ? 26.026 -19.646 -5.424 1.00 56.62 288 GLY A O 1
ATOM 2350 N N . GLY A 1 289 ? 24.618 -18.565 -4.064 1.00 52.62 289 GLY A N 1
ATOM 2351 C CA . GLY A 1 289 ? 25.350 -18.803 -2.818 1.00 52.62 289 GLY A CA 1
ATOM 2352 C C . GLY A 1 289 ? 24.453 -19.167 -1.622 1.00 52.62 289 GLY A C 1
ATOM 2353 O O . GLY A 1 289 ? 23.247 -18.925 -1.651 1.00 52.62 289 GLY A O 1
ATOM 2354 N N . PRO A 1 290 ? 25.025 -19.787 -0.569 1.00 42.97 290 PRO A N 1
ATOM 2355 C CA . PRO A 1 290 ? 24.291 -20.317 0.586 1.00 42.97 290 PRO A CA 1
ATOM 2356 C C . PRO A 1 290 ? 23.905 -19.268 1.645 1.00 42.97 290 PRO A C 1
ATOM 2358 O O . PRO A 1 290 ? 23.208 -19.620 2.599 1.00 42.97 290 PRO A O 1
ATOM 2361 N N . ASP A 1 291 ? 24.355 -18.016 1.518 1.00 49.62 291 ASP A N 1
ATOM 2362 C CA . ASP A 1 291 ? 24.086 -16.971 2.508 1.00 49.62 291 ASP A CA 1
ATOM 2363 C C . ASP A 1 291 ? 22.757 -16.263 2.214 1.00 49.62 291 ASP A C 1
ATOM 2365 O O . ASP A 1 291 ? 22.658 -15.313 1.437 1.00 49.62 291 ASP A O 1
ATOM 2369 N N . TYR A 1 292 ? 21.696 -16.779 2.833 1.00 55.28 292 TYR A N 1
ATOM 2370 C CA . TYR A 1 292 ? 20.352 -16.211 2.791 1.00 55.28 292 TYR A CA 1
ATOM 2371 C C . TYR A 1 292 ? 20.215 -15.071 3.811 1.00 55.28 292 TYR A C 1
ATOM 2373 O O . TYR A 1 292 ? 19.326 -15.088 4.670 1.00 55.28 292 TYR A O 1
ATOM 2381 N N . SER A 1 293 ? 21.032 -14.023 3.668 1.00 59.94 293 SER A N 1
ATOM 2382 C CA . SER A 1 293 ? 20.840 -12.715 4.321 1.00 59.94 293 SER A CA 1
ATOM 2383 C C . SER A 1 293 ? 19.598 -11.960 3.803 1.00 59.94 293 SER A C 1
ATOM 2385 O O . SER A 1 293 ? 19.372 -10.789 4.120 1.00 59.94 293 SER A O 1
ATOM 2387 N N . ARG A 1 294 ? 18.731 -12.671 3.071 1.00 68.56 294 ARG A N 1
ATOM 2388 C CA . ARG A 1 294 ? 17.477 -12.179 2.526 1.00 68.56 294 ARG A CA 1
ATOM 2389 C C . ARG A 1 294 ? 16.607 -11.572 3.594 1.00 68.56 294 ARG A C 1
ATOM 2391 O O . ARG A 1 294 ? 16.345 -12.178 4.643 1.00 68.56 294 ARG A O 1
ATOM 2398 N N . PHE A 1 295 ? 16.151 -10.374 3.272 1.00 81.12 295 PHE A N 1
ATOM 2399 C CA . PHE A 1 295 ? 15.231 -9.599 4.078 1.00 81.12 295 PHE A CA 1
ATOM 2400 C C . PHE A 1 295 ? 15.707 -9.389 5.526 1.00 81.12 295 PHE A C 1
ATOM 2402 O O . PHE A 1 295 ? 14.877 -9.146 6.393 1.00 81.12 295 PHE A O 1
ATOM 2409 N N . GLN A 1 296 ? 17.013 -9.453 5.838 1.00 84.62 296 GLN A N 1
ATOM 2410 C CA . GLN A 1 296 ? 17.500 -9.230 7.215 1.00 84.62 296 GLN A CA 1
ATOM 2411 C C . GLN A 1 296 ? 17.105 -7.845 7.744 1.00 84.62 296 GLN A C 1
ATOM 2413 O O . GLN A 1 296 ? 16.717 -7.710 8.904 1.00 84.62 296 GLN A O 1
ATOM 2418 N N . LYS A 1 297 ? 17.103 -6.836 6.862 1.00 87.81 297 LYS A N 1
ATOM 2419 C CA . LYS A 1 297 ? 16.550 -5.499 7.131 1.00 87.81 297 LYS A CA 1
ATOM 2420 C C . LYS A 1 297 ? 15.088 -5.546 7.595 1.00 87.81 297 LYS A C 1
ATOM 2422 O O . LYS A 1 297 ? 14.715 -4.770 8.462 1.00 87.81 297 LYS A O 1
ATOM 2427 N N . PHE A 1 298 ? 14.273 -6.444 7.046 1.00 87.69 298 PHE A N 1
ATOM 2428 C CA . PHE A 1 298 ? 12.864 -6.598 7.422 1.00 87.69 298 PHE A CA 1
ATOM 2429 C C . PHE A 1 298 ? 12.697 -7.528 8.633 1.00 87.69 298 PHE A C 1
ATOM 2431 O O . PHE A 1 298 ? 11.880 -7.256 9.505 1.00 87.69 298 PHE A O 1
ATOM 2438 N N . LYS A 1 299 ? 13.535 -8.566 8.782 1.00 88.00 299 LYS A N 1
ATOM 2439 C CA . LYS A 1 299 ? 13.580 -9.404 9.998 1.00 88.00 299 LYS A CA 1
ATOM 2440 C C . LYS A 1 299 ? 13.862 -8.575 11.250 1.00 88.00 299 LYS A C 1
ATOM 2442 O O . LYS A 1 299 ? 13.280 -8.842 12.298 1.00 88.00 299 LYS A O 1
ATOM 2447 N N . SER A 1 300 ? 14.734 -7.571 11.144 1.00 89.62 300 SER A N 1
ATOM 2448 C CA . SER A 1 300 ? 15.063 -6.665 12.251 1.00 89.62 300 SER A CA 1
ATOM 2449 C C . SER A 1 300 ? 13.993 -5.602 12.526 1.00 89.62 300 SER A C 1
ATOM 2451 O O . SER A 1 300 ? 14.070 -4.914 13.543 1.00 89.62 300 SER A O 1
ATOM 2453 N N . ARG A 1 301 ? 12.974 -5.491 11.666 1.00 91.81 301 ARG A N 1
ATOM 2454 C CA . ARG A 1 301 ? 11.861 -4.539 11.767 1.00 91.81 301 ARG A CA 1
ATOM 2455 C C . ARG A 1 301 ? 10.536 -5.291 11.932 1.00 91.81 301 ARG A C 1
ATOM 2457 O O . ARG A 1 301 ? 9.709 -5.281 11.031 1.00 91.81 301 ARG A O 1
ATOM 2464 N N . PRO A 1 302 ? 10.295 -5.979 13.064 1.00 93.06 302 PRO A N 1
ATOM 2465 C CA . PRO A 1 302 ? 9.026 -6.676 13.275 1.00 93.06 302 PRO A CA 1
ATOM 2466 C C . PRO A 1 302 ? 7.849 -5.697 13.204 1.00 93.06 302 PRO A C 1
ATOM 2468 O O . PRO A 1 302 ? 8.023 -4.496 13.351 1.00 93.06 302 PRO A O 1
ATOM 2471 N N . LEU A 1 303 ? 6.617 -6.188 13.088 1.00 94.31 303 LEU A N 1
ATOM 2472 C CA . LEU A 1 303 ? 5.437 -5.322 12.951 1.00 94.31 303 LEU A CA 1
ATOM 2473 C C . LEU A 1 303 ? 5.312 -4.245 14.057 1.00 94.31 303 LEU A C 1
ATOM 2475 O O . LEU A 1 303 ? 4.909 -3.116 13.792 1.00 94.31 303 LEU A O 1
ATOM 2479 N N . ALA A 1 304 ? 5.756 -4.559 15.281 1.00 94.69 304 ALA A N 1
ATOM 2480 C CA . ALA A 1 304 ? 5.828 -3.606 16.391 1.00 94.69 304 ALA A CA 1
ATOM 2481 C C . ALA A 1 304 ? 6.784 -2.420 16.142 1.00 94.69 304 ALA A C 1
ATOM 2483 O O . ALA A 1 304 ? 6.544 -1.334 16.666 1.00 94.69 304 ALA A O 1
ATOM 2484 N N . TYR A 1 305 ? 7.840 -2.607 15.339 1.00 95.44 305 TYR A N 1
ATOM 2485 C CA . TYR A 1 305 ? 8.695 -1.519 14.860 1.00 95.44 305 TYR A CA 1
ATOM 2486 C C . TYR A 1 305 ? 7.860 -0.513 14.070 1.00 95.44 305 TYR A C 1
ATOM 2488 O O . TYR A 1 305 ? 7.852 0.660 14.421 1.00 95.44 305 TYR A O 1
ATOM 2496 N N . HIS A 1 306 ? 7.078 -0.968 13.087 1.00 95.19 306 HIS A N 1
ATOM 2497 C CA . HIS A 1 306 ? 6.234 -0.083 12.280 1.00 95.19 306 HIS A CA 1
ATOM 2498 C C . HIS A 1 306 ? 5.212 0.670 13.139 1.00 95.19 306 HIS A C 1
ATOM 2500 O O . HIS A 1 306 ? 5.097 1.885 13.013 1.00 95.19 306 HIS A O 1
ATOM 2506 N N . TYR A 1 307 ? 4.561 -0.003 14.098 1.00 96.88 307 TYR A N 1
ATOM 2507 C CA . TYR A 1 307 ? 3.644 0.651 15.045 1.00 96.88 307 TYR A CA 1
ATOM 2508 C C . TYR A 1 307 ? 4.304 1.778 15.840 1.00 96.88 307 TYR A C 1
ATOM 2510 O O . TYR A 1 307 ? 3.664 2.779 16.143 1.00 96.88 307 TYR A O 1
ATOM 2518 N N . ALA A 1 308 ? 5.581 1.632 16.188 1.00 95.19 308 ALA A N 1
ATOM 2519 C CA . ALA A 1 308 ? 6.302 2.632 16.959 1.00 95.19 308 ALA A CA 1
ATOM 2520 C C . ALA A 1 308 ? 6.745 3.851 16.129 1.00 95.19 308 ALA A C 1
ATOM 2522 O O . ALA A 1 308 ? 7.167 4.837 16.734 1.00 95.19 308 ALA A O 1
ATOM 2523 N N . GLN A 1 309 ? 6.692 3.777 14.794 1.00 95.25 309 GLN A N 1
ATOM 2524 C CA . GLN A 1 309 ? 7.164 4.827 13.878 1.00 95.25 309 GLN A CA 1
ATOM 2525 C C . GLN A 1 309 ? 6.029 5.546 13.125 1.00 95.25 309 GLN A C 1
ATOM 2527 O O . GLN A 1 309 ? 6.313 6.449 12.347 1.00 95.25 309 GLN A O 1
ATOM 2532 N N . VAL A 1 310 ? 4.756 5.179 13.328 1.00 95.69 310 VAL A N 1
ATOM 2533 C CA . VAL A 1 310 ? 3.616 5.804 12.617 1.00 95.69 310 VAL A CA 1
ATOM 2534 C C . VAL A 1 310 ? 3.439 7.298 12.904 1.00 95.69 310 VAL A C 1
ATOM 2536 O O . VAL A 1 310 ? 2.794 8.004 12.142 1.00 95.69 310 VAL A O 1
ATOM 2539 N N . ASP A 1 311 ? 4.010 7.781 14.005 1.00 93.62 311 ASP A N 1
ATOM 2540 C CA . ASP A 1 311 ? 4.026 9.185 14.410 1.00 93.62 311 ASP A CA 1
ATOM 2541 C C . ASP A 1 311 ? 5.268 9.932 13.918 1.00 93.62 311 ASP A C 1
ATOM 2543 O O . ASP A 1 311 ? 5.572 11.011 14.416 1.00 93.62 311 ASP A O 1
ATOM 2547 N N . GLN A 1 312 ? 6.013 9.364 12.974 1.00 93.56 312 GLN A N 1
ATOM 2548 C CA . GLN A 1 312 ? 7.174 10.006 12.382 1.00 93.56 312 GLN A CA 1
ATOM 2549 C C . GLN A 1 312 ? 6.907 10.291 10.911 1.00 93.56 312 GLN A C 1
ATOM 2551 O O . GLN A 1 312 ? 6.576 9.390 10.143 1.00 93.56 312 GLN A O 1
ATOM 2556 N N . PHE A 1 313 ? 7.113 11.545 10.516 1.00 91.38 313 PHE A N 1
ATOM 2557 C CA . PHE A 1 313 ? 7.079 11.979 9.125 1.00 91.38 313 PHE A CA 1
ATOM 2558 C C . PHE A 1 313 ? 8.514 12.239 8.667 1.00 91.38 313 PHE A C 1
ATOM 2560 O O . PHE A 1 313 ? 9.082 13.280 9.010 1.00 91.38 313 PHE A O 1
ATOM 2567 N N . PRO A 1 314 ? 9.150 11.294 7.950 1.00 88.00 314 PRO A N 1
ATOM 2568 C CA . PRO A 1 314 ? 10.487 11.523 7.430 1.00 88.00 314 PRO A CA 1
ATOM 2569 C C . PRO A 1 314 ? 10.490 12.749 6.514 1.00 88.00 314 PRO A C 1
ATOM 2571 O O . PRO A 1 314 ? 9.574 12.940 5.713 1.00 88.00 314 PRO A O 1
ATOM 2574 N N . GLN A 1 315 ? 11.527 13.579 6.624 1.00 85.25 315 GLN A N 1
ATOM 2575 C CA . GLN A 1 315 ? 11.652 14.779 5.801 1.00 85.25 315 GLN A CA 1
ATOM 2576 C C . GLN A 1 315 ? 11.577 14.419 4.309 1.00 85.25 315 GLN A C 1
ATOM 2578 O O . GLN A 1 315 ? 12.236 13.485 3.855 1.00 85.25 315 GLN A O 1
ATOM 2583 N N . GLY A 1 316 ? 10.765 15.160 3.552 1.00 84.25 316 GLY A N 1
ATOM 2584 C CA . GLY A 1 316 ? 10.567 14.936 2.117 1.00 84.25 316 GLY A CA 1
ATOM 2585 C C . GLY A 1 316 ? 9.675 13.741 1.766 1.00 84.25 316 GLY A C 1
ATOM 2586 O O . GLY A 1 316 ? 9.421 13.518 0.588 1.00 84.25 316 GLY A O 1
ATOM 2587 N N . THR A 1 317 ? 9.174 12.988 2.751 1.00 86.94 317 THR A N 1
ATOM 2588 C CA . THR A 1 317 ? 8.155 11.957 2.516 1.00 86.94 317 THR A CA 1
ATOM 2589 C C . THR A 1 317 ? 6.768 12.576 2.672 1.00 86.94 317 THR A C 1
ATOM 2591 O O . THR A 1 317 ? 6.484 13.141 3.732 1.00 86.94 317 THR A O 1
ATOM 2594 N N . PRO A 1 318 ? 5.878 12.469 1.672 1.00 92.94 318 PRO A N 1
ATOM 2595 C CA . PRO A 1 318 ? 4.523 12.982 1.815 1.00 92.94 318 PRO A CA 1
ATOM 2596 C C . PRO A 1 318 ? 3.780 12.283 2.962 1.00 92.94 318 PRO A C 1
ATOM 2598 O O . PRO A 1 318 ? 3.834 11.058 3.091 1.00 92.94 318 PRO A O 1
ATOM 2601 N N . TYR A 1 319 ? 3.070 13.045 3.800 1.00 95.62 319 TYR A N 1
ATOM 2602 C CA . TYR A 1 319 ? 2.458 12.505 5.022 1.00 95.62 319 TYR A CA 1
ATOM 2603 C C . TYR A 1 319 ? 1.458 11.373 4.744 1.00 95.62 319 TYR A C 1
ATOM 2605 O O . TYR A 1 319 ? 1.345 10.462 5.564 1.00 95.62 319 TYR A O 1
ATOM 2613 N N . TYR A 1 320 ? 0.778 11.390 3.590 1.00 95.88 320 TYR A N 1
ATOM 2614 C CA . TYR A 1 320 ? -0.242 10.402 3.223 1.00 95.88 320 TYR A CA 1
ATOM 2615 C C . TYR A 1 320 ? 0.318 8.979 3.073 1.00 95.88 320 TYR A C 1
ATOM 2617 O O . TYR A 1 320 ? -0.405 8.015 3.320 1.00 95.88 320 TYR A O 1
ATOM 2625 N N . TYR A 1 321 ? 1.622 8.822 2.791 1.00 95.44 321 TYR A N 1
ATOM 2626 C CA . TYR A 1 321 ? 2.297 7.518 2.854 1.00 95.44 321 TYR A CA 1
ATOM 2627 C C . TYR A 1 321 ? 2.307 6.949 4.269 1.00 95.44 321 TYR A C 1
ATOM 2629 O O . TYR A 1 321 ? 2.236 5.738 4.461 1.00 95.44 321 TYR A O 1
ATOM 2637 N N . VAL A 1 322 ? 2.503 7.805 5.272 1.00 96.56 322 VAL A N 1
ATOM 2638 C CA . VAL A 1 322 ? 2.545 7.389 6.675 1.00 96.56 322 VAL A CA 1
ATOM 2639 C C . VAL A 1 322 ? 1.122 7.208 7.175 1.00 96.56 322 VAL A C 1
ATOM 2641 O O . VAL A 1 322 ? 0.791 6.130 7.655 1.00 96.56 322 VAL A O 1
ATOM 2644 N N . THR A 1 323 ? 0.257 8.210 7.013 1.00 98.06 323 THR A N 1
ATOM 2645 C CA . THR A 1 323 ? -1.099 8.161 7.569 1.00 98.06 323 THR A CA 1
ATOM 2646 C C . THR A 1 323 ? -1.939 7.043 6.956 1.00 98.06 323 THR A C 1
ATOM 2648 O O . THR A 1 323 ? -2.588 6.306 7.701 1.00 98.06 323 THR A O 1
ATOM 2651 N N . GLY A 1 324 ? -1.858 6.839 5.639 1.00 98.38 324 GLY A N 1
ATOM 2652 C CA . GLY A 1 324 ? -2.528 5.746 4.941 1.00 98.38 324 GLY A CA 1
ATOM 2653 C C . GLY A 1 324 ? -2.030 4.357 5.357 1.00 98.38 324 GLY A C 1
ATOM 2654 O O . GLY A 1 324 ? -2.832 3.465 5.637 1.00 98.38 324 GLY A O 1
ATOM 2655 N N . PHE A 1 325 ? -0.710 4.175 5.482 1.00 98.50 325 PHE A N 1
ATOM 2656 C CA . PHE A 1 325 ? -0.130 2.920 5.973 1.00 98.50 325 PHE A CA 1
ATOM 2657 C C . PHE A 1 325 ? -0.569 2.622 7.413 1.00 98.50 325 PHE A C 1
ATOM 2659 O O . PHE A 1 325 ? -0.985 1.504 7.722 1.00 98.50 325 PHE A O 1
ATOM 2666 N N . SER A 1 326 ? -0.558 3.629 8.290 1.00 98.44 326 SER A N 1
ATOM 2667 C CA . SER A 1 326 ? -1.024 3.498 9.673 1.00 98.44 326 SER A CA 1
ATOM 2668 C C . SER A 1 326 ? -2.501 3.110 9.759 1.00 98.44 326 SER A C 1
ATOM 2670 O O . SER A 1 326 ? -2.869 2.270 10.582 1.00 98.44 326 SER A O 1
ATOM 2672 N N . LEU A 1 327 ? -3.346 3.687 8.898 1.00 98.62 327 LEU A N 1
ATOM 2673 C CA . LEU A 1 327 ? -4.767 3.347 8.790 1.00 98.62 327 LEU A CA 1
ATOM 2674 C C . LEU A 1 327 ? -4.973 1.890 8.354 1.00 98.62 327 LEU A C 1
ATOM 2676 O O . LEU A 1 327 ? -5.767 1.180 8.975 1.00 98.62 327 LEU A O 1
ATOM 2680 N N . ALA A 1 328 ? -4.223 1.419 7.354 1.00 98.56 328 ALA A N 1
ATOM 2681 C CA . ALA A 1 328 ? -4.259 0.024 6.916 1.00 98.56 328 ALA A CA 1
ATOM 2682 C C . ALA A 1 328 ? -3.847 -0.943 8.043 1.00 98.56 328 ALA A C 1
ATOM 2684 O O . ALA A 1 328 ? -4.547 -1.921 8.317 1.00 98.56 328 ALA A O 1
ATOM 2685 N N . LEU A 1 329 ? -2.758 -0.635 8.761 1.00 98.31 329 LEU A N 1
ATOM 2686 C CA . LEU A 1 329 ? -2.314 -1.409 9.927 1.00 98.31 329 LEU A CA 1
ATOM 2687 C C . LEU A 1 329 ? -3.361 -1.439 11.045 1.00 98.31 329 LEU A C 1
ATOM 2689 O O . LEU A 1 329 ? -3.537 -2.468 11.702 1.00 98.31 329 LEU A O 1
ATOM 2693 N N . LEU A 1 330 ? -4.043 -0.317 11.287 1.00 98.44 330 LEU A N 1
ATOM 2694 C CA . LEU A 1 330 ? -5.079 -0.238 12.310 1.00 98.44 330 LEU A CA 1
ATOM 2695 C C . LEU A 1 330 ? -6.282 -1.099 11.927 1.00 98.44 330 LEU A C 1
ATOM 2697 O O . LEU A 1 330 ? -6.771 -1.868 12.756 1.00 98.44 330 LEU A O 1
ATOM 2701 N N . LEU A 1 331 ? -6.750 -0.999 10.683 1.00 98.31 331 LEU A N 1
ATOM 2702 C CA . LEU A 1 331 ? -7.898 -1.768 10.210 1.00 98.31 331 LEU A CA 1
ATOM 2703 C C . LEU A 1 331 ? -7.636 -3.275 10.219 1.00 98.31 331 LEU A C 1
ATOM 2705 O O . LEU A 1 331 ? -8.536 -4.032 10.571 1.00 98.31 331 LEU A O 1
ATOM 2709 N N . ASP A 1 332 ? -6.404 -3.717 9.973 1.00 97.69 332 ASP A N 1
ATOM 2710 C CA . ASP A 1 332 ? -6.004 -5.117 10.165 1.00 97.69 332 ASP A CA 1
ATOM 2711 C C . ASP A 1 332 ? -6.240 -5.629 11.593 1.00 97.69 332 ASP A C 1
ATOM 2713 O O . ASP A 1 332 ? -6.553 -6.802 11.798 1.00 97.69 332 ASP A O 1
ATOM 2717 N N . GLN A 1 333 ? -6.108 -4.756 12.594 1.00 97.31 333 GLN A N 1
ATOM 2718 C CA . GLN A 1 333 ? -6.341 -5.103 13.994 1.00 97.31 333 GLN A CA 1
ATOM 2719 C C . GLN A 1 333 ? -7.811 -4.971 14.422 1.00 97.31 333 GLN A C 1
ATOM 2721 O O . GLN A 1 333 ? -8.185 -5.540 15.452 1.00 97.31 333 GLN A O 1
ATOM 2726 N N . LEU A 1 334 ? -8.618 -4.184 13.701 1.00 97.50 334 LEU A N 1
ATOM 2727 C CA . LEU A 1 334 ? -10.003 -3.865 14.068 1.00 97.50 334 LEU A CA 1
ATOM 2728 C C . LEU A 1 334 ? -11.033 -4.674 13.276 1.00 97.50 334 LEU A C 1
ATOM 2730 O O . LEU A 1 334 ? -11.970 -5.209 13.869 1.00 97.50 334 LEU A O 1
ATOM 2734 N N . ASP A 1 335 ? -10.869 -4.758 11.959 1.00 96.75 335 ASP A N 1
ATOM 2735 C CA . ASP A 1 335 ? -11.812 -5.383 11.032 1.00 96.75 335 ASP A CA 1
ATOM 2736 C C . ASP A 1 335 ? -11.069 -6.045 9.861 1.00 96.75 335 ASP A C 1
ATOM 2738 O O . ASP A 1 335 ? -11.001 -5.461 8.785 1.00 96.75 335 ASP A O 1
ATOM 2742 N N . PRO A 1 336 ? -10.549 -7.280 10.004 1.00 92.31 336 PRO A N 1
ATOM 2743 C CA . PRO A 1 336 ? -9.767 -7.955 8.960 1.00 92.31 336 PRO A CA 1
ATOM 2744 C C . PRO A 1 336 ? -10.469 -8.115 7.599 1.00 92.31 336 PRO A C 1
ATOM 2746 O O . PRO A 1 336 ? -9.822 -8.459 6.610 1.00 92.31 336 PRO A O 1
ATOM 2749 N N . ALA A 1 337 ? -11.787 -7.898 7.520 1.00 96.31 337 ALA A N 1
ATOM 2750 C CA . ALA A 1 337 ? -12.527 -7.940 6.264 1.00 96.31 337 ALA A CA 1
ATOM 2751 C C . ALA A 1 337 ? -12.402 -6.647 5.432 1.00 96.31 337 ALA A C 1
ATOM 2753 O O . ALA A 1 337 ? -12.814 -6.657 4.272 1.00 96.31 337 ALA A O 1
ATOM 2754 N N . TRP A 1 338 ? -11.809 -5.578 5.981 1.00 97.81 338 TRP A N 1
ATOM 2755 C CA . TRP A 1 338 ? -11.738 -4.242 5.375 1.00 97.81 338 TRP A CA 1
ATOM 2756 C C . TRP A 1 338 ? -11.141 -4.215 3.958 1.00 97.81 338 TRP A C 1
ATOM 2758 O O . TRP A 1 338 ? -11.553 -3.406 3.128 1.00 97.81 338 TRP A O 1
ATOM 2768 N N . LYS A 1 339 ? -10.192 -5.114 3.661 1.00 97.94 339 LYS A N 1
ATOM 2769 C CA . LYS A 1 339 ? -9.493 -5.185 2.364 1.00 97.94 339 LYS A CA 1
ATOM 2770 C C . LYS A 1 339 ? -10.410 -5.556 1.199 1.00 97.94 339 LYS A C 1
ATOM 2772 O O . LYS A 1 339 ? -10.090 -5.251 0.057 1.00 97.94 339 LYS A O 1
ATOM 2777 N N . LYS A 1 340 ? -11.535 -6.232 1.468 1.00 96.44 340 LYS A N 1
ATOM 2778 C CA . LYS A 1 340 ? -12.412 -6.790 0.423 1.00 96.44 340 LYS A CA 1
ATOM 2779 C C . LYS A 1 340 ? -13.103 -5.724 -0.418 1.00 96.44 340 LYS A C 1
ATOM 2781 O O . LYS A 1 340 ? -13.483 -5.999 -1.548 1.00 96.44 340 LYS A O 1
ATOM 2786 N N . ASP A 1 341 ? -13.321 -4.547 0.150 1.00 95.75 341 ASP A N 1
ATOM 2787 C CA . ASP A 1 341 ? -14.186 -3.532 -0.437 1.00 95.75 341 ASP A CA 1
ATOM 2788 C C . ASP A 1 341 ? -13.667 -2.102 -0.224 1.00 95.75 341 ASP A C 1
ATOM 2790 O O . ASP A 1 341 ? -14.385 -1.144 -0.515 1.00 95.75 341 ASP A O 1
ATOM 2794 N N . ILE A 1 342 ? -12.424 -1.918 0.239 1.00 96.62 342 ILE A N 1
ATOM 2795 C CA . ILE A 1 342 ? -11.832 -0.584 0.435 1.00 96.62 342 ILE A CA 1
ATOM 2796 C C . ILE A 1 342 ? -11.803 0.243 -0.860 1.00 96.62 342 ILE A C 1
ATOM 2798 O O . ILE A 1 342 ? -12.180 1.410 -0.832 1.00 96.62 342 ILE A O 1
ATOM 2802 N N . PHE A 1 343 ? -11.490 -0.373 -2.006 1.00 95.44 343 PHE A N 1
ATOM 2803 C CA . PHE A 1 343 ? -11.484 0.283 -3.328 1.00 95.44 343 PHE A CA 1
ATOM 2804 C C . PHE A 1 343 ? -12.884 0.468 -3.936 1.00 95.44 343 PHE A C 1
ATOM 2806 O O . PHE A 1 343 ? -13.043 1.026 -5.017 1.00 95.44 343 PHE A O 1
ATOM 2813 N N . GLN A 1 344 ? -13.915 -0.005 -3.236 1.00 93.88 344 GLN A N 1
ATOM 2814 C CA . GLN A 1 344 ? -15.317 0.040 -3.654 1.00 93.88 344 GLN A CA 1
ATOM 2815 C C . GLN A 1 344 ? -16.157 0.967 -2.756 1.00 93.88 344 GLN A C 1
ATOM 2817 O O . GLN A 1 344 ? -17.355 1.152 -3.004 1.00 93.88 344 GLN A O 1
ATOM 2822 N N . THR A 1 345 ? -15.546 1.514 -1.700 1.00 90.56 345 THR A N 1
ATOM 2823 C CA . THR A 1 345 ? -16.202 2.273 -0.633 1.00 90.56 345 THR A CA 1
ATOM 2824 C C . THR A 1 345 ? -15.898 3.762 -0.779 1.00 90.56 345 THR A C 1
ATOM 2826 O O . THR A 1 345 ? -14.738 4.165 -0.800 1.00 90.56 345 THR A O 1
ATOM 2829 N N . GLU A 1 346 ? -16.938 4.594 -0.829 1.00 88.12 346 GLU A N 1
ATOM 2830 C CA . GLU A 1 346 ? -16.777 6.050 -0.758 1.00 88.12 346 GLU A CA 1
ATOM 2831 C C . GLU A 1 346 ? -16.136 6.468 0.567 1.00 88.12 346 GLU A C 1
ATOM 2833 O O . GLU A 1 346 ? -16.406 5.872 1.606 1.00 88.12 346 GLU A O 1
ATOM 2838 N N . ASN A 1 347 ? -15.300 7.507 0.544 1.00 87.00 347 ASN A N 1
ATOM 2839 C CA . ASN A 1 347 ? -14.536 7.975 1.708 1.00 87.00 347 ASN A CA 1
ATOM 2840 C C . ASN A 1 347 ? -13.627 6.909 2.342 1.00 87.00 347 ASN A C 1
ATOM 2842 O O . ASN A 1 347 ? -13.105 7.132 3.433 1.00 87.00 347 ASN A O 1
ATOM 2846 N N . PHE A 1 348 ? -13.378 5.791 1.651 1.00 94.06 348 PHE A N 1
ATOM 2847 C CA . PHE A 1 348 ? -12.184 4.993 1.877 1.00 94.06 348 PHE A CA 1
ATOM 2848 C C . PHE A 1 348 ? -12.027 4.526 3.342 1.00 94.06 348 PHE A C 1
ATOM 2850 O O . PHE A 1 348 ? -12.938 3.913 3.909 1.00 94.06 348 PHE A O 1
ATOM 2857 N N . PHE A 1 349 ? -10.872 4.787 3.965 1.00 97.69 349 PHE A N 1
ATOM 2858 C CA . PHE A 1 349 ? -10.578 4.402 5.343 1.00 97.69 349 PHE A CA 1
ATOM 2859 C C . PHE A 1 349 ? -11.517 5.044 6.364 1.00 97.69 349 PHE A C 1
ATOM 2861 O O . PHE A 1 349 ? -11.891 4.379 7.334 1.00 97.69 349 PHE A O 1
ATOM 2868 N N . ASP A 1 350 ? -11.937 6.292 6.140 1.00 96.94 350 ASP A N 1
ATOM 2869 C CA . ASP A 1 350 ? -12.846 6.993 7.046 1.00 96.94 350 ASP A CA 1
ATOM 2870 C C . ASP A 1 350 ? -14.162 6.226 7.151 1.00 96.94 350 ASP A C 1
ATOM 2872 O O . ASP A 1 350 ? -14.581 5.875 8.251 1.00 96.94 350 ASP A O 1
ATOM 2876 N N . ALA A 1 351 ? -14.766 5.850 6.021 1.00 96.44 351 ALA A N 1
ATOM 2877 C CA . ALA A 1 351 ? -16.010 5.084 6.025 1.00 96.44 351 ALA A CA 1
ATOM 2878 C C . ALA A 1 351 ? -15.874 3.732 6.750 1.00 96.44 351 ALA A C 1
ATOM 2880 O O . ALA A 1 351 ? -16.791 3.318 7.469 1.00 96.44 351 ALA A O 1
ATOM 2881 N N . LYS A 1 352 ? -14.724 3.051 6.619 1.00 97.56 352 LYS A N 1
ATOM 2882 C CA . LYS A 1 352 ? -14.451 1.800 7.349 1.00 97.56 352 LYS A CA 1
ATOM 2883 C C . LYS A 1 352 ? -14.381 2.024 8.854 1.00 97.56 352 LYS A C 1
ATOM 2885 O O . LYS A 1 352 ? -15.065 1.325 9.605 1.00 97.56 352 LYS A O 1
ATOM 2890 N N . LEU A 1 353 ? -13.612 3.016 9.298 1.00 97.94 353 LEU A N 1
ATOM 2891 C CA . LEU A 1 353 ? -13.480 3.341 10.719 1.00 97.94 353 LEU A CA 1
ATOM 2892 C C . LEU A 1 353 ? -14.794 3.845 11.320 1.00 97.94 353 LEU A C 1
ATOM 2894 O O . LEU A 1 353 ? -15.147 3.468 12.437 1.00 97.94 353 LEU A O 1
ATOM 2898 N N . GLU A 1 354 ? -15.553 4.653 10.585 1.00 97.69 354 GLU A N 1
ATOM 2899 C CA . GLU A 1 354 ? -16.861 5.131 11.021 1.00 97.69 354 GLU A CA 1
ATOM 2900 C C . GLU A 1 354 ? -17.855 3.985 11.187 1.00 97.69 354 GLU A C 1
ATOM 2902 O O . GLU A 1 354 ? -18.496 3.884 12.236 1.00 97.69 354 GLU A O 1
ATOM 2907 N N . SER A 1 355 ? -17.942 3.087 10.200 1.00 97.38 355 SER A N 1
ATOM 2908 C CA . SER A 1 355 ? -18.790 1.895 10.279 1.00 97.38 355 SER A CA 1
ATOM 2909 C C . SER A 1 355 ? -18.400 1.013 11.467 1.00 97.38 355 SER A C 1
ATOM 2911 O O . SER A 1 355 ? -19.262 0.596 12.247 1.00 97.38 355 SER A O 1
ATOM 2913 N N . TYR A 1 356 ? -17.097 0.781 11.658 1.00 97.75 356 TYR A N 1
ATOM 2914 C CA . TYR A 1 356 ? -16.572 0.037 12.800 1.00 97.75 356 TYR A CA 1
ATOM 2915 C C . TYR A 1 356 ? -16.993 0.671 14.133 1.00 97.75 356 TYR A C 1
ATOM 2917 O O . TYR A 1 356 ? -17.578 0.013 14.998 1.00 97.75 356 TYR A O 1
ATOM 2925 N N . CYS A 1 357 ? -16.760 1.975 14.288 1.00 97.94 357 CYS A N 1
ATOM 2926 C CA . CYS A 1 357 ? -17.064 2.689 15.519 1.00 97.94 357 CYS A CA 1
ATOM 2927 C C . CYS A 1 357 ? -18.565 2.780 15.802 1.00 97.94 357 CYS A C 1
ATOM 2929 O O . CYS A 1 357 ? -18.966 2.693 16.962 1.00 97.94 357 CYS A O 1
ATOM 2931 N N . GLN A 1 358 ? -19.414 2.892 14.778 1.00 97.94 358 GLN A N 1
ATOM 2932 C CA . GLN A 1 358 ? -20.866 2.826 14.946 1.00 97.94 358 GLN A CA 1
ATOM 2933 C C . GLN A 1 358 ? -21.307 1.470 15.513 1.00 97.94 358 GLN A C 1
ATOM 2935 O O . GLN A 1 358 ? -22.056 1.443 16.493 1.00 97.94 358 GLN A O 1
ATOM 2940 N N . LYS A 1 359 ? -20.803 0.355 14.960 1.00 97.19 359 LYS A N 1
ATOM 2941 C CA . LYS A 1 359 ? -21.086 -1.000 15.473 1.00 97.19 359 LYS A CA 1
ATOM 2942 C C . LYS A 1 359 ? -20.631 -1.144 16.927 1.00 97.19 359 LYS A C 1
ATOM 2944 O O . LYS A 1 359 ? -21.425 -1.536 17.782 1.00 97.19 359 LYS A O 1
ATOM 2949 N N . TYR A 1 360 ? -19.406 -0.718 17.237 1.00 96.00 360 TYR A N 1
ATOM 2950 C CA . TYR A 1 360 ? -18.873 -0.742 18.603 1.00 96.00 360 TYR A CA 1
ATOM 2951 C C . TYR A 1 360 ? -19.741 0.051 19.597 1.00 96.00 360 TYR A C 1
ATOM 2953 O O . TYR A 1 360 ? -20.034 -0.424 20.696 1.00 96.00 360 TYR A O 1
ATOM 2961 N N . GLN A 1 361 ? -20.200 1.250 19.224 1.00 96.56 361 GLN A N 1
ATOM 2962 C CA . GLN A 1 361 ? -21.066 2.056 20.092 1.00 96.56 361 GLN A CA 1
ATOM 2963 C C . GLN A 1 361 ? -22.429 1.392 20.323 1.00 96.56 361 GLN A C 1
ATOM 2965 O O . GLN A 1 361 ? -22.936 1.398 21.448 1.00 96.56 361 GLN A O 1
ATOM 2970 N N . GLN A 1 362 ? -23.014 0.776 19.293 1.00 97.31 362 GLN A N 1
ATOM 2971 C CA . GLN A 1 362 ? -24.264 0.022 19.424 1.00 97.31 362 GLN A CA 1
ATOM 2972 C C . GLN A 1 362 ? -24.107 -1.171 20.375 1.00 97.31 362 GLN A C 1
ATOM 2974 O O . GLN A 1 362 ? -24.944 -1.364 21.262 1.00 97.31 362 GLN A O 1
ATOM 2979 N N . GLU A 1 363 ? -23.011 -1.921 20.256 1.00 95.94 363 GLU A N 1
ATOM 2980 C CA . GLU A 1 363 ? -22.680 -3.026 21.159 1.00 95.94 363 GLU A CA 1
ATOM 2981 C C . GLU A 1 363 ? -22.496 -2.546 22.600 1.00 95.94 363 GLU A C 1
ATOM 2983 O O . GLU A 1 363 ? -23.058 -3.134 23.527 1.00 95.94 363 GLU A O 1
ATOM 2988 N N . LEU A 1 364 ? -21.778 -1.440 22.809 1.00 94.12 364 LEU A N 1
ATOM 2989 C CA . LEU A 1 364 ? -21.570 -0.862 24.135 1.00 94.12 364 LEU A CA 1
ATOM 2990 C C . LEU A 1 364 ? -22.895 -0.424 24.780 1.00 94.12 364 LEU A C 1
ATOM 2992 O O . LEU A 1 364 ? -23.129 -0.669 25.967 1.00 94.12 364 LEU A O 1
ATOM 2996 N N . ILE A 1 365 ? -23.791 0.198 24.007 1.00 96.62 365 ILE A N 1
ATOM 2997 C CA . ILE A 1 365 ? -25.136 0.572 24.466 1.00 96.62 365 ILE A CA 1
ATOM 2998 C C . ILE A 1 365 ? -25.947 -0.681 24.820 1.00 96.62 365 ILE A C 1
ATOM 3000 O O . ILE A 1 365 ? -26.589 -0.717 25.875 1.00 96.62 365 ILE A O 1
ATOM 3004 N N . ALA A 1 366 ? -25.908 -1.719 23.981 1.00 97.31 366 ALA A N 1
ATOM 3005 C CA . ALA A 1 366 ? -26.596 -2.982 24.234 1.00 97.31 366 ALA A CA 1
ATOM 3006 C C . ALA A 1 366 ? -26.082 -3.664 25.514 1.00 97.31 366 ALA A C 1
ATOM 3008 O O . ALA A 1 366 ? -26.885 -4.079 26.354 1.00 97.31 366 ALA A O 1
ATOM 3009 N N . GLN A 1 367 ? -24.763 -3.694 25.723 1.00 96.19 367 GLN A N 1
ATOM 3010 C CA . GLN A 1 367 ? -24.137 -4.226 26.935 1.00 96.19 367 GLN A CA 1
ATOM 3011 C C . GLN A 1 367 ? -24.559 -3.444 28.184 1.00 96.19 367 GLN A C 1
ATOM 3013 O O . GLN A 1 367 ? -24.983 -4.050 29.172 1.00 96.19 367 GLN A O 1
ATOM 3018 N N . LYS A 1 368 ? -24.527 -2.104 28.141 1.00 97.06 368 LYS A N 1
ATOM 3019 C CA . LYS A 1 368 ? -24.982 -1.249 29.254 1.00 97.06 368 LYS A CA 1
ATOM 3020 C C . LYS A 1 368 ? -26.457 -1.489 29.587 1.00 97.06 368 LYS A C 1
ATOM 3022 O O . LYS A 1 368 ? -26.810 -1.619 30.760 1.00 97.06 368 LYS A O 1
ATOM 3027 N N . ARG A 1 369 ? -27.322 -1.618 28.573 1.00 98.12 369 ARG A N 1
ATOM 3028 C CA . ARG A 1 369 ? -28.749 -1.949 28.755 1.00 98.12 369 ARG A CA 1
ATOM 3029 C C . ARG A 1 369 ? -28.939 -3.333 29.379 1.00 98.12 369 ARG A C 1
ATOM 3031 O O . ARG A 1 369 ? -29.730 -3.472 30.312 1.00 98.12 369 ARG A O 1
ATOM 3038 N N . ALA A 1 370 ? -28.195 -4.339 28.921 1.00 97.75 370 ALA A N 1
ATOM 3039 C CA . ALA A 1 370 ? -28.245 -5.690 29.476 1.00 97.75 370 ALA A CA 1
ATOM 3040 C C . ALA A 1 370 ? -27.788 -5.727 30.946 1.00 97.75 370 ALA A C 1
ATOM 3042 O O . ALA A 1 370 ? -28.446 -6.344 31.788 1.00 97.75 370 ALA A O 1
ATOM 3043 N N . GLN A 1 371 ? -26.712 -5.011 31.284 1.00 97.69 371 GLN A N 1
ATOM 3044 C CA . GLN A 1 371 ? -26.227 -4.878 32.661 1.00 97.69 371 GLN A CA 1
ATOM 3045 C C . GLN A 1 371 ? -27.239 -4.158 33.560 1.00 97.69 371 GLN A C 1
ATOM 3047 O O . GLN A 1 371 ? -27.531 -4.634 34.659 1.00 97.69 371 GLN A O 1
ATOM 3052 N N . ALA A 1 372 ? -27.826 -3.055 33.085 1.00 97.75 372 ALA A N 1
ATOM 3053 C CA . ALA A 1 372 ? -28.861 -2.326 33.812 1.00 97.75 372 ALA A CA 1
ATOM 3054 C C . ALA A 1 372 ? -30.098 -3.201 34.073 1.00 97.75 372 ALA A C 1
ATOM 3056 O O . ALA A 1 372 ? -30.604 -3.227 35.197 1.00 97.75 372 ALA A O 1
ATOM 3057 N N . LYS A 1 373 ? -30.538 -3.983 33.076 1.00 98.25 373 LYS A N 1
ATOM 3058 C CA . LYS A 1 373 ? -31.635 -4.952 33.218 1.00 98.25 373 LYS A CA 1
ATOM 3059 C C . LYS A 1 373 ? -31.313 -6.017 34.268 1.00 98.25 373 LYS A C 1
ATOM 3061 O O . LYS A 1 373 ? -32.111 -6.225 35.180 1.00 98.25 373 LYS A O 1
ATOM 3066 N N . LYS A 1 374 ? -30.125 -6.631 34.206 1.00 98.31 374 LYS A N 1
ATOM 3067 C CA . LYS A 1 374 ? -29.671 -7.620 35.200 1.00 98.31 374 LYS A CA 1
ATOM 3068 C C . LYS A 1 374 ? -29.658 -7.030 36.612 1.00 98.31 374 LYS A C 1
ATOM 3070 O O . LYS A 1 374 ? -30.121 -7.664 37.557 1.00 98.31 374 LYS A O 1
ATOM 3075 N N . HIS A 1 375 ? -29.170 -5.801 36.768 1.00 97.94 375 HIS A N 1
ATOM 3076 C CA . HIS A 1 375 ? -29.163 -5.105 38.053 1.00 97.94 375 HIS A CA 1
ATOM 3077 C C . HIS A 1 375 ? -30.580 -4.812 38.571 1.00 97.94 375 HIS A C 1
ATOM 3079 O O . HIS A 1 375 ? -30.860 -5.040 39.751 1.00 97.94 375 HIS A O 1
ATOM 3085 N N . ALA A 1 376 ? -31.493 -4.377 37.700 1.00 98.00 376 ALA A N 1
ATOM 3086 C CA . ALA A 1 376 ? -32.895 -4.161 38.049 1.00 98.00 376 ALA A CA 1
ATOM 3087 C C . ALA A 1 376 ? -33.593 -5.466 38.475 1.00 98.00 376 ALA A C 1
ATOM 3089 O O . ALA A 1 376 ? -34.306 -5.488 39.478 1.00 98.00 376 ALA A O 1
ATOM 3090 N N . GLU A 1 377 ? -33.342 -6.575 37.776 1.00 98.38 377 GLU A N 1
ATOM 3091 C CA . GLU A 1 377 ? -33.867 -7.897 38.135 1.00 98.38 377 GLU A CA 1
ATOM 3092 C C . GLU A 1 377 ? -33.331 -8.385 39.486 1.00 98.38 377 GLU A C 1
ATOM 3094 O O . GLU A 1 377 ? -34.103 -8.885 40.308 1.00 98.38 377 GLU A O 1
ATOM 3099 N N . MET A 1 378 ? -32.036 -8.193 39.761 1.00 98.06 378 MET A N 1
ATOM 3100 C CA . MET A 1 378 ? -31.445 -8.508 41.066 1.00 98.06 378 MET A CA 1
ATOM 3101 C C . MET A 1 378 ? -32.086 -7.684 42.190 1.00 98.06 378 MET A C 1
ATOM 3103 O O . MET A 1 378 ? -32.458 -8.247 43.220 1.00 98.06 378 MET A O 1
ATOM 3107 N N . LYS A 1 379 ? -32.297 -6.376 41.979 1.00 98.25 379 LYS A N 1
ATOM 3108 C CA . LYS A 1 379 ? -33.006 -5.509 42.936 1.00 98.25 379 LYS A CA 1
ATOM 3109 C C . LYS A 1 379 ? -34.442 -5.974 43.175 1.00 98.25 379 LYS A C 1
ATOM 3111 O O . LYS A 1 379 ? -34.857 -6.085 44.327 1.00 98.25 379 LYS A O 1
ATOM 3116 N N . LYS A 1 380 ? -35.179 -6.314 42.112 1.00 98.25 380 LYS A N 1
ATOM 3117 C CA . LYS A 1 380 ? -36.554 -6.830 42.206 1.00 98.25 380 LYS A CA 1
ATOM 3118 C C . LYS A 1 380 ? -36.612 -8.140 42.993 1.00 98.25 380 LYS A C 1
ATOM 3120 O O . LYS A 1 380 ? -37.454 -8.277 43.877 1.00 98.25 380 LYS A O 1
ATOM 3125 N N . ARG A 1 381 ? -35.697 -9.082 42.732 1.00 98.19 381 ARG A N 1
ATOM 3126 C CA . ARG A 1 381 ? -35.592 -10.345 43.487 1.00 98.19 381 ARG A CA 1
ATOM 3127 C C . ARG A 1 381 ? -35.269 -10.100 44.960 1.00 98.19 381 ARG A C 1
ATOM 3129 O O . ARG A 1 381 ? -35.901 -10.703 45.823 1.00 98.19 381 ARG A O 1
ATOM 3136 N N . ALA A 1 382 ? -34.338 -9.193 45.256 1.00 97.38 382 ALA A N 1
ATOM 3137 C CA . ALA A 1 382 ? -33.997 -8.824 46.628 1.00 97.38 382 ALA A CA 1
ATOM 3138 C C . ALA A 1 382 ? -35.191 -8.195 47.368 1.00 97.38 382 ALA A C 1
ATOM 3140 O O . ALA A 1 382 ? -35.473 -8.560 48.507 1.00 97.38 382 ALA A O 1
ATOM 3141 N N . GLN A 1 3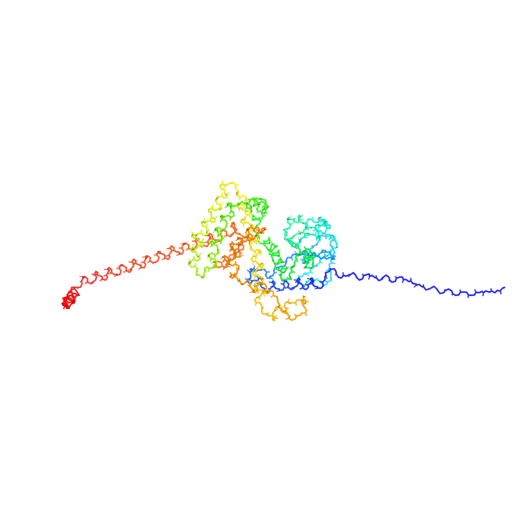83 ? -35.939 -7.306 46.711 1.00 97.56 383 GLN A N 1
ATOM 3142 C CA . GLN A 1 383 ? -37.151 -6.708 47.273 1.00 97.56 383 GLN A CA 1
ATOM 3143 C C . GLN A 1 383 ? -38.249 -7.753 47.510 1.00 97.56 383 GLN A C 1
ATOM 3145 O O . GLN A 1 383 ? -38.847 -7.780 48.582 1.00 97.56 383 GLN A O 1
ATOM 3150 N N . GLN A 1 384 ? -38.490 -8.649 46.550 1.00 97.19 384 GLN A N 1
ATOM 3151 C CA . GLN A 1 384 ? -39.452 -9.746 46.705 1.00 97.19 384 GLN A CA 1
ATOM 3152 C C . GLN A 1 384 ? -39.070 -10.689 47.849 1.00 97.19 384 GLN A C 1
ATOM 3154 O O . GLN A 1 384 ? -39.947 -11.118 48.594 1.00 97.19 384 GLN A O 1
ATOM 3159 N N . LYS A 1 385 ? -37.776 -10.989 48.014 1.00 95.81 385 LYS A N 1
ATOM 3160 C CA . LYS A 1 385 ? -37.269 -11.782 49.139 1.00 95.81 385 LYS A CA 1
ATOM 3161 C C . LYS A 1 385 ? -37.576 -11.100 50.478 1.00 95.81 385 LYS A C 1
ATOM 3163 O O . LYS A 1 385 ? -38.199 -11.729 51.325 1.00 95.81 385 LYS A O 1
ATOM 3168 N N . ARG A 1 386 ? -37.271 -9.802 50.613 1.00 94.62 386 ARG A N 1
ATOM 3169 C CA . ARG A 1 386 ? -37.596 -9.009 51.817 1.00 94.62 386 ARG A CA 1
ATOM 3170 C C . ARG A 1 386 ? -39.096 -8.989 52.123 1.00 94.62 386 ARG A C 1
ATOM 3172 O O . ARG A 1 386 ? -39.492 -9.146 53.269 1.00 94.62 386 ARG A O 1
ATOM 3179 N N . LEU A 1 387 ? -39.940 -8.828 51.101 1.00 95.00 387 LEU A N 1
ATOM 3180 C CA . LEU A 1 387 ? -41.398 -8.853 51.267 1.00 95.00 387 LEU A CA 1
ATOM 3181 C C . LEU A 1 387 ? -41.915 -10.228 51.712 1.00 95.00 387 LEU A C 1
ATOM 3183 O O . LEU A 1 387 ? -42.858 -10.294 52.494 1.00 95.00 387 LEU A O 1
ATOM 3187 N N . LYS A 1 388 ? -41.319 -11.325 51.226 1.00 94.19 388 LYS A N 1
ATOM 3188 C CA . LYS A 1 388 ? -41.655 -12.686 51.676 1.00 94.19 388 LYS A CA 1
ATOM 3189 C C . LYS A 1 388 ? -41.227 -12.925 53.123 1.00 94.19 388 LYS A C 1
ATOM 3191 O O . LYS A 1 388 ? -41.998 -13.496 53.882 1.00 94.19 388 LYS A O 1
ATOM 3196 N N . GLU A 1 389 ? -40.037 -12.464 53.502 1.00 90.12 389 GLU A N 1
ATOM 3197 C CA . GLU A 1 389 ? -39.532 -12.550 54.877 1.00 90.12 389 GLU A CA 1
ATOM 3198 C C . GLU A 1 389 ? -40.413 -11.753 55.851 1.00 90.12 389 GLU A C 1
ATOM 3200 O O . GLU A 1 389 ? -40.786 -12.280 56.893 1.00 90.12 389 GLU A O 1
ATOM 3205 N N . ALA A 1 390 ? -40.842 -10.542 55.477 1.00 88.56 390 ALA A N 1
ATOM 3206 C CA . ALA A 1 390 ? -41.731 -9.712 56.295 1.00 88.56 390 ALA A CA 1
ATOM 3207 C C . ALA A 1 390 ? -43.142 -10.303 56.481 1.00 88.56 390 ALA A C 1
ATOM 3209 O O . ALA A 1 390 ? -43.798 -10.028 57.481 1.00 88.56 390 ALA A O 1
ATOM 3210 N N . LYS A 1 391 ? -43.623 -11.108 55.524 1.00 92.62 391 LYS A N 1
ATOM 3211 C CA . LYS A 1 391 ? -44.939 -11.765 55.597 1.00 92.62 391 LYS A CA 1
ATOM 3212 C C . LYS A 1 391 ? -44.939 -13.075 56.394 1.00 92.62 391 LYS A C 1
ATOM 3214 O O . LYS A 1 391 ? -46.019 -13.615 56.608 1.00 92.62 391 LYS A O 1
ATOM 3219 N N . ASN A 1 392 ? -43.783 -13.594 56.819 1.00 88.88 392 ASN A N 1
ATOM 3220 C CA . ASN A 1 392 ? -43.699 -14.817 57.620 1.00 88.88 392 ASN A CA 1
ATOM 3221 C C . ASN A 1 392 ? -43.401 -14.485 59.103 1.00 88.88 392 ASN A C 1
ATOM 3223 O O . ASN A 1 392 ? -42.236 -14.272 59.453 1.00 88.88 392 ASN A O 1
ATOM 3227 N N . PRO A 1 393 ? -44.418 -14.434 59.986 1.00 71.75 393 PRO A N 1
ATOM 3228 C CA . PRO A 1 393 ? -44.259 -13.987 61.372 1.00 71.75 393 PRO A CA 1
ATOM 3229 C C . PRO A 1 393 ? -43.343 -14.883 62.228 1.00 71.75 393 PRO A C 1
ATOM 3231 O O . PRO A 1 393 ? -42.763 -14.390 63.195 1.00 71.75 393 PRO A O 1
ATOM 3234 N N . GLU A 1 394 ? -43.142 -16.159 61.876 1.00 75.12 394 GLU A N 1
ATOM 3235 C CA . GLU A 1 394 ? -42.176 -17.029 62.573 1.00 75.12 394 GLU A CA 1
ATOM 3236 C C . GLU A 1 394 ? -40.717 -16.626 62.302 1.00 75.12 394 GLU A C 1
ATOM 3238 O O . GLU A 1 394 ? -39.888 -16.634 63.215 1.00 75.12 394 GLU A O 1
ATOM 3243 N N . ASN A 1 395 ? -40.409 -16.177 61.081 1.00 64.31 395 ASN A N 1
ATOM 3244 C CA . ASN A 1 395 ? -39.075 -15.677 60.737 1.00 64.31 395 ASN A CA 1
ATOM 3245 C C . ASN A 1 395 ? -38.781 -14.325 61.397 1.00 64.31 395 ASN A C 1
ATOM 3247 O O . ASN A 1 395 ? -37.631 -14.058 61.737 1.00 64.31 395 ASN A O 1
ATOM 3251 N N . ALA A 1 396 ? -39.800 -13.487 61.621 1.00 63.06 396 ALA A N 1
ATOM 3252 C CA . ALA A 1 396 ? -39.639 -12.229 62.349 1.00 63.06 396 ALA A CA 1
ATOM 3253 C C . ALA A 1 396 ? -39.221 -12.465 63.814 1.00 63.06 396 ALA A C 1
ATOM 3255 O O . ALA A 1 396 ? -38.327 -11.780 64.304 1.00 63.06 396 ALA A O 1
ATOM 3256 N N . LYS A 1 397 ? -39.784 -13.488 64.479 1.00 66.31 397 LYS A N 1
ATOM 3257 C CA . LYS A 1 397 ? -39.413 -13.858 65.858 1.00 66.31 397 LYS A CA 1
ATOM 3258 C C . LYS A 1 397 ? -37.987 -14.412 65.963 1.00 66.31 397 LYS A C 1
ATOM 3260 O O . LYS A 1 397 ? -37.239 -13.990 66.838 1.00 66.31 397 LYS A O 1
ATOM 3265 N N . GLN A 1 398 ? -37.565 -15.288 65.044 1.00 62.91 398 GLN A N 1
ATOM 3266 C CA . GLN A 1 398 ? -36.185 -15.808 65.040 1.00 62.91 398 GLN A CA 1
ATOM 3267 C C . GLN A 1 398 ? -35.131 -14.735 64.724 1.00 62.91 398 GLN A C 1
ATOM 3269 O O . GLN A 1 398 ? -33.998 -14.818 65.203 1.00 62.91 398 GLN A O 1
ATOM 3274 N N . HIS A 1 399 ? -35.476 -13.734 63.909 1.00 61.94 399 HIS A N 1
ATOM 3275 C CA . HIS A 1 399 ? -34.539 -12.671 63.549 1.00 61.94 399 HIS A CA 1
ATOM 3276 C C . HIS A 1 399 ? -34.319 -11.659 64.685 1.00 61.94 399 HIS A C 1
ATOM 3278 O O . HIS A 1 399 ? -33.223 -11.100 64.779 1.00 61.94 399 HIS A O 1
ATOM 3284 N N . ASP A 1 400 ? -35.324 -11.461 65.544 1.00 62.38 400 ASP A N 1
ATOM 3285 C CA . ASP A 1 400 ? -35.229 -10.632 66.752 1.00 62.38 400 ASP A CA 1
ATOM 3286 C C . ASP A 1 400 ? -34.393 -11.331 67.837 1.00 62.38 400 ASP A C 1
ATOM 3288 O O . ASP A 1 400 ? -33.484 -10.735 68.412 1.00 62.38 400 ASP A O 1
ATOM 3292 N N . GLN A 1 401 ? -34.582 -12.645 68.003 1.00 62.34 401 GLN A N 1
ATOM 3293 C CA . GLN A 1 401 ? -33.852 -13.457 68.986 1.00 62.34 401 GLN A CA 1
ATOM 3294 C C . GLN A 1 401 ? -32.338 -13.540 68.696 1.00 62.34 401 GLN A C 1
ATOM 3296 O O . GLN A 1 401 ? -31.516 -13.490 69.606 1.00 62.34 401 GLN A O 1
ATOM 3301 N N . ARG A 1 402 ? -31.933 -13.554 67.416 1.00 62.84 402 ARG A N 1
ATOM 3302 C CA . ARG A 1 402 ? -30.506 -13.483 67.027 1.00 62.84 402 ARG A CA 1
ATOM 3303 C C . ARG A 1 402 ? -29.882 -12.095 67.184 1.00 62.84 402 ARG A C 1
ATOM 3305 O O . ARG A 1 402 ? -28.657 -11.982 67.207 1.00 62.84 402 ARG A O 1
ATOM 3312 N N . ARG A 1 403 ? -30.687 -11.029 67.225 1.00 64.31 403 ARG A N 1
ATOM 3313 C CA . ARG A 1 403 ? -30.186 -9.667 67.464 1.00 64.31 403 ARG A CA 1
ATOM 3314 C C . ARG A 1 403 ? -29.907 -9.429 68.942 1.00 64.31 403 ARG A C 1
ATOM 3316 O O . ARG A 1 403 ? -28.922 -8.763 69.246 1.00 64.31 403 ARG A O 1
ATOM 3323 N N . THR A 1 404 ? -30.711 -10.008 69.829 1.00 60.91 404 THR A N 1
ATOM 3324 C CA . THR A 1 404 ? -30.487 -9.947 71.278 1.00 60.91 404 THR A CA 1
ATOM 3325 C C . THR A 1 404 ? -29.251 -10.735 71.717 1.00 60.91 404 THR A C 1
ATOM 3327 O O . THR A 1 404 ? -28.492 -10.235 72.541 1.00 60.91 404 THR A O 1
ATOM 3330 N N . ASP A 1 405 ? -28.956 -11.886 71.101 1.00 59.41 405 ASP A N 1
ATOM 3331 C CA . ASP A 1 405 ? -27.793 -12.712 71.484 1.00 59.41 405 ASP A CA 1
ATOM 3332 C C . ASP A 1 405 ? -26.433 -12.102 71.088 1.00 59.41 405 ASP A C 1
ATOM 3334 O O . ASP A 1 405 ? -25.404 -12.424 71.677 1.00 59.41 405 ASP A O 1
ATOM 3338 N N . ASN A 1 406 ? -26.410 -11.180 70.120 1.00 58.06 406 ASN A N 1
ATOM 3339 C CA . ASN A 1 406 ? -25.185 -10.518 69.646 1.00 58.06 406 ASN A CA 1
ATOM 3340 C C . ASN A 1 406 ? -24.928 -9.135 70.276 1.00 58.06 406 ASN A C 1
ATOM 3342 O O . ASN A 1 406 ? -23.978 -8.459 69.883 1.00 58.06 406 ASN A O 1
ATOM 3346 N N . GLN A 1 407 ? -25.753 -8.701 71.234 1.00 58.94 407 GLN A N 1
ATOM 3347 C CA . GLN A 1 407 ? -25.548 -7.466 72.007 1.00 58.94 407 GLN A CA 1
ATOM 3348 C C . GLN A 1 407 ? -24.963 -7.708 73.409 1.00 58.94 407 GLN A C 1
ATOM 3350 O O . GLN A 1 407 ? -24.987 -6.807 74.247 1.00 58.94 407 GLN A O 1
ATOM 3355 N N . LEU A 1 408 ? -24.400 -8.890 73.679 1.00 53.09 408 LEU A N 1
ATOM 3356 C CA . LEU A 1 408 ? -23.614 -9.099 74.895 1.00 53.09 408 LEU A CA 1
ATOM 3357 C C . LEU A 1 408 ? -22.340 -8.225 74.854 1.00 53.09 408 LEU A C 1
ATOM 3359 O O . LEU A 1 408 ? -21.618 -8.257 73.851 1.00 53.09 408 LEU A O 1
ATOM 3363 N N . PRO A 1 409 ? -22.069 -7.425 75.904 1.00 59.28 409 PRO A N 1
ATOM 3364 C CA . PRO A 1 409 ? -20.902 -6.557 75.948 1.00 59.28 409 PRO A CA 1
ATOM 3365 C C . PRO A 1 409 ? -19.618 -7.394 75.966 1.00 59.28 409 PRO A C 1
ATOM 3367 O O . PRO A 1 409 ? -19.561 -8.434 76.624 1.00 59.28 409 PRO A O 1
ATOM 3370 N N . ARG A 1 410 ? -18.611 -6.937 75.213 1.00 52.72 410 ARG A N 1
ATOM 3371 C CA . ARG A 1 410 ? -17.233 -7.433 75.319 1.00 52.72 410 ARG A CA 1
ATOM 3372 C C . ARG A 1 410 ? -16.572 -6.937 76.590 1.00 52.72 410 ARG A C 1
ATOM 3374 O O . ARG A 1 410 ? -16.809 -5.753 76.925 1.00 52.72 410 ARG A O 1
#